Protein AF-0000000078949829 (afdb_homodimer)

Structure (mmCIF, N/CA/C/O backbone):
data_AF-0000000078949829-model_v1
#
loop_
_entity.id
_entity.type
_entity.pdbx_description
1 polymer 'Thymidylate kinase'
#
loop_
_atom_site.group_PDB
_atom_site.id
_atom_site.type_symbol
_atom_site.label_atom_id
_atom_site.label_alt_id
_atom_site.label_comp_id
_atom_site.label_asym_id
_atom_site.label_entity_id
_atom_site.label_seq_id
_atom_site.pdbx_PDB_ins_code
_atom_site.Cartn_x
_atom_site.Cartn_y
_atom_site.Cartn_z
_atom_site.occupancy
_atom_site.B_iso_or_equiv
_atom_site.auth_seq_id
_atom_site.auth_comp_id
_atom_site.auth_asym_id
_atom_site.auth_atom_id
_atom_site.pdbx_PDB_model_num
ATOM 1 N N . MET A 1 1 ? 10.078 3.564 20.375 1 60.09 1 MET A N 1
ATOM 2 C CA . MET A 1 1 ? 9.594 4.926 20.562 1 60.09 1 MET A CA 1
ATOM 3 C C . MET A 1 1 ? 9.656 5.715 19.25 1 60.09 1 MET A C 1
ATOM 5 O O . MET A 1 1 ? 10.633 5.613 18.516 1 60.09 1 MET A O 1
ATOM 9 N N . ASN A 1 2 ? 8.523 6.262 18.781 1 76.12 2 ASN A N 1
ATOM 10 C CA . ASN A 1 2 ? 8.508 6.984 17.516 1 76.12 2 ASN A CA 1
ATOM 11 C C . ASN A 1 2 ? 9.469 8.172 17.547 1 76.12 2 ASN A C 1
ATOM 13 O O . ASN A 1 2 ? 9.57 8.875 18.547 1 76.12 2 ASN A O 1
ATOM 17 N N . LYS A 1 3 ? 10.352 8.25 16.641 1 90 3 LYS A N 1
ATOM 18 C CA . LYS A 1 3 ? 11.25 9.391 16.469 1 90 3 LYS A CA 1
ATOM 19 C C . LYS A 1 3 ? 10.469 10.664 16.156 1 90 3 LYS A C 1
ATOM 21 O O . LYS A 1 3 ? 9.531 10.641 15.352 1 90 3 LYS A O 1
ATOM 26 N N . ILE A 1 4 ? 10.812 11.75 16.891 1 97.06 4 ILE A N 1
ATOM 27 C CA . ILE A 1 4 ? 10.234 13.055 16.594 1 97.06 4 ILE A CA 1
ATOM 28 C C . ILE A 1 4 ? 11.102 13.789 15.57 1 97.06 4 ILE A C 1
ATOM 30 O O . ILE A 1 4 ? 12.32 13.898 15.75 1 97.06 4 ILE A O 1
ATOM 34 N N . LEU A 1 5 ? 10.516 14.219 14.484 1 97.62 5 LEU A N 1
ATOM 35 C CA . LEU A 1 5 ? 11.234 15 13.492 1 97.62 5 LEU A CA 1
ATOM 36 C C . LEU A 1 5 ? 11.18 16.484 13.82 1 97.62 5 LEU A C 1
ATOM 38 O O . LEU A 1 5 ? 10.125 17.109 13.727 1 97.62 5 LEU A O 1
ATOM 42 N N . LYS A 1 6 ? 12.336 16.984 14.195 1 96.5 6 LYS A N 1
ATOM 43 C CA . LYS A 1 6 ? 12.43 18.406 14.5 1 96.5 6 LYS A CA 1
ATOM 44 C C . LYS A 1 6 ? 12.133 19.25 13.266 1 96.5 6 LYS A C 1
ATOM 46 O O . LYS A 1 6 ? 12.539 18.906 12.156 1 96.5 6 LYS A O 1
ATOM 51 N N . ASN A 1 7 ? 11.398 20.359 13.422 1 97.25 7 ASN A N 1
ATOM 52 C CA . ASN A 1 7 ? 11.055 21.328 12.383 1 97.25 7 ASN A CA 1
ATOM 53 C C . ASN A 1 7 ? 10.023 20.75 11.406 1 97.25 7 ASN A C 1
ATOM 55 O O . ASN A 1 7 ? 9.836 21.297 10.32 1 97.25 7 ASN A O 1
ATOM 59 N N . PHE A 1 8 ? 9.398 19.672 11.742 1 98.31 8 PHE A N 1
ATOM 60 C CA . PHE A 1 8 ? 8.289 19.094 11 1 98.31 8 PHE A CA 1
ATOM 61 C C . PHE A 1 8 ? 6.969 19.328 11.727 1 98.31 8 PHE A C 1
ATOM 63 O O . PHE A 1 8 ? 6.809 18.922 12.883 1 98.31 8 PHE A O 1
ATOM 70 N N . TYR A 1 9 ? 6.039 19.969 11.047 1 98.44 9 TYR A N 1
ATOM 71 C CA . TYR A 1 9 ? 4.758 20.344 11.641 1 98.44 9 TYR A CA 1
ATOM 72 C C . TYR A 1 9 ? 3.596 19.797 10.812 1 98.44 9 TYR A C 1
ATOM 74 O O . TYR A 1 9 ? 3.668 19.766 9.586 1 98.44 9 TYR A O 1
ATOM 82 N N . CYS A 1 10 ? 2.564 19.422 11.484 1 98.38 10 CYS A N 1
ATOM 83 C CA . CYS A 1 10 ? 1.396 18.844 10.828 1 98.38 10 CYS A CA 1
ATOM 84 C C . CYS A 1 10 ? 0.132 19.609 11.188 1 98.38 10 CYS A C 1
ATOM 86 O O . CYS A 1 10 ? -0.061 19.984 12.344 1 98.38 10 CYS A O 1
ATOM 88 N N . ILE A 1 11 ? -0.686 19.859 10.18 1 97.88 11 ILE A N 1
ATOM 89 C CA . ILE A 1 11 ? -1.998 20.453 10.398 1 97.88 11 ILE A CA 1
ATOM 90 C C . ILE A 1 11 ? -3.09 19.438 10.102 1 97.88 11 ILE A C 1
ATOM 92 O O . ILE A 1 11 ? -3.117 18.844 9.016 1 97.88 11 ILE A O 1
ATOM 96 N N . GLU A 1 12 ? -3.971 19.203 11.094 1 97.38 12 GLU A N 1
ATOM 97 C CA . GLU A 1 12 ? -5.059 18.234 11 1 97.38 12 GLU A CA 1
ATOM 98 C C . GLU A 1 12 ? -6.402 18.891 11.32 1 97.38 12 GLU A C 1
ATOM 100 O O . GLU A 1 12 ? -6.457 19.922 11.984 1 97.38 12 GLU A O 1
ATOM 105 N N . GLY A 1 13 ? -7.422 18.234 10.914 1 93.69 13 GLY A N 1
ATOM 106 C CA . GLY A 1 13 ? -8.797 18.672 11.117 1 93.69 13 GLY A CA 1
ATOM 107 C C . GLY A 1 13 ? -9.773 17.984 10.172 1 93.69 13 GLY A C 1
ATOM 108 O O . GLY A 1 13 ? -9.391 17.531 9.094 1 93.69 13 GLY A O 1
ATOM 109 N N . ILE A 1 14 ? -11.023 17.969 10.578 1 89.88 14 ILE A N 1
ATOM 110 C CA . ILE A 1 14 ? -12.031 17.328 9.742 1 89.88 14 ILE A CA 1
ATOM 111 C C . ILE A 1 14 ? -12.289 18.188 8.508 1 89.88 14 ILE A C 1
ATOM 113 O O . ILE A 1 14 ? -11.922 19.375 8.469 1 89.88 14 ILE A O 1
ATOM 117 N N . ASP A 1 15 ? -12.828 17.609 7.477 1 87.88 15 ASP A N 1
ATOM 118 C CA . ASP A 1 15 ? -13.219 18.391 6.309 1 87.88 15 ASP A CA 1
ATOM 119 C C . ASP A 1 15 ? -14.188 19.516 6.691 1 87.88 15 ASP A C 1
ATOM 121 O O . ASP A 1 15 ? -15.094 19.312 7.496 1 87.88 15 ASP A O 1
ATOM 125 N N . GLY A 1 16 ? -13.938 20.656 6.164 1 87.75 16 GLY A N 1
ATOM 126 C CA . GLY A 1 16 ? -14.766 21.812 6.5 1 87.75 16 GLY A CA 1
ATOM 127 C C . GLY A 1 16 ? -14.289 22.547 7.73 1 87.75 16 GLY A C 1
ATOM 128 O O . GLY A 1 16 ? -14.906 23.531 8.156 1 87.75 16 GLY A O 1
ATOM 129 N N . SER A 1 17 ? -13.195 22.094 8.289 1 90.44 17 SER A N 1
ATOM 130 C CA . SER A 1 17 ? -12.68 22.719 9.508 1 90.44 17 SER A CA 1
ATOM 131 C C . SER A 1 17 ? -11.992 24.047 9.203 1 90.44 17 SER A C 1
ATOM 133 O O . SER A 1 17 ? -11.734 24.828 10.109 1 90.44 17 SER A O 1
ATOM 135 N N . GLY A 1 18 ? -11.648 24.281 7.957 1 89.31 18 GLY A N 1
ATOM 136 C CA . GLY A 1 18 ? -10.961 25.5 7.566 1 89.31 18 GLY A CA 1
ATOM 137 C C . GLY A 1 18 ? -9.469 25.312 7.359 1 89.31 18 GLY A C 1
ATOM 138 O O . GLY A 1 18 ? -8.719 26.281 7.266 1 89.31 18 GLY A O 1
ATOM 139 N N . LYS A 1 19 ? -9.008 24.094 7.297 1 91.5 19 LYS A N 1
ATOM 140 C CA . LYS A 1 19 ? -7.602 23.75 7.117 1 91.5 19 LYS A CA 1
ATOM 141 C C . LYS A 1 19 ? -7.031 24.422 5.871 1 91.5 19 LYS A C 1
ATOM 143 O O . LYS A 1 19 ? -5.961 25.031 5.922 1 91.5 19 LYS A O 1
ATOM 148 N N . THR A 1 20 ? -7.82 24.328 4.848 1 90.69 20 THR A N 1
ATOM 149 C CA . THR A 1 20 ? -7.371 24.891 3.572 1 90.69 20 THR A CA 1
ATOM 150 C C . THR A 1 20 ? -7.152 26.391 3.68 1 90.69 20 THR A C 1
ATOM 152 O O . THR A 1 20 ? -6.117 26.906 3.252 1 90.69 20 THR A O 1
ATOM 155 N N . SER A 1 21 ? -8.086 27.016 4.258 1 92.19 21 SER A N 1
ATOM 156 C CA . SER A 1 21 ? -7.996 28.469 4.43 1 92.19 21 SER A CA 1
ATOM 157 C C . SER A 1 21 ? -6.816 28.844 5.316 1 92.19 21 SER A C 1
ATOM 159 O O . SER A 1 21 ? -6.062 29.766 5 1 92.19 21 SER A O 1
ATOM 161 N N . ILE A 1 22 ? -6.641 28.188 6.348 1 94.56 22 ILE A N 1
ATOM 162 C CA . ILE A 1 22 ? -5.555 28.453 7.281 1 94.56 22 ILE A CA 1
ATOM 163 C C . ILE A 1 22 ? -4.211 28.219 6.594 1 94.56 22 ILE A C 1
ATOM 165 O O . ILE A 1 22 ? -3.303 29.047 6.703 1 94.56 22 ILE A O 1
ATOM 169 N N . ILE A 1 23 ? -4.082 27.172 5.871 1 95.5 23 ILE A N 1
ATOM 170 C CA . ILE A 1 23 ? -2.832 26.828 5.211 1 95.5 23 ILE A CA 1
ATOM 171 C C . ILE A 1 23 ? -2.492 27.875 4.148 1 95.5 23 ILE A C 1
ATOM 173 O O . ILE A 1 23 ? -1.338 28.281 4.023 1 95.5 23 ILE A O 1
ATOM 177 N N . GLN A 1 24 ? -3.5 28.281 3.422 1 94.75 24 GLN A N 1
ATOM 178 C CA . GLN A 1 24 ? -3.283 29.297 2.4 1 94.75 24 GLN A CA 1
ATOM 179 C C . GLN A 1 24 ? -2.768 30.594 3.018 1 94.75 24 GLN A C 1
ATOM 181 O O . GLN A 1 24 ? -1.818 31.188 2.51 1 94.75 24 GLN A O 1
ATOM 186 N N . LYS A 1 25 ? -3.375 31.031 4.062 1 94.5 25 LYS A N 1
ATOM 187 C CA . LYS A 1 25 ? -2.943 32.25 4.758 1 94.5 25 LYS A CA 1
ATOM 188 C C . LYS A 1 25 ? -1.553 32.062 5.359 1 94.5 25 LYS A C 1
ATOM 190 O O . LYS A 1 25 ? -0.736 33 5.328 1 94.5 25 LYS A O 1
ATOM 195 N N . LEU A 1 26 ? -1.306 30.891 5.914 1 96.06 26 LEU A N 1
ATOM 196 C CA . LEU A 1 26 ? -0.006 30.594 6.504 1 96.06 26 LEU A CA 1
ATOM 197 C C . LEU A 1 26 ? 1.095 30.641 5.449 1 96.06 26 LEU A C 1
ATOM 199 O O . LEU A 1 26 ? 2.193 31.141 5.715 1 96.06 26 LEU A O 1
ATOM 203 N N . GLN A 1 27 ? 0.781 30.109 4.285 1 96.31 27 GLN A N 1
ATOM 204 C CA . GLN A 1 27 ? 1.735 30.141 3.182 1 96.31 27 GLN A CA 1
ATOM 205 C C . GLN A 1 27 ? 2.1 31.578 2.811 1 96.31 27 GLN A C 1
ATOM 207 O O . GLN A 1 27 ? 3.244 31.859 2.453 1 96.31 27 GLN A O 1
ATOM 212 N N . LYS A 1 28 ? 1.121 32.469 2.9 1 94.88 28 LYS A N 1
ATOM 213 C CA . LYS A 1 28 ? 1.364 33.875 2.607 1 94.88 28 LYS A CA 1
ATOM 214 C C . LYS A 1 28 ? 2.268 34.5 3.662 1 94.88 28 LYS A C 1
ATOM 216 O O . LYS A 1 28 ? 3.146 35.312 3.336 1 94.88 28 LYS A O 1
ATOM 221 N N . LEU A 1 29 ? 2.029 34.156 4.879 1 94.25 29 LEU A N 1
ATOM 222 C CA . LEU A 1 29 ? 2.846 34.656 5.973 1 94.25 29 LEU A CA 1
ATOM 223 C C . LEU A 1 29 ? 4.27 34.125 5.891 1 94.25 29 LEU A C 1
ATOM 225 O O . LEU A 1 29 ? 5.23 34.844 6.191 1 94.25 29 LEU A O 1
ATOM 229 N N . CYS A 1 30 ? 4.367 32.812 5.492 1 94.25 30 CYS A N 1
ATOM 230 C CA . CYS A 1 30 ? 5.648 32.156 5.336 1 94.25 30 CYS A CA 1
ATOM 231 C C . CYS A 1 30 ? 6.211 32.344 3.934 1 94.25 30 CYS A C 1
ATOM 233 O O . CYS A 1 30 ? 6.508 31.375 3.234 1 94.25 30 CYS A O 1
ATOM 235 N N . ASN A 1 31 ? 6.406 33.5 3.498 1 87.06 31 ASN A N 1
ATOM 236 C CA . ASN A 1 31 ? 6.676 33.875 2.113 1 87.06 31 ASN A CA 1
ATOM 237 C C . ASN A 1 31 ? 8.109 33.531 1.713 1 87.06 31 ASN A C 1
ATOM 239 O O . ASN A 1 31 ? 8.492 33.719 0.554 1 87.06 31 ASN A O 1
ATOM 243 N N . ASN A 1 32 ? 8.906 32.969 2.518 1 87.44 32 ASN A N 1
ATOM 244 C CA . ASN A 1 32 ? 10.266 32.5 2.195 1 87.44 32 ASN A CA 1
ATOM 245 C C . ASN A 1 32 ? 10.312 31.016 1.928 1 87.44 32 ASN A C 1
ATOM 247 O O . ASN A 1 32 ? 10.391 30.219 2.861 1 87.44 32 ASN A O 1
ATOM 251 N N . LYS A 1 33 ? 10.445 30.688 0.706 1 85.19 33 LYS A N 1
ATOM 252 C CA . LYS A 1 33 ? 10.367 29.281 0.281 1 85.19 33 LYS A CA 1
ATOM 253 C C . LYS A 1 33 ? 11.625 28.516 0.676 1 85.19 33 LYS A C 1
ATOM 255 O O . LYS A 1 33 ? 11.625 27.281 0.673 1 85.19 33 LYS A O 1
ATOM 260 N N . LEU A 1 34 ? 12.57 29.188 0.997 1 85.62 34 LEU A N 1
ATOM 261 C CA . LEU A 1 34 ? 13.797 28.547 1.445 1 85.62 34 LEU A CA 1
ATOM 262 C C . LEU A 1 34 ? 13.688 28.141 2.912 1 85.62 34 LEU A C 1
ATOM 264 O O . LEU A 1 34 ? 14.406 27.25 3.365 1 85.62 34 LEU A O 1
ATOM 268 N N . LYS A 1 35 ? 12.742 28.797 3.555 1 94.62 35 LYS A N 1
ATOM 269 C CA . LYS A 1 35 ? 12.648 28.578 4.996 1 94.62 35 LYS A CA 1
ATOM 270 C C . LYS A 1 35 ? 11.445 27.703 5.344 1 94.62 35 LYS A C 1
ATOM 272 O O . LYS A 1 35 ? 11.398 27.109 6.418 1 94.62 35 LYS A O 1
ATOM 277 N N . TYR A 1 36 ? 10.5 27.734 4.457 1 97.12 36 TYR A N 1
ATOM 278 C CA . TYR A 1 36 ? 9.273 26.984 4.723 1 97.12 36 TYR A CA 1
ATOM 279 C C . TYR A 1 36 ? 8.891 26.125 3.529 1 97.12 36 TYR A C 1
ATOM 281 O O . TYR A 1 36 ? 8.875 26.594 2.391 1 97.12 36 TYR A O 1
ATOM 289 N N . TYR A 1 37 ? 8.672 24.859 3.768 1 96.69 37 TYR A N 1
ATOM 290 C CA . TYR A 1 37 ? 8.211 23.922 2.748 1 96.69 37 TYR A CA 1
ATOM 291 C C . TYR A 1 37 ? 6.844 23.359 3.102 1 96.69 37 TYR A C 1
ATOM 293 O O . TYR A 1 37 ? 6.695 22.672 4.113 1 96.69 37 TYR A O 1
ATOM 301 N N . PHE A 1 38 ? 5.871 23.688 2.283 1 97.56 38 PHE A N 1
ATOM 302 C CA . PHE A 1 38 ? 4.516 23.188 2.494 1 97.56 38 PHE A CA 1
ATOM 303 C C . PHE A 1 38 ? 4.25 21.953 1.647 1 97.56 38 PHE A C 1
ATOM 305 O O . PHE A 1 38 ? 4.621 21.906 0.472 1 97.56 38 PHE A O 1
ATOM 312 N N . THR A 1 39 ? 3.621 20.953 2.234 1 97.69 39 THR A N 1
ATOM 313 C CA . THR A 1 39 ? 3.273 19.703 1.554 1 97.69 39 THR A CA 1
ATOM 314 C C . THR A 1 39 ? 1.959 19.141 2.09 1 97.69 39 THR A C 1
ATOM 316 O O . THR A 1 39 ? 1.213 19.844 2.777 1 97.69 39 THR A O 1
ATOM 319 N N . LYS A 1 40 ? 1.594 17.906 1.629 1 98.12 40 LYS A N 1
ATOM 320 C CA . LYS A 1 40 ? 0.309 17.344 2.033 1 98.12 40 LYS A CA 1
ATOM 321 C C . LYS A 1 40 ? 0.281 15.828 1.822 1 98.12 40 LYS A C 1
ATOM 323 O O . LYS A 1 40 ? 1.136 15.281 1.125 1 98.12 40 LYS A O 1
ATOM 328 N N . GLU A 1 41 ? -0.658 15.234 2.5 1 98.19 41 GLU A N 1
ATOM 329 C CA . GLU A 1 41 ? -1.002 13.844 2.193 1 98.19 41 GLU A CA 1
ATOM 330 C C . GLU A 1 41 ? -2.465 13.719 1.778 1 98.19 41 GLU A C 1
ATOM 332 O O . GLU A 1 41 ? -3.342 14.336 2.383 1 98.19 41 GLU A O 1
ATOM 337 N N . PRO A 1 42 ? -2.752 12.82 0.87 1 97.88 42 PRO A N 1
ATOM 338 C CA . PRO A 1 42 ? -1.794 12.125 0.009 1 97.88 42 PRO A CA 1
ATOM 339 C C . PRO A 1 42 ? -0.812 13.07 -0.672 1 97.88 42 PRO A C 1
ATOM 341 O O . PRO A 1 42 ? -1.186 14.188 -1.051 1 97.88 42 PRO A O 1
ATOM 344 N N . SER A 1 43 ? 0.39 12.609 -0.827 1 98.31 43 SER A N 1
ATOM 345 C CA . SER A 1 43 ? 1.474 13.484 -1.265 1 98.31 43 SER A CA 1
ATOM 346 C C . SER A 1 43 ? 1.309 13.883 -2.729 1 98.31 43 SER A C 1
ATOM 348 O O . SER A 1 43 ? 0.341 13.484 -3.379 1 98.31 43 SER A O 1
ATOM 350 N N . GLN A 1 44 ? 2.203 14.719 -3.221 1 96.06 44 GLN A N 1
ATOM 351 C CA . GLN A 1 44 ? 2.176 15.148 -4.613 1 96.06 44 GLN A CA 1
ATOM 352 C C . GLN A 1 44 ? 2.949 14.18 -5.504 1 96.06 44 GLN A C 1
ATOM 354 O O . GLN A 1 44 ? 3.076 14.398 -6.711 1 96.06 44 GLN A O 1
ATOM 359 N N . GLY A 1 45 ? 3.482 13.133 -4.934 1 96.44 45 GLY A N 1
ATOM 360 C CA . GLY A 1 45 ? 4.156 12.102 -5.699 1 96.44 45 GLY A CA 1
ATOM 361 C C . GLY A 1 45 ? 3.203 11.227 -6.488 1 96.44 45 GLY A C 1
ATOM 362 O O . GLY A 1 45 ? 1.983 11.383 -6.398 1 96.44 45 GLY A O 1
ATOM 363 N N . VAL A 1 46 ? 3.752 10.289 -7.211 1 97.12 46 VAL A N 1
ATOM 364 C CA . VAL A 1 46 ? 2.99 9.484 -8.156 1 97.12 46 VAL A CA 1
ATOM 365 C C . VAL A 1 46 ? 1.967 8.633 -7.406 1 97.12 46 VAL A C 1
ATOM 367 O O . VAL A 1 46 ? 0.852 8.422 -7.891 1 97.12 46 VAL A O 1
ATOM 370 N N . ILE A 1 47 ? 2.332 8.109 -6.23 1 98.44 47 ILE A N 1
ATOM 371 C CA . ILE A 1 47 ? 1.395 7.297 -5.465 1 98.44 47 ILE A CA 1
ATOM 372 C C . ILE A 1 47 ? 0.26 8.172 -4.938 1 98.44 47 ILE A C 1
ATOM 374 O O . ILE A 1 47 ? -0.908 7.781 -4.988 1 98.44 47 ILE A O 1
ATOM 378 N N . GLY A 1 48 ? 0.627 9.344 -4.387 1 98.44 48 GLY A N 1
ATOM 379 C CA . GLY A 1 48 ? -0.393 10.266 -3.924 1 98.44 48 GLY A CA 1
ATOM 380 C C . GLY A 1 48 ? -1.373 10.672 -5.008 1 98.44 48 GLY A C 1
ATOM 381 O O . GLY A 1 48 ? -2.58 10.734 -4.77 1 98.44 48 GLY A O 1
ATOM 382 N N . GLU A 1 49 ? -0.856 10.953 -6.164 1 97.69 49 GLU A N 1
ATOM 383 C CA . GLU A 1 49 ? -1.707 11.273 -7.309 1 97.69 49 GLU A CA 1
ATOM 384 C C . GLU A 1 49 ? -2.65 10.117 -7.629 1 97.69 49 GLU A C 1
ATOM 386 O O . GLU A 1 49 ? -3.832 10.336 -7.906 1 97.69 49 GLU A O 1
ATOM 391 N N . PHE A 1 50 ? -2.146 8.969 -7.629 1 98.06 50 PHE A N 1
ATOM 392 C CA . PHE A 1 50 ? -2.949 7.777 -7.875 1 98.06 50 PHE A CA 1
ATOM 393 C C . PHE A 1 50 ? -4.074 7.664 -6.852 1 98.06 50 PHE A C 1
ATOM 395 O O . PHE A 1 50 ? -5.223 7.398 -7.211 1 98.06 50 PHE A O 1
ATOM 402 N N . ILE A 1 51 ? -3.746 7.82 -5.566 1 97.94 51 ILE A N 1
ATOM 403 C CA . ILE A 1 51 ? -4.738 7.746 -4.5 1 97.94 51 ILE A CA 1
ATOM 404 C C . ILE A 1 51 ? -5.855 8.75 -4.762 1 97.94 51 ILE A C 1
ATOM 406 O O . ILE A 1 51 ? -7.039 8.406 -4.688 1 97.94 51 ILE A O 1
ATOM 410 N N . ARG A 1 52 ? -5.492 9.984 -5.109 1 96.19 52 ARG A N 1
ATOM 411 C CA . ARG A 1 52 ? -6.492 11.023 -5.348 1 96.19 52 ARG A CA 1
ATOM 412 C C . ARG A 1 52 ? -7.402 10.648 -6.508 1 96.19 52 ARG A C 1
ATOM 414 O O . ARG A 1 52 ? -8.617 10.875 -6.453 1 96.19 52 ARG A O 1
ATOM 421 N N . GLN A 1 53 ? -6.828 10.055 -7.5 1 95.75 53 GLN A N 1
ATOM 422 C CA . GLN A 1 53 ? -7.613 9.586 -8.633 1 95.75 53 GLN A CA 1
ATOM 423 C C . GLN A 1 53 ? -8.617 8.516 -8.211 1 95.75 53 GLN A C 1
ATOM 425 O O . GLN A 1 53 ? -9.773 8.539 -8.633 1 95.75 53 GLN A O 1
ATOM 430 N N . GLN A 1 54 ? -8.203 7.641 -7.383 1 94.69 54 GLN A N 1
ATOM 431 C CA . GLN A 1 54 ? -9.047 6.523 -6.977 1 94.69 54 GLN A CA 1
ATOM 432 C C . GLN A 1 54 ? -10.133 6.977 -6 1 94.69 54 GLN A C 1
ATOM 434 O O . GLN A 1 54 ? -11.203 6.371 -5.934 1 94.69 54 GLN A O 1
ATOM 439 N N . LEU A 1 55 ? -9.836 8.016 -5.266 1 92.25 55 LEU A N 1
ATOM 440 C CA . LEU A 1 55 ? -10.82 8.539 -4.32 1 92.25 55 LEU A CA 1
ATOM 441 C C . LEU A 1 55 ? -12.023 9.117 -5.055 1 92.25 55 LEU A C 1
ATOM 443 O O . LEU A 1 55 ? -13.109 9.211 -4.48 1 92.25 55 LEU A O 1
ATOM 447 N N . THR A 1 56 ? -11.859 9.484 -6.293 1 89.25 56 THR A N 1
ATOM 448 C CA . THR A 1 56 ? -12.945 10.094 -7.059 1 89.25 56 THR A CA 1
ATOM 449 C C . THR A 1 56 ? -13.57 9.07 -8.016 1 89.25 56 THR A C 1
ATOM 451 O O . THR A 1 56 ? -14.461 9.414 -8.797 1 89.25 56 THR A O 1
ATOM 454 N N . ASN A 1 57 ? -13.023 7.84 -7.973 1 87.88 57 ASN A N 1
ATOM 455 C CA . ASN A 1 57 ? -13.578 6.773 -8.805 1 87.88 57 ASN A CA 1
ATOM 456 C C . ASN A 1 57 ? -14.766 6.098 -8.125 1 87.88 57 ASN A C 1
ATOM 458 O O . ASN A 1 57 ? -14.625 5.012 -7.555 1 87.88 57 ASN A O 1
ATOM 462 N N . PHE A 1 58 ? -15.914 6.582 -8.344 1 83.31 58 PHE A N 1
ATOM 463 C CA . PHE A 1 58 ? -17.109 6.125 -7.648 1 83.31 58 PHE A CA 1
ATOM 464 C C . PHE A 1 58 ? -17.688 4.891 -8.328 1 83.31 58 PHE A C 1
ATOM 466 O O . PHE A 1 58 ? -18.484 4.16 -7.727 1 83.31 58 PHE A O 1
ATOM 473 N N . LYS A 1 59 ? -17.344 4.66 -9.547 1 86.56 59 LYS A N 1
ATOM 474 C CA . LYS A 1 59 ? -17.859 3.52 -10.297 1 86.56 59 LYS A CA 1
ATOM 475 C C . LYS A 1 59 ? -17.266 2.211 -9.781 1 86.56 59 LYS A C 1
ATOM 477 O O . LYS A 1 59 ? -17.984 1.212 -9.641 1 86.56 59 LYS A O 1
ATOM 482 N N . ASN A 1 60 ? -15.992 2.199 -9.477 1 89.5 60 ASN A N 1
ATOM 483 C CA . ASN A 1 60 ? -15.273 1.038 -8.961 1 89.5 60 ASN A CA 1
ATOM 484 C C . ASN A 1 60 ? -14.367 1.415 -7.793 1 89.5 60 ASN A C 1
ATOM 486 O O . ASN A 1 60 ? -13.141 1.383 -7.922 1 89.5 60 ASN A O 1
ATOM 490 N N . PRO A 1 61 ? -14.992 1.646 -6.648 1 90.88 61 PRO A N 1
ATOM 491 C CA . PRO A 1 61 ? -14.188 2.107 -5.512 1 90.88 61 PRO A CA 1
ATOM 492 C C . PRO A 1 61 ? -13.281 1.016 -4.949 1 90.88 61 PRO A C 1
ATOM 494 O O . PRO A 1 61 ? -13.672 -0.155 -4.906 1 90.88 61 PRO A O 1
ATOM 497 N N . LEU A 1 62 ? -12.117 1.412 -4.559 1 94.75 62 LEU A N 1
ATOM 498 C CA . LEU A 1 62 ? -11.211 0.503 -3.859 1 94.75 62 LEU A CA 1
ATOM 499 C C . LEU A 1 62 ? -11.742 0.176 -2.467 1 94.75 62 LEU A C 1
ATOM 501 O O . LEU A 1 62 ? -12.453 0.982 -1.863 1 94.75 62 LEU A O 1
ATOM 505 N N . ARG A 1 63 ? -11.328 -0.984 -2.035 1 94.44 63 ARG A N 1
ATOM 506 C CA . ARG A 1 63 ? -11.633 -1.347 -0.655 1 94.44 63 ARG A CA 1
ATOM 507 C C . ARG A 1 63 ? -10.883 -0.454 0.328 1 94.44 63 ARG A C 1
ATOM 509 O O . ARG A 1 63 ? -9.773 -0.009 0.045 1 94.44 63 ARG A O 1
ATOM 516 N N . LYS A 1 64 ? -11.5 -0.234 1.517 1 94.38 64 LYS A N 1
ATOM 517 C CA . LYS A 1 64 ? -10.906 0.616 2.543 1 94.38 64 LYS A CA 1
ATOM 518 C C . LYS A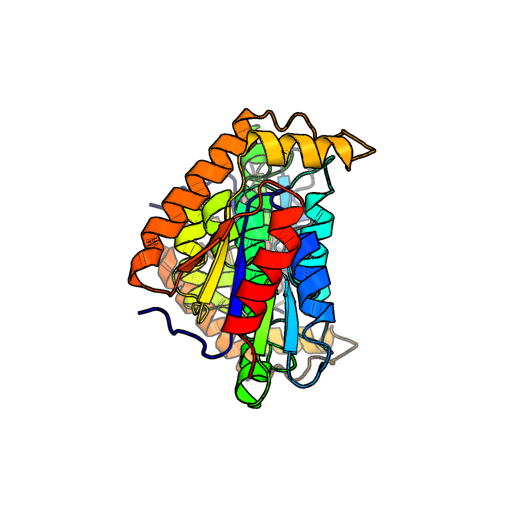 1 64 ? -9.531 0.102 2.951 1 94.38 64 LYS A C 1
ATOM 520 O O . LYS A 1 64 ? -8.602 0.89 3.166 1 94.38 64 LYS A O 1
ATOM 525 N N . VAL A 1 65 ? -9.383 -1.209 3.002 1 97.19 65 VAL A N 1
ATOM 526 C CA . VAL A 1 65 ? -8.125 -1.819 3.416 1 97.19 65 VAL A CA 1
ATOM 527 C C . VAL A 1 65 ? -7.047 -1.535 2.375 1 97.19 65 VAL A C 1
ATOM 529 O O . VAL A 1 65 ? -5.914 -1.202 2.725 1 97.19 65 VAL A O 1
ATOM 532 N N . SER A 1 66 ? -7.402 -1.649 1.102 1 97.56 66 SER A N 1
ATOM 533 C CA . SER A 1 66 ? -6.461 -1.348 0.031 1 97.56 66 SER A CA 1
ATOM 534 C C . SER A 1 66 ? -5.98 0.098 0.107 1 97.56 66 SER A C 1
ATOM 536 O O . SER A 1 66 ? -4.789 0.371 -0.041 1 97.56 66 SER A O 1
ATOM 538 N N . LEU A 1 67 ? -6.898 0.97 0.367 1 97.31 67 LEU A N 1
ATOM 539 C CA . LEU A 1 67 ? -6.566 2.385 0.483 1 97.31 67 LEU A CA 1
ATOM 540 C C . LEU A 1 67 ? -5.598 2.623 1.639 1 97.31 67 LEU A C 1
ATOM 542 O O . LEU A 1 67 ? -4.668 3.424 1.521 1 97.31 67 LEU A O 1
ATOM 546 N N . ALA A 1 68 ? -5.844 1.943 2.74 1 98.25 68 ALA A N 1
ATOM 547 C CA . ALA A 1 68 ? -4.961 2.09 3.895 1 98.25 68 ALA A CA 1
ATOM 548 C C . ALA A 1 68 ? -3.518 1.759 3.525 1 98.25 68 ALA A C 1
ATOM 550 O O . ALA A 1 68 ? -2.594 2.486 3.893 1 98.25 68 ALA A O 1
ATOM 551 N N . TYR A 1 69 ? -3.316 0.703 2.805 1 98.69 69 TYR A N 1
ATOM 552 C CA . TYR A 1 69 ? -1.974 0.295 2.406 1 98.69 69 TYR A CA 1
ATOM 553 C C . TYR A 1 69 ? -1.388 1.267 1.389 1 98.69 69 TYR A C 1
ATOM 555 O O . TYR A 1 69 ? -0.183 1.528 1.394 1 98.69 69 TYR A O 1
ATOM 563 N N . LEU A 1 70 ? -2.199 1.793 0.51 1 98.69 70 LEU A N 1
ATOM 564 C CA . LEU A 1 70 ? -1.744 2.795 -0.448 1 98.69 70 LEU A CA 1
ATOM 565 C C . LEU A 1 70 ? -1.253 4.047 0.269 1 98.69 70 LEU A C 1
ATOM 567 O O . LEU A 1 70 ? -0.227 4.621 -0.106 1 98.69 70 LEU A O 1
ATOM 571 N N . TYR A 1 71 ? -1.974 4.473 1.318 1 98.62 71 TYR A N 1
ATOM 572 C CA . TYR A 1 71 ? -1.581 5.652 2.084 1 98.62 71 TYR A CA 1
ATOM 573 C C . TYR A 1 71 ? -0.227 5.441 2.752 1 98.62 71 TYR A C 1
ATOM 575 O O . TYR A 1 71 ? 0.583 6.367 2.83 1 98.62 71 TYR A O 1
ATOM 583 N N . VAL A 1 72 ? 0.004 4.242 3.217 1 98.75 72 VAL A N 1
ATOM 584 C CA . VAL A 1 72 ? 1.279 3.938 3.857 1 98.75 72 VAL A CA 1
ATOM 585 C C . VAL A 1 72 ? 2.404 4.008 2.828 1 98.75 72 VAL A C 1
ATOM 587 O O . VAL A 1 72 ? 3.465 4.582 3.096 1 98.75 72 VAL A O 1
ATOM 590 N N . ALA A 1 73 ? 2.146 3.391 1.658 1 98.69 73 ALA A N 1
ATOM 591 C CA . ALA A 1 73 ? 3.143 3.447 0.591 1 98.69 73 ALA A CA 1
ATOM 592 C C . ALA A 1 73 ? 3.471 4.891 0.224 1 98.69 73 ALA A C 1
ATOM 594 O O . ALA A 1 73 ? 4.641 5.246 0.063 1 98.69 73 ALA A O 1
ATOM 595 N N . ASP A 1 74 ? 2.477 5.727 0.094 1 98.75 74 ASP A N 1
ATOM 596 C CA . ASP A 1 74 ? 2.646 7.137 -0.243 1 98.75 74 ASP A CA 1
ATOM 597 C C . ASP A 1 74 ? 3.443 7.867 0.836 1 98.75 74 ASP A C 1
ATOM 599 O O . ASP A 1 74 ? 4.359 8.633 0.528 1 98.75 74 ASP A O 1
ATOM 603 N N . ARG A 1 75 ? 3.064 7.648 2.066 1 98.75 75 ARG A N 1
ATOM 604 C CA . ARG A 1 75 ? 3.719 8.305 3.191 1 98.75 75 ARG A CA 1
ATOM 605 C C . ARG A 1 75 ? 5.191 7.922 3.271 1 98.75 75 ARG A C 1
ATOM 607 O O . ARG A 1 75 ? 6.039 8.758 3.598 1 98.75 75 ARG A O 1
ATOM 614 N N . TYR A 1 76 ? 5.453 6.637 2.988 1 98.5 76 TYR A N 1
ATOM 615 C CA . TYR A 1 76 ? 6.848 6.203 3.008 1 98.5 76 TYR A CA 1
ATOM 616 C C . TYR A 1 76 ? 7.676 6.98 1.993 1 98.5 76 TYR A C 1
ATOM 618 O O . TYR A 1 76 ? 8.766 7.461 2.311 1 98.5 76 TYR A O 1
ATOM 626 N N . GLU A 1 77 ? 7.121 7.07 0.808 1 98.06 77 GLU A N 1
ATOM 627 C CA . GLU A 1 77 ? 7.805 7.867 -0.207 1 98.06 77 GLU A CA 1
ATOM 628 C C . GLU A 1 77 ? 7.914 9.328 0.216 1 98.06 77 GLU A C 1
ATOM 630 O O . GLU A 1 77 ? 8.961 9.961 0.035 1 98.06 77 GLU A O 1
ATOM 635 N N . HIS A 1 78 ? 6.871 9.844 0.771 1 98.56 78 HIS A N 1
ATOM 636 C CA . HIS A 1 78 ? 6.797 11.242 1.198 1 98.56 78 HIS A CA 1
ATOM 637 C C . HIS A 1 78 ? 7.891 11.562 2.211 1 98.56 78 HIS A C 1
ATOM 639 O O . HIS A 1 78 ? 8.508 12.625 2.139 1 98.56 78 HIS A O 1
ATOM 645 N N . LEU A 1 79 ? 8.164 10.633 3.072 1 98.31 79 LEU A N 1
ATOM 646 C CA . LEU A 1 79 ? 9.117 10.828 4.16 1 98.31 79 LEU A CA 1
ATOM 647 C C . LEU A 1 79 ? 10.531 10.492 3.707 1 98.31 79 LEU A C 1
ATOM 649 O O . LEU A 1 79 ? 11.469 11.25 3.975 1 98.31 79 LEU A O 1
ATOM 653 N N . TYR A 1 80 ? 10.68 9.344 2.932 1 97.44 80 TYR A N 1
ATOM 654 C CA . TYR A 1 80 ? 12 8.727 2.877 1 97.44 80 TYR A CA 1
ATOM 655 C C . TYR A 1 80 ? 12.578 8.789 1.467 1 97.44 80 TYR A C 1
ATOM 657 O O . TYR A 1 80 ? 13.664 8.273 1.209 1 97.44 80 TYR A O 1
ATOM 665 N N . ASN A 1 81 ? 11.781 9.344 0.539 1 94.75 81 ASN A N 1
ATOM 666 C CA . ASN A 1 81 ? 12.391 9.531 -0.773 1 94.75 81 ASN A CA 1
ATOM 667 C C . ASN A 1 81 ? 13.758 10.211 -0.666 1 94.75 81 ASN A C 1
ATOM 669 O O . ASN A 1 81 ? 13.898 11.211 0.046 1 94.75 81 ASN A O 1
ATOM 673 N N . THR A 1 82 ? 14.734 9.711 -1.359 1 90.56 82 THR A N 1
ATOM 674 C CA . THR A 1 82 ? 16.125 10.141 -1.171 1 90.56 82 THR A CA 1
ATOM 675 C C . THR A 1 82 ? 16.359 11.484 -1.86 1 90.56 82 THR A C 1
ATOM 677 O O . THR A 1 82 ? 17.359 12.156 -1.578 1 90.56 82 THR A O 1
ATOM 680 N N . LYS A 1 83 ? 15.508 11.852 -2.746 1 89.56 83 LYS A N 1
ATOM 681 C CA . LYS A 1 83 ? 15.719 13.07 -3.518 1 89.56 83 LYS A CA 1
ATOM 682 C C . LYS A 1 83 ? 14.93 14.234 -2.936 1 89.56 83 LYS A C 1
ATOM 684 O O . LYS A 1 83 ? 15.438 15.352 -2.832 1 89.56 83 LYS A O 1
ATOM 689 N N . ASN A 1 84 ? 13.719 13.945 -2.523 1 91.12 84 ASN A N 1
ATOM 690 C CA . ASN A 1 84 ? 12.859 15.055 -2.129 1 91.12 84 ASN A CA 1
ATOM 691 C C . ASN A 1 84 ? 11.945 14.664 -0.971 1 91.12 84 ASN A C 1
ATOM 693 O O . ASN A 1 84 ? 10.875 15.258 -0.792 1 91.12 84 ASN A O 1
ATOM 697 N N . GLY A 1 85 ? 12.305 13.695 -0.215 1 96.06 85 GLY A N 1
ATOM 698 C CA . GLY A 1 85 ? 11.531 13.336 0.96 1 96.06 85 GLY A CA 1
ATOM 699 C C . GLY A 1 85 ? 11.609 14.367 2.07 1 96.06 85 GLY A C 1
ATOM 700 O O . GLY A 1 85 ? 12.555 15.156 2.125 1 96.06 85 GLY A O 1
ATOM 701 N N . ILE A 1 86 ? 10.688 14.344 2.938 1 98 86 ILE A N 1
ATOM 702 C CA . ILE A 1 86 ? 10.609 15.281 4.055 1 98 86 ILE A CA 1
ATOM 703 C C . ILE A 1 86 ? 11.883 15.195 4.887 1 98 86 ILE A C 1
ATOM 705 O O . ILE A 1 86 ? 12.438 16.219 5.285 1 98 86 ILE A O 1
ATOM 709 N N . ILE A 1 87 ? 12.398 14.016 5.133 1 97.25 87 ILE A N 1
ATOM 710 C CA . ILE A 1 87 ? 13.57 13.828 5.977 1 97.25 87 ILE A CA 1
ATOM 711 C C . ILE A 1 87 ? 14.797 14.438 5.301 1 97.25 87 ILE A C 1
ATOM 713 O O . ILE A 1 87 ? 15.625 15.07 5.961 1 97.25 87 ILE A O 1
ATOM 717 N N . GLU A 1 88 ? 14.922 14.211 3.996 1 95.75 88 GLU A N 1
ATOM 718 C CA . GLU A 1 88 ? 16.016 14.82 3.252 1 95.75 88 GLU A CA 1
ATOM 719 C C . GLU A 1 88 ? 15.969 16.344 3.35 1 95.75 88 GLU A C 1
ATOM 721 O O . GLU A 1 88 ? 17 17 3.535 1 95.75 88 GLU A O 1
ATOM 726 N N . ILE A 1 89 ? 14.805 16.922 3.244 1 95.81 89 ILE A N 1
ATOM 727 C CA . ILE A 1 89 ? 14.609 18.359 3.311 1 95.81 89 ILE A CA 1
ATOM 728 C C . ILE A 1 89 ? 15 18.875 4.695 1 95.81 89 ILE A C 1
ATOM 730 O O . ILE A 1 89 ? 15.711 19.875 4.816 1 95.81 89 ILE A O 1
ATOM 734 N N . LEU A 1 90 ? 14.617 18.156 5.699 1 96.5 90 LEU A N 1
ATOM 735 C CA . LEU A 1 90 ? 14.883 18.562 7.078 1 96.5 90 LEU A CA 1
ATOM 736 C C . LEU A 1 90 ? 16.375 18.469 7.387 1 96.5 90 LEU A C 1
ATOM 738 O O . LEU A 1 90 ? 16.906 19.281 8.133 1 96.5 90 LEU A O 1
ATOM 742 N N . ASN A 1 91 ? 16.984 17.484 6.793 1 94.06 91 ASN A N 1
ATOM 743 C CA . ASN A 1 91 ? 18.406 17.25 7.055 1 94.06 91 ASN A CA 1
ATOM 744 C C . ASN A 1 91 ? 19.281 18.359 6.465 1 94.06 91 ASN A C 1
ATOM 746 O O . ASN A 1 91 ? 20.422 18.531 6.887 1 94.06 91 ASN A O 1
ATOM 750 N N . LYS A 1 92 ? 18.797 18.938 5.418 1 89.44 92 LYS A N 1
ATOM 751 C CA . LYS A 1 92 ? 19.547 20.031 4.824 1 89.44 92 LYS A CA 1
ATOM 752 C C . LYS A 1 92 ? 19.641 21.219 5.781 1 89.44 92 LYS A C 1
ATOM 754 O O . LYS A 1 92 ? 20.484 22.094 5.613 1 89.44 92 LYS A O 1
ATOM 759 N N . GLY A 1 93 ? 18.984 21.188 6.727 1 82 93 GLY A N 1
ATOM 760 C CA . GLY A 1 93 ? 19.094 22.219 7.738 1 82 93 GLY A CA 1
ATOM 761 C C . GLY A 1 93 ? 18.609 23.578 7.273 1 82 93 GLY A C 1
ATOM 762 O O . GLY A 1 93 ? 18.375 23.781 6.078 1 82 93 GLY A O 1
ATOM 763 N N . LYS A 1 94 ? 17.391 24.203 7.742 1 86.12 94 LYS A N 1
ATOM 764 C CA . LYS A 1 94 ? 17 25.578 7.461 1 86.12 94 LYS A CA 1
ATOM 765 C C . LYS A 1 94 ? 15.555 25.672 6.988 1 86.12 94 LYS A C 1
ATOM 767 O O . LYS A 1 94 ? 15.078 26.75 6.637 1 86.12 94 LYS A O 1
ATOM 772 N N . THR A 1 95 ? 15.109 24.531 6.852 1 95.31 95 THR A N 1
ATOM 773 C CA . THR A 1 95 ? 13.75 24.547 6.32 1 95.31 95 THR A CA 1
ATOM 774 C C . THR A 1 95 ? 12.781 23.906 7.305 1 95.31 95 THR A C 1
ATOM 776 O O . THR A 1 95 ? 13.086 22.875 7.902 1 95.31 95 THR A O 1
ATOM 779 N N . LYS A 1 96 ? 11.75 24.531 7.625 1 97.5 96 LYS A N 1
ATOM 780 C CA . LYS A 1 96 ? 10.625 23.953 8.359 1 97.5 96 LYS A CA 1
ATOM 781 C C . LYS A 1 96 ? 9.586 23.375 7.398 1 97.5 96 LYS A C 1
ATOM 783 O O . LYS A 1 96 ? 9.242 24 6.395 1 97.5 96 LYS A O 1
ATOM 788 N N . VAL A 1 97 ? 9.211 22.172 7.668 1 98 97 VAL A N 1
ATOM 789 C CA . VAL A 1 97 ? 8.25 21.484 6.801 1 98 97 VAL A CA 1
ATOM 790 C C . VAL A 1 97 ? 6.875 21.469 7.465 1 98 97 VAL A C 1
ATOM 792 O O . VAL A 1 97 ? 6.746 21.094 8.633 1 98 97 VAL A O 1
ATOM 795 N N . ILE A 1 98 ? 5.844 21.938 6.758 1 98.25 98 ILE A N 1
ATOM 796 C CA . ILE A 1 98 ? 4.457 21.922 7.215 1 98.25 98 ILE A CA 1
ATOM 797 C C . ILE A 1 98 ? 3.619 21.047 6.293 1 98.25 98 ILE A C 1
ATOM 799 O O . ILE A 1 98 ? 3.58 21.266 5.078 1 98.25 98 ILE A O 1
ATOM 803 N N . THR A 1 99 ? 3.004 20.078 6.824 1 98.44 99 THR A N 1
ATOM 804 C CA . THR A 1 99 ? 2.223 19.188 5.984 1 98.44 99 THR A CA 1
ATOM 805 C C . THR A 1 99 ? 0.74 19.266 6.336 1 98.44 99 THR A C 1
ATOM 807 O O . THR A 1 99 ? 0.375 19.281 7.516 1 98.44 99 THR A O 1
ATOM 810 N N . ASP A 1 100 ? -0.076 19.344 5.273 1 98 100 ASP A N 1
ATOM 811 C CA . ASP A 1 100 ? -1.517 19.156 5.402 1 98 100 ASP A CA 1
ATOM 812 C C . ASP A 1 100 ? -1.865 17.672 5.512 1 98 100 ASP A C 1
ATOM 814 O O .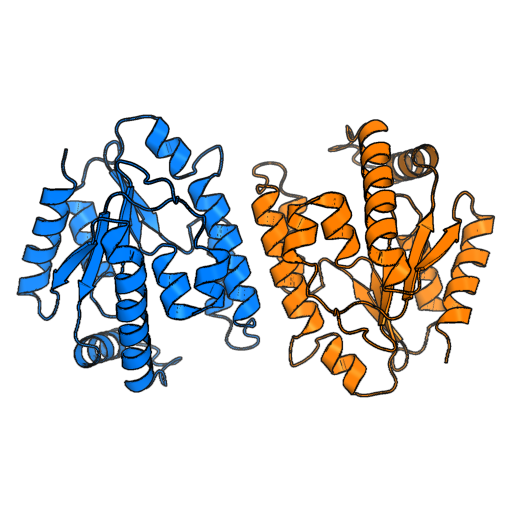 ASP A 1 100 ? -1.779 16.938 4.531 1 98 100 ASP A O 1
ATOM 818 N N . ARG A 1 101 ? -2.271 17.25 6.68 1 97.81 101 ARG A N 1
ATOM 819 C CA . ARG A 1 101 ? -2.59 15.875 7.008 1 97.81 101 ARG A CA 1
ATOM 820 C C . ARG A 1 101 ? -1.326 15.016 7.066 1 97.81 101 ARG A C 1
ATOM 822 O O . ARG A 1 101 ? -0.303 15.375 6.477 1 97.81 101 ARG A O 1
ATOM 829 N N . TYR A 1 102 ? -1.376 14.008 7.844 1 98.12 102 TYR A N 1
ATOM 830 C CA . TYR A 1 102 ? -0.324 13.023 8.062 1 98.12 102 TYR A CA 1
ATOM 831 C C . TYR A 1 102 ? -0.905 11.719 8.594 1 98.12 102 TYR A C 1
ATOM 833 O O . TYR A 1 102 ? -2.039 11.359 8.266 1 98.12 102 TYR A O 1
ATOM 841 N N . LEU A 1 103 ? -0.164 10.953 9.312 1 98.12 103 LEU A N 1
ATOM 842 C CA . LEU A 1 103 ? -0.589 9.625 9.75 1 98.12 103 LEU A CA 1
ATOM 843 C C . LEU A 1 103 ? -1.814 9.719 10.648 1 98.12 103 LEU A C 1
ATOM 845 O O . LEU A 1 103 ? -2.592 8.766 10.742 1 98.12 103 LEU A O 1
ATOM 849 N N . PHE A 1 104 ? -2.113 10.875 11.234 1 97.62 104 PHE A N 1
ATOM 850 C CA . PHE A 1 104 ? -3.23 11.055 12.156 1 97.62 104 PHE A CA 1
ATOM 851 C C . PHE A 1 104 ? -4.562 10.914 11.422 1 97.62 104 PHE A C 1
ATOM 853 O O . PHE A 1 104 ? -5.492 10.281 11.93 1 97.62 104 PHE A O 1
ATOM 860 N N . SER A 1 105 ? -4.578 11.484 10.227 1 96.5 105 SER A N 1
ATOM 861 C CA . SER A 1 105 ? -5.766 11.32 9.391 1 96.5 105 SER A CA 1
ATOM 862 C C . SER A 1 105 ? -6.016 9.852 9.078 1 96.5 105 SER A C 1
ATOM 864 O O . SER A 1 105 ? -7.16 9.391 9.109 1 96.5 105 SER A O 1
ATOM 866 N N . SER A 1 106 ? -4.949 9.117 8.758 1 96.69 106 SER A N 1
ATOM 867 C CA . SER A 1 106 ? -5.094 7.695 8.469 1 96.69 106 SER A CA 1
ATOM 868 C C . SER A 1 106 ? -5.688 6.949 9.664 1 96.69 106 SER A C 1
ATOM 870 O O . SER A 1 106 ? -6.578 6.113 9.5 1 96.69 106 SER A O 1
ATOM 872 N N . ILE A 1 107 ? -5.234 7.273 10.836 1 96.44 107 ILE A N 1
ATOM 873 C CA . ILE A 1 107 ? -5.707 6.605 12.039 1 96.44 107 ILE A CA 1
ATOM 874 C C . ILE A 1 107 ? -7.172 6.965 12.289 1 96.44 107 ILE A C 1
ATOM 876 O O . ILE A 1 107 ? -7.988 6.09 12.594 1 96.44 107 ILE A O 1
ATOM 880 N N . ALA A 1 108 ? -7.516 8.227 12.109 1 94.06 108 ALA A N 1
ATOM 881 C CA . ALA A 1 108 ? -8.891 8.672 12.32 1 94.06 108 ALA A CA 1
ATOM 882 C C . ALA A 1 108 ? -9.844 8.008 11.328 1 94.06 108 ALA A C 1
ATOM 884 O O . ALA A 1 108 ? -10.945 7.598 11.695 1 94.06 108 ALA A O 1
ATOM 885 N N . TYR A 1 109 ? -9.383 7.82 10.102 1 92.06 109 TYR A N 1
ATOM 886 C CA . TYR A 1 109 ? -10.273 7.363 9.039 1 92.06 109 TYR A CA 1
ATOM 887 C C . TYR A 1 109 ? -10.258 5.84 8.93 1 92.06 109 TYR A C 1
ATOM 889 O O . TYR A 1 109 ? -11.25 5.23 8.523 1 92.06 109 TYR A O 1
ATOM 897 N N . GLN A 1 110 ? -9.133 5.266 9.312 1 93.25 110 GLN A N 1
ATOM 898 C CA . GLN A 1 110 ? -8.984 3.842 9.039 1 93.25 110 GLN A CA 1
ATOM 899 C C . GLN A 1 110 ? -9.016 3.025 10.32 1 93.25 110 GLN A C 1
ATOM 901 O O . GLN A 1 110 ? -8.938 1.795 10.289 1 93.25 110 GLN A O 1
ATOM 906 N N . GLY A 1 111 ? -9.078 3.664 11.461 1 92.75 111 GLY A N 1
ATOM 907 C CA . GLY A 1 111 ? -9.266 2.992 12.734 1 92.75 111 GLY A CA 1
ATOM 908 C C . GLY A 1 111 ? -8.078 2.152 13.148 1 92.75 111 GLY A C 1
ATOM 909 O O . GLY A 1 111 ? -6.934 2.617 13.102 1 92.75 111 GLY A O 1
ATOM 910 N N . GLU A 1 112 ? -8.336 0.977 13.609 1 94.38 112 GLU A N 1
ATOM 911 C CA . GLU A 1 112 ? -7.305 0.097 14.156 1 94.38 112 GLU A CA 1
ATOM 912 C C . GLU A 1 112 ? -6.254 -0.237 13.094 1 94.38 112 GLU A C 1
ATOM 914 O O . GLU A 1 112 ? -5.059 -0.266 13.391 1 94.38 112 GLU A O 1
ATOM 919 N N . LEU A 1 113 ? -6.68 -0.496 11.922 1 95.69 113 LEU A N 1
ATOM 920 C CA . LEU A 1 113 ? -5.734 -0.782 10.844 1 95.69 113 LEU A CA 1
ATOM 921 C C . LEU A 1 113 ? -4.828 0.415 10.586 1 95.69 113 LEU A C 1
ATOM 923 O O . LEU A 1 113 ? -3.617 0.256 10.414 1 95.69 113 LEU A O 1
ATOM 927 N N . GLY A 1 114 ? -5.457 1.572 10.562 1 96.5 114 GLY A N 1
ATOM 928 C CA . GLY A 1 114 ? -4.676 2.789 10.414 1 96.5 114 GLY A CA 1
ATOM 929 C C . GLY A 1 114 ? -3.6 2.939 11.477 1 96.5 114 GLY A C 1
ATOM 930 O O . GLY A 1 114 ? -2.461 3.293 11.164 1 96.5 114 GLY A O 1
ATOM 931 N N . TYR A 1 115 ? -3.996 2.643 12.656 1 96.25 115 TYR A N 1
ATOM 932 C CA . TYR A 1 115 ? -3.035 2.752 13.742 1 96.25 115 TYR A CA 1
ATOM 933 C C . TYR A 1 115 ? -1.91 1.737 13.586 1 96.25 115 TYR A C 1
ATOM 935 O O . TYR A 1 115 ? -0.731 2.092 13.656 1 96.25 115 TYR A O 1
ATOM 943 N N . LYS A 1 116 ? -2.246 0.496 13.328 1 96.38 116 LYS A N 1
ATOM 944 C CA . LYS A 1 116 ? -1.272 -0.585 13.211 1 96.38 116 LYS A CA 1
ATOM 945 C C . LYS A 1 116 ? -0.262 -0.295 12.102 1 96.38 116 LYS A C 1
ATOM 947 O O . LYS A 1 116 ? 0.935 -0.539 12.273 1 96.38 116 LYS A O 1
ATOM 952 N N . LEU A 1 117 ? -0.679 0.268 11.055 1 97.5 117 LEU A N 1
ATOM 953 C CA . LEU A 1 117 ? 0.159 0.475 9.875 1 97.5 117 LEU A CA 1
ATOM 954 C C . LEU A 1 117 ? 1.029 1.716 10.039 1 97.5 117 LEU A C 1
ATOM 956 O O . LEU A 1 117 ? 2.051 1.858 9.359 1 97.5 117 LEU A O 1
ATOM 960 N N . ASN A 1 118 ? 0.622 2.646 10.953 1 97.38 118 ASN A N 1
ATOM 961 C CA . ASN A 1 118 ? 1.264 3.957 10.914 1 97.38 118 ASN A CA 1
ATOM 962 C C . ASN A 1 118 ? 2.002 4.254 12.219 1 97.38 118 ASN A C 1
ATOM 964 O O . ASN A 1 118 ? 2.773 5.211 12.297 1 97.38 118 ASN A O 1
ATOM 968 N N . LYS A 1 119 ? 1.846 3.463 13.211 1 94.25 119 LYS A N 1
ATOM 969 C CA . LYS A 1 119 ? 2.307 3.754 14.57 1 94.25 119 LYS A CA 1
ATOM 970 C C . LYS A 1 119 ? 3.826 3.879 14.617 1 94.25 119 LYS A C 1
ATOM 972 O O . LYS A 1 119 ? 4.375 4.508 15.523 1 94.25 119 LYS A O 1
ATOM 977 N N . ASP A 1 120 ? 4.551 3.289 13.641 1 95.12 120 ASP A N 1
ATOM 978 C CA . ASP A 1 120 ? 6.008 3.266 13.711 1 95.12 120 ASP A CA 1
ATOM 979 C C . ASP A 1 120 ? 6.617 4.41 12.898 1 95.12 120 ASP A C 1
ATOM 981 O O . ASP A 1 120 ? 7.836 4.578 12.875 1 95.12 120 ASP A O 1
ATOM 985 N N . PHE A 1 121 ? 5.836 5.215 12.234 1 97.69 121 PHE A N 1
ATOM 986 C CA . PHE A 1 121 ? 6.355 6.359 11.492 1 97.69 121 PHE A CA 1
ATOM 987 C C . PHE A 1 121 ? 6.82 7.453 12.445 1 97.69 121 PHE A C 1
ATOM 989 O O . PHE A 1 121 ? 6.305 7.578 13.555 1 97.69 121 PHE A O 1
ATOM 996 N N . PRO A 1 122 ? 7.801 8.242 12.008 1 98 122 PRO A N 1
ATOM 997 C CA . PRO A 1 122 ? 8.195 9.375 12.859 1 98 122 PRO A CA 1
ATOM 998 C C . PRO A 1 122 ? 7.062 10.375 13.062 1 98 122 PRO A C 1
ATOM 1000 O O . PRO A 1 122 ? 6.133 10.438 12.25 1 98 122 PRO A O 1
ATOM 1003 N N . LEU A 1 123 ? 7.137 11.062 14.172 1 98.12 123 LEU A N 1
ATOM 1004 C CA . LEU A 1 123 ? 6.09 12.008 14.539 1 98.12 123 LEU A CA 1
ATOM 1005 C C . LEU A 1 123 ? 6.562 13.445 14.32 1 98.12 123 LEU A C 1
ATOM 1007 O O . LEU A 1 123 ? 7.762 13.727 14.383 1 98.12 123 LEU A O 1
ATOM 1011 N N . PRO A 1 124 ? 5.629 14.359 13.984 1 98.12 124 PRO A N 1
ATOM 1012 C CA . PRO A 1 124 ? 6.008 15.766 13.859 1 98.12 124 PRO A CA 1
ATOM 1013 C C . PRO A 1 124 ? 6.344 16.422 15.203 1 98.12 124 PRO A C 1
ATOM 1015 O O . PRO A 1 124 ? 5.902 15.938 16.25 1 98.12 124 PRO A O 1
ATOM 1018 N N . GLU A 1 125 ? 7.082 17.469 15.117 1 97.5 125 GLU A N 1
ATOM 1019 C CA . GLU A 1 125 ? 7.422 18.234 16.312 1 97.5 125 GLU A CA 1
ATOM 1020 C C . GLU A 1 125 ? 6.172 18.797 16.984 1 97.5 125 GLU A C 1
ATOM 1022 O O . GLU A 1 125 ? 6.07 18.812 18.203 1 97.5 125 GLU A O 1
ATOM 1027 N N . LYS A 1 126 ? 5.254 19.266 16.188 1 97.88 126 LYS A N 1
ATOM 1028 C CA . LYS A 1 126 ? 3.963 19.75 16.656 1 97.88 126 LYS A CA 1
ATOM 1029 C C . LYS A 1 126 ? 2.832 19.312 15.734 1 97.88 126 LYS A C 1
ATOM 1031 O O . LYS A 1 126 ? 3.006 19.281 14.516 1 97.88 126 LYS A O 1
ATOM 1036 N N . LEU A 1 127 ? 1.758 19.031 16.312 1 98.19 127 LEU A N 1
ATOM 1037 C CA . LEU A 1 127 ? 0.505 18.812 15.602 1 98.19 127 LEU A CA 1
ATOM 1038 C C . LEU A 1 127 ? -0.492 19.938 15.898 1 98.19 127 LEU A C 1
ATOM 1040 O O . LEU A 1 127 ? -0.865 20.141 17.062 1 98.19 127 LEU A O 1
ATOM 1044 N N . PHE A 1 128 ? -0.833 20.672 14.906 1 97.94 128 PHE A N 1
ATOM 1045 C CA . PHE A 1 128 ? -1.89 21.672 15.031 1 97.94 128 PHE A CA 1
ATOM 1046 C C . PHE A 1 128 ? -3.238 21.078 14.633 1 97.94 128 PHE A C 1
ATOM 1048 O O . PHE A 1 128 ? -3.465 20.781 13.453 1 97.94 128 PHE A O 1
ATOM 1055 N N . PHE A 1 129 ? -4.145 20.953 15.586 1 96.88 129 PHE A N 1
ATOM 1056 C CA . PHE A 1 129 ? -5.461 20.406 15.312 1 96.88 129 PHE A CA 1
ATOM 1057 C C . PHE A 1 129 ? -6.516 21.5 15.258 1 96.88 129 PHE A C 1
ATOM 1059 O O . PHE A 1 129 ? -6.781 22.156 16.266 1 96.88 129 PHE A O 1
ATOM 1066 N N . ILE A 1 130 ? -7.105 21.609 14.094 1 95 130 ILE A N 1
ATOM 1067 C CA . ILE A 1 130 ? -8.156 22.609 13.922 1 95 130 ILE A CA 1
ATOM 1068 C C . ILE A 1 130 ? -9.484 22.047 14.422 1 95 130 ILE A C 1
ATOM 1070 O O . ILE A 1 130 ? -10.094 21.203 13.766 1 95 130 ILE A O 1
ATOM 1074 N N . LYS A 1 131 ? -9.93 22.578 15.516 1 90.81 131 LYS A N 1
ATOM 1075 C CA . LYS A 1 131 ? -11.195 22.188 16.109 1 90.81 131 LYS A CA 1
ATOM 1076 C C . LYS A 1 131 ? -12.359 22.984 15.523 1 90.81 131 LYS A C 1
ATOM 1078 O O . LYS A 1 131 ? -12.32 24.219 15.516 1 90.81 131 LYS A O 1
ATOM 1083 N N . THR A 1 132 ? -13.312 22.25 15.008 1 86.5 132 THR A N 1
ATOM 1084 C CA . THR A 1 132 ? -14.516 22.891 14.477 1 86.5 132 THR A CA 1
ATOM 1085 C C . THR A 1 132 ? -15.75 22.047 14.789 1 86.5 132 THR A C 1
ATOM 1087 O O . THR A 1 132 ? -15.695 20.812 14.75 1 86.5 132 THR A O 1
ATOM 1090 N N . ASP A 1 133 ? -16.812 22.781 15.125 1 85.31 133 ASP A N 1
ATOM 1091 C CA . ASP A 1 133 ? -18.078 22.062 15.312 1 85.31 133 ASP A CA 1
ATOM 1092 C C . ASP A 1 133 ? -18.469 21.297 14.055 1 85.31 133 ASP A C 1
ATOM 1094 O O . ASP A 1 133 ? -18.484 21.859 12.961 1 85.31 133 ASP A O 1
ATOM 1098 N N . PRO A 1 134 ? -18.766 20.031 14.258 1 86.12 134 PRO A N 1
ATOM 1099 C CA . PRO A 1 134 ? -19.109 19.219 13.094 1 86.12 134 PRO A CA 1
ATOM 1100 C C . PRO A 1 134 ? -20.266 19.781 12.289 1 86.12 134 PRO A C 1
ATOM 1102 O O . PRO A 1 134 ? -20.312 19.656 11.062 1 86.12 134 PRO A O 1
ATOM 1105 N N . GLY A 1 135 ? -21.219 20.344 13.039 1 83.69 135 GLY A N 1
ATOM 1106 C CA . GLY A 1 135 ? -22.328 20.984 12.352 1 83.69 135 GLY A CA 1
ATOM 1107 C C . GLY A 1 135 ? -21.891 22.156 11.477 1 83.69 135 GLY A C 1
ATOM 1108 O O . GLY A 1 135 ? -22.391 22.297 10.359 1 83.69 135 GLY A O 1
ATOM 1109 N N . ILE A 1 136 ? -21 22.969 11.938 1 83.75 136 ILE A N 1
ATOM 1110 C CA . ILE A 1 136 ? -20.469 24.094 11.188 1 83.75 136 ILE A CA 1
ATOM 1111 C C . ILE A 1 136 ? -19.672 23.594 9.984 1 83.75 136 ILE A C 1
ATOM 1113 O O . ILE A 1 136 ? -19.828 24.094 8.875 1 83.75 136 ILE A O 1
ATOM 1117 N N . ALA A 1 137 ? -18.828 22.609 10.156 1 85.75 137 ALA A N 1
ATOM 1118 C CA . ALA A 1 137 ? -18.016 22.016 9.094 1 85.75 137 ALA A CA 1
ATOM 1119 C C . ALA A 1 137 ? -18.891 21.484 7.961 1 85.75 137 ALA A C 1
ATOM 1121 O O . ALA A 1 137 ? -18.594 21.703 6.785 1 85.75 137 ALA A O 1
ATOM 1122 N N . TYR A 1 138 ? -19.875 20.812 8.391 1 83.81 138 TYR A N 1
ATOM 1123 C CA . TYR A 1 138 ? -20.812 20.25 7.422 1 83.81 138 TYR A CA 1
ATOM 1124 C C . TYR A 1 138 ? -21.438 21.344 6.566 1 83.81 138 TYR A C 1
ATOM 1126 O O . TYR A 1 138 ? -21.531 21.203 5.344 1 83.81 138 TYR A O 1
ATOM 1134 N N . LYS A 1 139 ? -21.859 22.391 7.172 1 83.5 139 LYS A N 1
ATOM 1135 C CA . LYS A 1 139 ? -22.469 23.516 6.469 1 83.5 139 LYS A CA 1
ATOM 1136 C C . LYS A 1 139 ? -21.5 24.141 5.469 1 83.5 139 LYS A C 1
ATOM 1138 O O . LYS A 1 139 ? -21.891 24.5 4.359 1 83.5 139 LYS A O 1
ATOM 1143 N N . ARG A 1 140 ? -20.328 24.266 5.816 1 82.81 140 ARG A N 1
ATOM 1144 C CA . ARG A 1 140 ? -19.297 24.844 4.965 1 82.81 140 ARG A CA 1
ATOM 1145 C C . ARG A 1 140 ? -19.094 24.016 3.707 1 82.81 140 ARG A C 1
ATOM 1147 O O . ARG A 1 140 ? -18.875 24.562 2.621 1 82.81 140 ARG A O 1
ATOM 1154 N N . ILE A 1 141 ? -19.078 22.734 3.883 1 80.88 141 ILE A N 1
ATOM 1155 C CA . ILE A 1 141 ? -18.859 21.828 2.756 1 80.88 141 ILE A CA 1
ATOM 1156 C C . ILE A 1 141 ? -20.062 21.891 1.812 1 80.88 141 ILE A C 1
ATOM 1158 O O . ILE A 1 141 ? -19.906 21.859 0.59 1 80.88 141 ILE A O 1
ATOM 1162 N N . GLN A 1 142 ? -21.203 21.969 2.396 1 76.94 142 GLN A N 1
ATOM 1163 C CA . GLN A 1 142 ? -22.406 22.047 1.596 1 76.94 142 GLN A CA 1
ATOM 1164 C C . GLN A 1 142 ? -22.453 23.328 0.777 1 76.94 142 GLN A C 1
ATOM 1166 O O . GLN A 1 142 ? -22.922 23.328 -0.361 1 76.94 142 GLN A O 1
ATOM 1171 N N . GLU A 1 143 ? -22 24.328 1.357 1 72.25 143 GLU A N 1
ATOM 1172 C CA . GLU A 1 143 ? -22.031 25.625 0.69 1 72.25 143 GLU A CA 1
ATOM 1173 C C . GLU A 1 143 ? -21.016 25.688 -0.444 1 72.25 143 GLU A C 1
ATOM 1175 O O . GLU A 1 143 ? -21.234 26.375 -1.442 1 72.25 143 GLU A O 1
ATOM 1180 N N . ASN A 1 144 ? -19.875 25.188 -0.257 1 61.06 144 ASN A N 1
ATOM 1181 C CA . ASN A 1 144 ? -18.812 25.25 -1.267 1 61.06 144 ASN A CA 1
ATOM 1182 C C . ASN A 1 144 ? -19.016 24.203 -2.346 1 61.06 144 ASN A C 1
ATOM 1184 O O . ASN A 1 144 ? -18.328 24.219 -3.369 1 61.06 144 ASN A O 1
ATOM 1188 N N . ARG A 1 145 ? -19.422 23.109 -2.027 1 54.97 145 ARG A N 1
ATOM 1189 C CA . ARG A 1 145 ? -19.531 22.016 -2.988 1 54.97 145 ARG A CA 1
ATOM 1190 C C . ARG A 1 145 ? -20.672 22.266 -3.971 1 54.97 145 ARG A C 1
ATOM 1192 O O . ARG A 1 145 ? -21.828 22.422 -3.562 1 54.97 145 ARG A O 1
ATOM 1199 N N . ILE A 1 146 ? -20.422 22.969 -5 1 45.09 146 ILE A N 1
ATOM 1200 C CA . ILE A 1 146 ? -21.359 22.906 -6.113 1 45.09 146 ILE A CA 1
ATOM 1201 C C . ILE A 1 146 ? -21.953 21.5 -6.199 1 45.09 146 ILE A C 1
ATOM 1203 O O . ILE A 1 146 ? -23.156 21.344 -6.406 1 45.09 146 ILE A O 1
ATOM 1207 N N . GLN A 1 147 ? -21.125 20.484 -6.805 1 37.25 147 GLN A N 1
ATOM 1208 C CA . GLN A 1 147 ? -21.578 19.125 -7.117 1 37.25 147 GLN A CA 1
ATOM 1209 C C . GLN A 1 147 ? -21.672 18.281 -5.855 1 37.25 147 GLN A C 1
ATOM 1211 O O . GLN A 1 147 ? -20.656 17.812 -5.332 1 37.25 147 GLN A O 1
ATOM 1216 N N . ALA A 1 148 ? -22.641 18.5 -4.98 1 39.06 148 ALA A N 1
ATOM 1217 C CA . ALA A 1 148 ? -23.172 17.797 -3.812 1 39.06 148 ALA A CA 1
ATOM 1218 C C . ALA A 1 148 ? -23.062 16.281 -3.992 1 39.06 148 ALA A C 1
ATOM 1220 O O . ALA A 1 148 ? -24.047 15.562 -3.805 1 39.06 148 ALA A O 1
ATOM 1221 N N . ASP A 1 149 ? -22.438 15.844 -5.004 1 38.12 149 ASP A N 1
ATOM 1222 C CA . ASP A 1 149 ? -22.641 14.43 -5.289 1 38.12 149 ASP A CA 1
ATOM 1223 C C . ASP A 1 149 ? -22.438 13.586 -4.035 1 38.12 149 ASP A C 1
ATOM 1225 O O . ASP A 1 149 ? -22.922 12.453 -3.961 1 38.12 149 ASP A O 1
ATOM 1229 N N . LEU A 1 150 ? -21.125 13.523 -3.578 1 41.25 150 LEU A N 1
ATOM 1230 C CA . LEU A 1 150 ? -20.984 12.492 -2.551 1 41.25 150 LEU A CA 1
ATOM 1231 C C . LEU A 1 150 ? -21.688 12.914 -1.268 1 41.25 150 LEU A C 1
ATOM 1233 O O . LEU A 1 150 ? -21.062 13.43 -0.346 1 41.25 150 LEU A O 1
ATOM 1237 N N . PHE A 1 151 ? -22.703 13.586 -1.341 1 39.59 151 PHE A N 1
ATOM 1238 C CA . PHE A 1 151 ? -23.625 14.273 -0.439 1 39.59 151 PHE A CA 1
ATOM 1239 C C . PHE A 1 151 ? -23.812 13.484 0.853 1 39.59 151 PHE A C 1
ATOM 1241 O O . PHE A 1 151 ? -24.188 14.047 1.881 1 39.59 151 PHE A O 1
ATOM 1248 N N . GLU A 1 152 ? -24.156 12.242 0.616 1 42.91 152 GLU A N 1
ATOM 1249 C CA . GLU A 1 152 ? -24.859 11.719 1.778 1 42.91 152 GLU A CA 1
ATOM 1250 C C . GLU A 1 152 ? -23.969 11.68 3.008 1 42.91 152 GLU A C 1
ATOM 1252 O O . GLU A 1 152 ? -24.141 10.844 3.893 1 42.91 152 GLU A O 1
ATOM 1257 N N . PHE A 1 153 ? -22.75 12.211 2.811 1 51.22 153 PHE A N 1
ATOM 1258 C CA . PHE A 1 153 ? -22.141 12.117 4.133 1 51.22 153 PHE A CA 1
ATOM 1259 C C . PHE A 1 153 ? -22.953 12.914 5.152 1 51.22 153 PHE A C 1
ATOM 1261 O O . PHE A 1 153 ? -23.031 14.141 5.066 1 51.22 153 PHE A O 1
ATOM 1268 N N . GLU A 1 154 ? -23.875 12.219 5.637 1 60.5 154 GLU A N 1
ATOM 1269 C CA . GLU A 1 154 ? -24.766 12.617 6.723 1 60.5 154 GLU A CA 1
ATOM 1270 C C . GLU A 1 154 ? -23.984 13.219 7.883 1 60.5 154 GLU A C 1
ATOM 1272 O O . GLU A 1 154 ? -22.797 12.906 8.07 1 60.5 154 GLU A O 1
ATOM 1277 N N . ALA A 1 155 ? -24.438 14.344 8.398 1 67.81 155 ALA A N 1
ATOM 1278 C CA . ALA A 1 155 ? -23.984 14.961 9.641 1 67.81 155 ALA A CA 1
ATOM 1279 C C . ALA A 1 155 ? -23.438 13.906 10.602 1 67.81 155 ALA A C 1
ATOM 1281 O O . ALA A 1 155 ? -22.453 14.148 11.305 1 67.81 155 ALA A O 1
ATOM 1282 N N . ALA A 1 156 ? -23.953 12.812 10.422 1 76.56 156 ALA A N 1
ATOM 1283 C CA . ALA A 1 156 ? -23.562 11.719 11.312 1 76.56 156 ALA A CA 1
ATOM 1284 C C . ALA A 1 156 ? -22.141 11.242 11.008 1 76.56 156 ALA A C 1
ATOM 1286 O O . ALA A 1 156 ? -21.375 10.938 11.93 1 76.56 156 ALA A O 1
ATOM 1287 N N . LYS A 1 157 ? -21.734 11.258 9.805 1 80 157 LYS A N 1
ATOM 1288 C CA . LYS A 1 157 ? -20.391 10.844 9.414 1 80 157 LYS A CA 1
ATOM 1289 C C . LYS A 1 157 ? -19.344 11.836 9.906 1 80 157 LYS A C 1
ATOM 1291 O O . LYS A 1 157 ? -18.266 11.438 10.328 1 80 157 LYS A O 1
ATOM 1296 N N . PHE A 1 158 ? -19.75 13.008 9.93 1 82.19 158 PHE A N 1
ATOM 1297 C CA . PHE A 1 158 ? -18.859 14.047 10.414 1 82.19 158 PHE A CA 1
ATOM 1298 C C . PHE A 1 158 ? -18.641 13.922 11.914 1 82.19 158 PHE A C 1
ATOM 1300 O O . PHE A 1 158 ? -17.516 14.07 12.398 1 82.19 158 PHE A O 1
ATOM 1307 N N . LYS A 1 159 ? -19.672 13.672 12.547 1 85.81 159 LYS A N 1
ATOM 1308 C CA . LYS A 1 159 ? -19.562 13.492 13.992 1 85.81 159 LYS A CA 1
ATOM 1309 C C . LYS A 1 159 ? -18.719 12.273 14.328 1 85.81 159 LYS A C 1
ATOM 1311 O O . LYS A 1 159 ? -17.906 12.32 15.266 1 85.81 159 LYS A O 1
ATOM 1316 N N . GLU A 1 160 ? -18.906 11.289 13.625 1 88.12 160 GLU A N 1
ATOM 1317 C CA . GLU A 1 160 ? -18.125 10.07 13.828 1 88.12 160 GLU A CA 1
ATOM 1318 C C . GLU A 1 160 ? -16.625 10.32 13.586 1 88.12 160 GLU A C 1
ATOM 1320 O O . GLU A 1 160 ? -15.789 9.898 14.383 1 88.12 160 GLU A O 1
ATOM 1325 N N . ILE A 1 161 ? -16.344 11.031 12.555 1 87.81 161 ILE A N 1
ATOM 1326 C CA . ILE A 1 161 ? -14.961 11.32 12.211 1 87.81 161 ILE A CA 1
ATOM 1327 C C . ILE A 1 161 ? -14.336 12.211 13.281 1 87.81 161 ILE A C 1
ATOM 1329 O O . ILE A 1 161 ? -13.195 12 13.688 1 87.81 161 ILE A O 1
ATOM 1333 N N . ASN A 1 162 ? -15.117 13.164 13.695 1 88.5 162 ASN A N 1
ATOM 1334 C CA . ASN A 1 162 ? -14.641 14.039 14.758 1 88.5 162 ASN A CA 1
ATOM 1335 C C . ASN A 1 162 ? -14.32 13.25 16.031 1 88.5 162 ASN A C 1
ATOM 1337 O O . ASN A 1 162 ? -13.312 13.5 16.688 1 88.5 162 ASN A O 1
ATOM 1341 N N . SER A 1 163 ? -15.18 12.359 16.344 1 92 163 SER A N 1
ATOM 1342 C CA . SER A 1 163 ? -14.953 11.508 17.516 1 92 163 SER A CA 1
ATOM 1343 C C . SER A 1 163 ? -13.695 10.672 17.359 1 92 163 SER A C 1
ATOM 1345 O O . SER A 1 163 ? -12.922 10.516 18.297 1 92 163 SER A O 1
ATOM 1347 N N . ARG A 1 164 ? -13.445 10.195 16.234 1 93.06 164 ARG A N 1
ATOM 1348 C CA . ARG A 1 164 ? -12.266 9.391 15.945 1 93.06 164 ARG A CA 1
ATOM 1349 C C . ARG A 1 164 ? -10.992 10.227 16.078 1 93.06 164 ARG A C 1
ATOM 1351 O O . ARG A 1 164 ? -9.977 9.742 16.578 1 93.06 164 ARG A O 1
ATOM 1358 N N . TYR A 1 165 ? -11.102 11.422 15.594 1 93.56 165 TYR A N 1
ATOM 1359 C CA . TYR A 1 165 ? -9.961 12.32 15.766 1 93.56 165 TYR A CA 1
ATOM 1360 C C . TYR A 1 165 ? -9.664 12.547 17.25 1 93.56 165 TYR A C 1
ATOM 1362 O O . TYR A 1 165 ? -8.508 12.547 17.656 1 93.56 165 TYR A O 1
ATOM 1370 N N . THR A 1 166 ? -10.672 12.758 17.953 1 92.06 166 THR A N 1
ATOM 1371 C CA . THR A 1 166 ? -10.5 12.992 19.375 1 92.06 166 THR A CA 1
ATOM 1372 C C . THR A 1 166 ? -9.828 11.797 20.047 1 92.06 166 THR A C 1
ATOM 1374 O O . THR A 1 166 ? -8.922 11.969 20.875 1 92.06 166 THR A O 1
ATOM 1377 N N . GLU A 1 167 ? -10.266 10.633 19.688 1 93.44 167 GLU A N 1
ATOM 1378 C CA . GLU A 1 167 ? -9.664 9.414 20.219 1 93.44 167 GLU A CA 1
ATOM 1379 C C . GLU A 1 167 ? -8.211 9.281 19.797 1 93.44 167 GLU A C 1
ATOM 1381 O O . GLU A 1 167 ? -7.348 8.914 20.594 1 93.44 167 GLU A O 1
ATOM 1386 N N . MET A 1 168 ? -7.988 9.57 18.578 1 93.31 168 MET A N 1
ATOM 1387 C CA . MET A 1 168 ? -6.637 9.531 18.031 1 93.31 168 MET A CA 1
ATOM 1388 C C . MET A 1 168 ? -5.719 10.492 18.781 1 93.31 168 MET A C 1
ATOM 1390 O O . MET A 1 168 ? -4.598 10.125 19.141 1 93.31 168 MET A O 1
ATOM 1394 N N . LEU A 1 169 ? -6.191 11.703 19.062 1 93.81 169 LEU A N 1
ATOM 1395 C CA . LEU A 1 169 ? -5.398 12.719 19.734 1 93.81 169 LEU A CA 1
ATOM 1396 C C . LEU A 1 169 ? -5.02 12.266 21.141 1 93.81 169 LEU A C 1
ATOM 1398 O O . LEU A 1 169 ? -3.91 12.539 21.609 1 93.81 169 LEU A O 1
ATOM 1402 N N . LYS A 1 170 ? -5.871 11.516 21.766 1 93.31 170 LYS A N 1
ATOM 1403 C CA . LYS A 1 170 ? -5.605 11.008 23.109 1 93.31 170 LYS A CA 1
ATOM 1404 C C . LYS A 1 170 ? -4.441 10.023 23.109 1 93.31 170 LYS A C 1
ATOM 1406 O O . LYS A 1 170 ? -3.646 9.984 24.047 1 93.31 170 LYS A O 1
ATOM 1411 N N . ILE A 1 171 ? -4.332 9.281 22.062 1 91.56 171 ILE A N 1
ATOM 1412 C CA . ILE A 1 171 ? -3.279 8.281 21.922 1 91.56 171 ILE A CA 1
ATOM 1413 C C . ILE A 1 171 ? -1.919 8.969 21.859 1 91.56 171 ILE A C 1
ATOM 1415 O O . ILE A 1 171 ? -0.928 8.453 22.375 1 91.56 171 ILE A O 1
ATOM 1419 N N . PHE A 1 172 ? -1.915 10.164 21.312 1 93.81 172 PHE A N 1
ATOM 1420 C CA . PHE A 1 172 ? -0.632 10.789 21.016 1 93.81 172 PHE A CA 1
ATOM 1421 C C . PHE A 1 172 ? -0.361 11.945 21.953 1 93.81 172 PHE A C 1
ATOM 1423 O O . PHE A 1 172 ? 0.705 12.562 21.906 1 93.81 172 PHE A O 1
ATOM 1430 N N . ASP A 1 173 ? -1.235 12.273 22.828 1 91.94 173 ASP A N 1
ATOM 1431 C CA . ASP A 1 173 ? -1.187 13.453 23.688 1 91.94 173 ASP A CA 1
ATOM 1432 C C . ASP A 1 173 ? 0.095 13.477 24.516 1 91.94 173 ASP A C 1
ATOM 1434 O O . ASP A 1 173 ? 0.679 14.539 24.75 1 91.94 173 ASP A O 1
ATOM 1438 N N . ASP A 1 174 ? 0.619 12.328 24.875 1 91.81 174 ASP A N 1
ATOM 1439 C CA . ASP A 1 174 ? 1.82 12.266 25.703 1 91.81 174 ASP A CA 1
ATOM 1440 C C . ASP A 1 174 ? 3.068 12.078 24.844 1 91.81 174 ASP A C 1
ATOM 1442 O O . ASP A 1 174 ? 4.191 12.117 25.359 1 91.81 174 ASP A O 1
ATOM 1446 N N . LEU A 1 175 ? 2.842 11.969 23.562 1 91.94 175 LEU A N 1
ATOM 1447 C CA . LEU A 1 175 ? 3.959 11.625 22.688 1 91.94 175 LEU A CA 1
ATOM 1448 C C . LEU A 1 175 ? 4.414 12.844 21.891 1 91.94 175 LEU A C 1
ATOM 1450 O O . LEU A 1 175 ? 5.578 12.93 21.5 1 91.94 175 LEU A O 1
ATOM 1454 N N . ILE A 1 176 ? 3.463 13.727 21.594 1 94.19 176 ILE A N 1
ATOM 1455 C CA . ILE A 1 176 ? 3.807 14.875 20.766 1 94.19 176 ILE A CA 1
ATOM 1456 C C . ILE A 1 176 ? 3.139 16.141 21.312 1 94.19 176 ILE A C 1
ATOM 1458 O O . ILE A 1 176 ? 2.203 16.047 22.109 1 94.19 176 ILE A O 1
ATOM 1462 N N . ASP A 1 177 ? 3.625 17.312 20.922 1 96.25 177 ASP A N 1
ATOM 1463 C CA . ASP A 1 177 ? 3.018 18.578 21.281 1 96.25 177 ASP A CA 1
ATOM 1464 C C . ASP A 1 177 ? 1.809 18.875 20.391 1 96.25 177 ASP A C 1
ATOM 1466 O O . ASP A 1 177 ? 1.961 19.188 19.203 1 96.25 177 ASP A O 1
ATOM 1470 N N . ILE A 1 178 ? 0.651 18.75 21 1 97.12 178 ILE A N 1
ATOM 1471 C CA . ILE A 1 178 ? -0.586 19 20.281 1 97.12 178 ILE A CA 1
ATOM 1472 C C . ILE A 1 178 ? -1.113 20.391 20.609 1 97.12 178 ILE A C 1
ATOM 1474 O O . ILE A 1 178 ? -1.331 20.719 21.781 1 97.12 178 ILE A O 1
ATOM 1478 N N . VAL A 1 179 ? -1.308 21.219 19.625 1 96.94 179 VAL A N 1
ATOM 1479 C CA . VAL A 1 179 ? -1.848 22.578 19.781 1 96.94 179 VAL A CA 1
ATOM 1480 C C . VAL A 1 179 ? -3.248 22.641 19.172 1 96.94 179 VAL A C 1
ATOM 1482 O O . VAL A 1 179 ? -3.424 22.438 17.969 1 96.94 179 VAL A O 1
ATOM 1485 N N . TYR A 1 180 ? -4.18 22.938 19.984 1 94.69 180 TYR A N 1
ATOM 1486 C CA . TYR A 1 180 ? -5.559 23.047 19.531 1 94.69 180 TYR A CA 1
ATOM 1487 C C . TYR A 1 180 ? -5.848 24.438 19 1 94.69 180 TYR A C 1
ATOM 1489 O O . TYR A 1 180 ? -5.555 25.438 19.656 1 94.69 180 TYR A O 1
ATOM 1497 N N . ILE A 1 181 ? -6.434 24.469 17.766 1 93.94 181 ILE A N 1
ATOM 1498 C CA . ILE A 1 181 ? -6.754 25.719 17.078 1 93.94 181 ILE A CA 1
ATOM 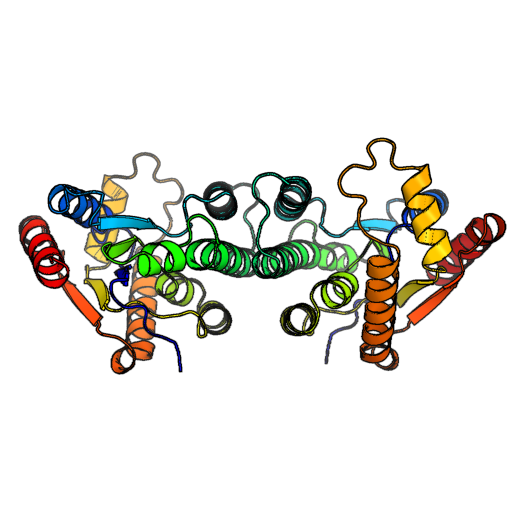1499 C C . ILE A 1 181 ? -8.266 25.828 16.875 1 93.94 181 ILE A C 1
ATOM 1501 O O . ILE A 1 181 ? -8.883 24.938 16.281 1 93.94 181 ILE A O 1
ATOM 1505 N N . GLU A 1 182 ? -8.805 26.844 17.359 1 88.56 182 GLU A N 1
ATOM 1506 C CA . GLU A 1 182 ? -10.234 27.078 17.188 1 88.56 182 GLU A CA 1
ATOM 1507 C C . GLU A 1 182 ? -10.523 27.766 15.859 1 88.56 182 GLU A C 1
ATOM 1509 O O . GLU A 1 182 ? -9.781 28.672 15.453 1 88.56 182 GLU A O 1
ATOM 1514 N N . ASN A 1 183 ? -11.508 27.297 15.148 1 84.69 183 ASN A N 1
ATOM 1515 C CA . ASN A 1 183 ? -11.906 27.938 13.906 1 84.69 183 ASN A CA 1
ATOM 1516 C C . ASN A 1 183 ? -13.414 27.828 13.672 1 84.69 183 ASN A C 1
ATOM 1518 O O . ASN A 1 183 ? -13.859 27.141 12.758 1 84.69 183 ASN A O 1
ATOM 1522 N N . SER A 1 184 ? -14.141 28.562 14.375 1 78.81 184 SER A N 1
ATOM 1523 C CA . SER A 1 184 ? -15.594 28.516 14.281 1 78.81 184 SER A CA 1
ATOM 1524 C C . SER A 1 184 ? -16.141 29.688 13.484 1 78.81 184 SER A C 1
ATOM 1526 O O . SER A 1 184 ? -17.266 29.656 13 1 78.81 184 SER A O 1
ATOM 1528 N N . ASN A 1 185 ? -15.414 30.781 13.398 1 77.56 185 ASN A N 1
ATOM 1529 C CA . ASN A 1 185 ? -15.852 31.953 12.672 1 77.56 185 ASN A CA 1
ATOM 1530 C C . ASN A 1 185 ? -14.688 32.656 11.969 1 77.56 185 ASN A C 1
ATOM 1532 O O . ASN A 1 185 ? -13.531 32.25 12.117 1 77.56 185 ASN A O 1
ATOM 1536 N N . GLU A 1 186 ? -14.961 33.594 11.109 1 75.81 186 GLU A N 1
ATOM 1537 C CA . GLU A 1 186 ? -13.961 34.281 10.312 1 75.81 186 GLU A CA 1
ATOM 1538 C C . GLU A 1 186 ? -12.906 34.938 11.195 1 75.81 186 GLU A C 1
ATOM 1540 O O . GLU A 1 186 ? -11.719 34.938 10.852 1 75.81 186 GLU A O 1
ATOM 1545 N N . GLU A 1 187 ? -13.305 35.531 12.227 1 78.25 187 GLU A N 1
ATOM 1546 C CA . GLU A 1 187 ? -12.367 36.188 13.156 1 78.25 187 GLU A CA 1
ATOM 1547 C C . GLU A 1 187 ? -11.367 35.156 13.711 1 78.25 187 GLU A C 1
ATOM 1549 O O . GLU A 1 187 ? -10.195 35.5 13.906 1 78.25 187 GLU A O 1
ATOM 1554 N N . ASP A 1 188 ? -11.758 34.031 13.734 1 84.62 188 ASP A N 1
ATOM 1555 C CA . ASP A 1 188 ? -10.914 32.969 14.242 1 84.62 188 ASP A CA 1
ATOM 1556 C C . ASP A 1 188 ? -9.82 32.594 13.234 1 84.62 188 ASP A C 1
ATOM 1558 O O . ASP A 1 188 ? -8.695 32.281 13.617 1 84.62 188 ASP A O 1
ATOM 1562 N N . LEU A 1 189 ? -10.117 32.812 11.992 1 87.62 189 LEU A N 1
ATOM 1563 C CA . LEU A 1 189 ? -9.203 32.375 10.938 1 87.62 189 LEU A CA 1
ATOM 1564 C C . LEU A 1 189 ? -7.883 33.156 11.023 1 87.62 189 LEU A C 1
ATOM 1566 O O . LEU A 1 189 ? -6.809 32.531 10.992 1 87.62 189 LEU A O 1
ATOM 1570 N N . GLU A 1 190 ? -7.957 34.438 11.195 1 89.31 190 GLU A N 1
ATOM 1571 C CA . GLU A 1 190 ? -6.758 35.25 11.258 1 89.31 190 GLU A CA 1
ATOM 1572 C C . GLU A 1 190 ? -5.969 35 12.539 1 89.31 190 GLU A C 1
ATOM 1574 O O . GLU A 1 190 ? -4.746 34.812 12.492 1 89.31 190 GLU A O 1
ATOM 1579 N N . THR A 1 191 ? -6.688 34.969 13.586 1 92.19 191 THR A N 1
ATOM 1580 C CA . THR A 1 191 ? -6.055 34.75 14.875 1 92.19 191 THR A CA 1
ATOM 1581 C C . THR A 1 191 ? -5.406 33.344 14.922 1 92.19 191 THR A C 1
ATOM 1583 O O . THR A 1 191 ? -4.285 33.219 15.406 1 92.19 191 THR A O 1
ATOM 1586 N N . SER A 1 192 ? -6.113 32.375 14.422 1 93.12 192 SER A N 1
ATOM 1587 C CA . SER A 1 192 ? -5.629 31.016 14.406 1 93.12 192 SER A CA 1
ATOM 1588 C C . SER A 1 192 ? -4.383 30.875 13.531 1 93.12 192 SER A C 1
ATOM 1590 O O . SER A 1 192 ? -3.416 30.219 13.922 1 93.12 192 SER A O 1
ATOM 1592 N N . THR A 1 193 ? -4.391 31.5 12.391 1 94.88 193 THR A N 1
ATOM 1593 C CA . THR A 1 193 ? -3.254 31.469 11.477 1 94.88 193 THR A CA 1
ATOM 1594 C C . THR A 1 193 ? -2.021 32.094 12.117 1 94.88 193 THR A C 1
ATOM 1596 O O . THR A 1 193 ? -0.92 31.547 12.031 1 94.88 193 THR A O 1
ATOM 1599 N N . ARG A 1 194 ? -2.246 33.219 12.766 1 94.5 194 ARG A N 1
ATOM 1600 C CA . ARG A 1 194 ? -1.146 33.938 13.422 1 94.5 194 ARG A CA 1
ATOM 1601 C C . ARG A 1 194 ? -0.57 33.094 14.562 1 94.5 194 ARG A C 1
ATOM 1603 O O . ARG A 1 194 ? 0.642 33.094 14.789 1 94.5 194 ARG A O 1
ATOM 1610 N N . LYS A 1 195 ? -1.454 32.5 15.258 1 95.5 195 LYS A N 1
ATOM 1611 C CA . LYS A 1 195 ? -1.011 31.641 16.359 1 95.5 195 LYS A CA 1
ATOM 1612 C C . LYS A 1 195 ? -0.074 30.531 15.852 1 95.5 195 LYS A C 1
ATOM 1614 O O . LYS A 1 195 ? 0.988 30.312 16.438 1 95.5 195 LYS A O 1
ATOM 1619 N N . ILE A 1 196 ? -0.408 29.844 14.797 1 97.12 196 ILE A N 1
ATOM 1620 C CA . ILE A 1 196 ? 0.425 28.797 14.211 1 97.12 196 ILE A CA 1
ATOM 1621 C C . ILE A 1 196 ? 1.743 29.406 13.727 1 97.12 196 ILE A C 1
ATOM 1623 O O . ILE A 1 196 ? 2.818 28.875 14.023 1 97.12 196 ILE A O 1
ATOM 1627 N N . PHE A 1 197 ? 1.634 30.516 13.039 1 97.06 197 PHE A N 1
ATOM 1628 C CA . PHE A 1 197 ? 2.814 31.172 12.492 1 97.06 197 PHE A CA 1
ATOM 1629 C C . PHE A 1 197 ? 3.814 31.484 13.602 1 97.06 197 PHE A C 1
ATOM 1631 O O . PHE A 1 197 ? 5.012 31.234 13.453 1 97.06 197 PHE A O 1
ATOM 1638 N N . ASP A 1 198 ? 3.322 32 14.695 1 96.94 198 ASP A N 1
ATOM 1639 C CA . ASP A 1 198 ? 4.176 32.438 15.812 1 96.94 198 ASP A CA 1
ATOM 1640 C C . ASP A 1 198 ? 4.891 31.219 16.422 1 96.94 198 ASP A C 1
ATOM 1642 O O . ASP A 1 198 ? 5.996 31.359 16.953 1 96.94 198 ASP A O 1
ATOM 1646 N N . LEU A 1 199 ? 4.285 30.078 16.344 1 96.5 199 LEU A N 1
ATOM 1647 C CA . LEU A 1 199 ? 4.848 28.891 16.953 1 96.5 199 LEU A CA 1
ATOM 1648 C C . LEU A 1 199 ? 5.859 28.219 16.031 1 96.5 199 LEU A C 1
ATOM 1650 O O . LEU A 1 199 ? 6.676 27.406 16.469 1 96.5 199 LEU A O 1
ATOM 1654 N N . ILE A 1 200 ? 5.852 28.594 14.703 1 96.06 200 ILE A N 1
ATOM 1655 C CA . ILE A 1 200 ? 6.742 27.875 13.797 1 96.06 200 ILE A CA 1
ATOM 1656 C C . ILE A 1 200 ? 7.777 28.844 13.219 1 96.06 200 ILE A C 1
ATOM 1658 O O . ILE A 1 200 ? 8.734 28.422 12.57 1 96.06 200 ILE A O 1
ATOM 1662 N N . LYS A 1 201 ? 7.555 30.109 13.453 1 92.44 201 LYS A N 1
ATOM 1663 C CA . LYS A 1 201 ? 8.453 31.094 12.867 1 92.44 201 LYS A CA 1
ATOM 1664 C C . LYS A 1 201 ? 9.867 30.953 13.422 1 92.44 201 LYS A C 1
ATOM 1666 O O . LYS A 1 201 ? 10.055 30.438 14.523 1 92.44 201 LYS A O 1
ATOM 1671 N N . PHE A 1 202 ? 10.852 31.25 12.555 1 87.69 202 PHE A N 1
ATOM 1672 C CA . PHE A 1 202 ? 12.258 31.219 12.953 1 87.69 202 PHE A CA 1
ATOM 1673 C C . PHE A 1 202 ? 12.555 32.312 13.961 1 87.69 202 PHE A C 1
ATOM 1675 O O . PHE A 1 202 ? 11.93 33.375 13.922 1 87.69 202 PHE A O 1
ATOM 1682 N N . MET B 1 1 ? -4.316 -19.203 12.078 1 60.5 1 MET B N 1
ATOM 1683 C CA . MET B 1 1 ? -3.957 -20.141 11.023 1 60.5 1 MET B CA 1
ATOM 1684 C C . MET B 1 1 ? -4.477 -19.672 9.672 1 60.5 1 MET B C 1
ATOM 1686 O O . MET B 1 1 ? -5.598 -19.172 9.57 1 60.5 1 MET B O 1
ATOM 1690 N N . ASN B 1 2 ? -3.578 -19.5 8.672 1 76.56 2 ASN B N 1
ATOM 1691 C CA . ASN B 1 2 ? -4.004 -19 7.371 1 76.56 2 ASN B CA 1
ATOM 1692 C C . ASN B 1 2 ? -5.059 -19.906 6.742 1 76.56 2 ASN B C 1
ATOM 1694 O O . ASN B 1 2 ? -4.973 -21.125 6.84 1 76.56 2 ASN B O 1
ATOM 1698 N N . LYS B 1 3 ? -6.176 -19.391 6.371 1 89.88 3 LYS B N 1
ATOM 1699 C CA . LYS B 1 3 ? -7.223 -20.109 5.645 1 89.88 3 LYS B CA 1
ATOM 1700 C C . LYS B 1 3 ? -6.715 -20.594 4.289 1 89.88 3 LYS B C 1
ATOM 1702 O O . LYS B 1 3 ? -6.027 -19.859 3.576 1 89.88 3 LYS B O 1
ATOM 1707 N N . ILE B 1 4 ? -6.965 -21.891 4.02 1 97.12 4 ILE B N 1
ATOM 1708 C CA . ILE B 1 4 ? -6.652 -22.438 2.703 1 97.12 4 ILE B CA 1
ATOM 1709 C C . ILE B 1 4 ? -7.848 -22.25 1.771 1 97.12 4 ILE B C 1
ATOM 1711 O O . ILE B 1 4 ? -8.977 -22.625 2.111 1 97.12 4 ILE B O 1
ATOM 1715 N N . LEU B 1 5 ? -7.629 -21.641 0.625 1 97.62 5 LEU B N 1
ATOM 1716 C CA . LEU B 1 5 ? -8.688 -21.469 -0.37 1 97.62 5 LEU B CA 1
ATOM 1717 C C . LEU B 1 5 ? -8.734 -22.672 -1.305 1 97.62 5 LEU B C 1
ATOM 1719 O O . LEU B 1 5 ? -7.832 -22.875 -2.123 1 97.62 5 LEU B O 1
ATOM 1723 N N . LYS B 1 6 ? -9.789 -23.422 -1.145 1 96.5 6 LYS B N 1
ATOM 1724 C CA . LYS B 1 6 ? -9.977 -24.594 -2.012 1 96.5 6 LYS B CA 1
ATOM 1725 C C . LYS B 1 6 ? -10.133 -24.172 -3.469 1 96.5 6 LYS B C 1
ATOM 1727 O O . LYS B 1 6 ? -10.773 -23.156 -3.764 1 96.5 6 LYS B O 1
ATOM 1732 N N . ASN B 1 7 ? -9.523 -24.891 -4.41 1 97.25 7 ASN B N 1
ATOM 1733 C CA . ASN B 1 7 ? -9.594 -24.672 -5.855 1 97.25 7 ASN B CA 1
ATOM 1734 C C . ASN B 1 7 ? -8.797 -23.453 -6.281 1 97.25 7 ASN B C 1
ATOM 1736 O O . ASN B 1 7 ? -8.984 -22.938 -7.391 1 97.25 7 ASN B O 1
ATOM 1740 N N . PHE B 1 8 ? -7.984 -22.938 -5.438 1 98.31 8 PHE B N 1
ATOM 1741 C CA . PHE B 1 8 ? -7.051 -21.859 -5.746 1 98.31 8 PHE B CA 1
ATOM 1742 C C . PHE B 1 8 ? -5.625 -22.391 -5.836 1 98.31 8 PHE B C 1
ATOM 1744 O O . PHE B 1 8 ? -5.113 -22.984 -4.883 1 98.31 8 PHE B O 1
ATOM 1751 N N . TYR B 1 9 ? -4.992 -22.172 -6.965 1 98.44 9 TYR B N 1
ATOM 1752 C CA . TYR B 1 9 ? -3.66 -22.703 -7.234 1 98.44 9 TYR B CA 1
ATOM 1753 C C . TYR B 1 9 ? -2.701 -21.578 -7.637 1 98.44 9 TYR B C 1
ATOM 1755 O O . TYR B 1 9 ? -3.094 -20.641 -8.328 1 98.44 9 TYR B O 1
ATOM 1763 N N . CYS B 1 10 ? -1.497 -21.703 -7.211 1 98.38 10 CYS B N 1
ATOM 1764 C CA . CYS B 1 10 ? -0.487 -20.688 -7.484 1 98.38 10 CYS B CA 1
ATOM 1765 C C . CYS B 1 10 ? 0.721 -21.297 -8.188 1 98.38 10 CYS B C 1
ATOM 1767 O O . CYS B 1 10 ? 1.171 -22.375 -7.828 1 98.38 10 CYS B O 1
ATOM 1769 N N . ILE B 1 11 ? 1.208 -20.594 -9.195 1 97.88 11 ILE B N 1
ATOM 1770 C CA . ILE B 1 11 ? 2.441 -20.969 -9.875 1 97.88 11 ILE B CA 1
ATOM 1771 C C . ILE B 1 11 ? 3.535 -19.953 -9.57 1 97.88 11 ILE B C 1
ATOM 1773 O O . ILE B 1 11 ? 3.348 -18.75 -9.773 1 97.88 11 ILE B O 1
ATOM 1777 N N . GLU B 1 12 ? 4.664 -20.438 -9.039 1 97.38 12 GLU B N 1
ATOM 1778 C CA . GLU B 1 12 ? 5.801 -19.609 -8.656 1 97.38 12 GLU B CA 1
ATOM 1779 C C . GLU B 1 12 ? 7.09 -20.094 -9.312 1 97.38 12 GLU B C 1
ATOM 1781 O O . GLU B 1 12 ? 7.188 -21.266 -9.703 1 97.38 12 GLU B O 1
ATOM 1786 N N . GLY B 1 13 ? 8.047 -19.25 -9.336 1 93.69 13 GLY B N 1
ATOM 1787 C CA . GLY B 1 13 ? 9.359 -19.5 -9.906 1 93.69 13 GLY B CA 1
ATOM 1788 C C . GLY B 1 13 ? 10.125 -18.234 -10.227 1 93.69 13 GLY B C 1
ATOM 1789 O O . GLY B 1 13 ? 9.531 -17.172 -10.422 1 93.69 13 GLY B O 1
ATOM 1790 N N . ILE B 1 14 ? 11.422 -18.375 -10.305 1 89.81 14 ILE B N 1
ATOM 1791 C CA . ILE B 1 14 ? 12.242 -17.203 -10.594 1 89.81 14 ILE B CA 1
ATOM 1792 C C . ILE B 1 14 ? 12.055 -16.797 -12.055 1 89.81 14 ILE B C 1
ATOM 1794 O O . ILE B 1 14 ? 11.547 -17.578 -12.867 1 89.81 14 ILE B O 1
ATOM 1798 N N . ASP B 1 15 ? 12.367 -15.578 -12.383 1 87.88 15 ASP B N 1
ATOM 1799 C CA . ASP B 1 15 ? 12.328 -15.148 -13.773 1 87.88 15 ASP B CA 1
ATOM 1800 C C . ASP B 1 15 ? 13.211 -16.031 -14.648 1 87.88 15 ASP B C 1
ATOM 1802 O O . ASP B 1 15 ? 14.32 -16.406 -14.25 1 87.88 15 ASP B O 1
ATOM 1806 N N . GLY B 1 16 ? 12.688 -16.406 -15.766 1 87.62 16 GLY B N 1
ATOM 1807 C CA . GLY B 1 16 ? 13.422 -17.297 -16.641 1 87.62 16 GLY B CA 1
ATOM 1808 C C . GLY B 1 16 ? 13.195 -18.766 -16.344 1 87.62 16 GLY B C 1
ATOM 1809 O O . GLY B 1 16 ? 13.773 -19.625 -17 1 87.62 16 GLY B O 1
ATOM 1810 N N . SER B 1 17 ? 12.359 -19.031 -15.375 1 90.44 17 SER B N 1
ATOM 1811 C CA . SER B 1 17 ? 12.117 -20.422 -14.977 1 90.44 17 SER B CA 1
ATOM 1812 C C . SER B 1 17 ? 11.211 -21.125 -15.977 1 90.44 17 SER B C 1
ATOM 1814 O O . SER B 1 17 ? 11.102 -22.359 -15.961 1 90.44 17 SER B O 1
ATOM 1816 N N . GLY B 1 18 ? 10.523 -20.375 -16.812 1 89.31 18 GLY B N 1
ATOM 1817 C CA . GLY B 1 18 ? 9.609 -20.953 -17.797 1 89.31 18 GLY B CA 1
ATOM 1818 C C . GLY B 1 18 ? 8.156 -20.859 -17.375 1 89.31 18 GLY B C 1
ATOM 1819 O O . GLY B 1 18 ? 7.293 -21.5 -17.969 1 89.31 18 GLY B O 1
ATOM 1820 N N . LYS B 1 19 ? 7.859 -20.094 -16.359 1 91.5 19 LYS B N 1
ATOM 1821 C CA . LYS B 1 19 ? 6.508 -19.922 -15.836 1 91.5 19 LYS B CA 1
ATOM 1822 C C . LYS B 1 19 ? 5.543 -19.484 -16.922 1 91.5 19 LYS B C 1
ATOM 1824 O O . LYS B 1 19 ? 4.457 -20.047 -17.078 1 91.5 19 LYS B O 1
ATOM 1829 N N . THR B 1 20 ? 6.027 -18.547 -17.688 1 90.56 20 THR B N 1
ATOM 1830 C CA . THR B 1 20 ? 5.188 -17.984 -18.734 1 90.56 20 THR B CA 1
ATOM 1831 C C . THR B 1 20 ? 4.816 -19.062 -19.766 1 90.56 20 THR B C 1
ATOM 1833 O O . THR B 1 20 ? 3.648 -19.203 -20.125 1 90.56 20 THR B O 1
ATOM 1836 N N . SER B 1 21 ? 5.793 -19.781 -20.141 1 92.06 21 SER B N 1
ATOM 1837 C CA . SER B 1 21 ? 5.562 -20.844 -21.109 1 92.06 21 SER B CA 1
ATOM 1838 C C . SER B 1 21 ? 4.629 -21.906 -20.562 1 92.06 21 SER B C 1
ATOM 1840 O O . SER B 1 21 ? 3.705 -22.359 -21.234 1 92.06 21 SER B O 1
ATOM 1842 N N . ILE B 1 22 ? 4.828 -22.297 -19.391 1 94.44 22 ILE B N 1
ATOM 1843 C CA . ILE B 1 22 ? 4.004 -23.312 -18.75 1 94.44 22 ILE B CA 1
ATOM 1844 C C . ILE B 1 22 ? 2.566 -22.812 -18.625 1 94.44 22 ILE B C 1
ATOM 1846 O O . ILE B 1 22 ? 1.623 -23.547 -18.938 1 94.44 22 ILE B O 1
ATOM 1850 N N . ILE B 1 23 ? 2.373 -21.609 -18.219 1 95.44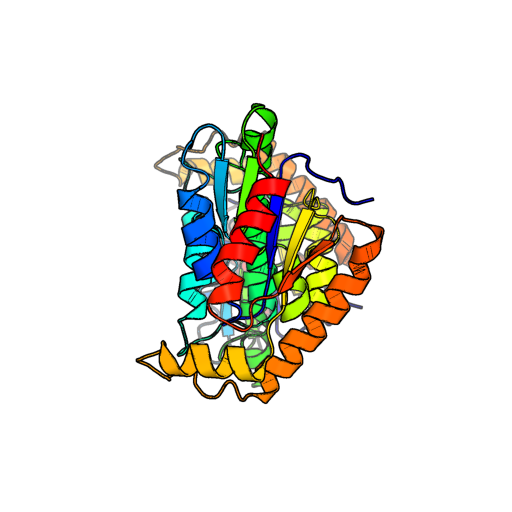 23 ILE B N 1
ATOM 1851 C CA . ILE B 1 23 ? 1.047 -21.047 -18.016 1 95.44 23 ILE B CA 1
ATOM 1852 C C . ILE B 1 23 ? 0.308 -20.953 -19.344 1 95.44 23 ILE B C 1
ATOM 1854 O O . ILE B 1 23 ? -0.882 -21.266 -19.422 1 95.44 23 ILE B O 1
ATOM 1858 N N . GLN B 1 24 ? 1.019 -20.547 -20.359 1 94.69 24 GLN B N 1
ATOM 1859 C CA . GLN B 1 24 ? 0.406 -20.453 -21.688 1 94.69 24 GLN B CA 1
ATOM 1860 C C . GLN B 1 24 ? -0.085 -21.812 -22.156 1 94.69 24 GLN B C 1
ATOM 1862 O O . GLN B 1 24 ? -1.204 -21.938 -22.656 1 94.69 24 GLN B O 1
ATOM 1867 N N . LYS B 1 25 ? 0.728 -22.812 -22.031 1 94.44 25 LYS B N 1
ATOM 1868 C CA . LYS B 1 25 ? 0.348 -24.172 -22.422 1 94.44 25 LYS B CA 1
ATOM 1869 C C . LYS B 1 25 ? -0.797 -24.688 -21.547 1 94.44 25 LYS B C 1
ATOM 1871 O O . LYS B 1 25 ? -1.702 -25.359 -22.047 1 94.44 25 LYS B O 1
ATOM 1876 N N . LEU B 1 26 ? -0.734 -24.391 -20.281 1 96 26 LEU B N 1
ATOM 1877 C CA . LEU B 1 26 ? -1.779 -24.797 -19.344 1 96 26 LEU B CA 1
ATOM 1878 C C . LEU B 1 26 ? -3.119 -24.172 -19.719 1 96 26 LEU B C 1
ATOM 1880 O O . LEU B 1 26 ? -4.16 -24.828 -19.641 1 96 26 LEU B O 1
ATOM 1884 N N . GLN B 1 27 ? -3.076 -22.906 -20.094 1 96.31 27 GLN B N 1
ATOM 1885 C CA . GLN B 1 27 ? -4.289 -22.219 -20.516 1 96.31 27 GLN B CA 1
ATOM 1886 C C . GLN B 1 27 ? -4.918 -22.906 -21.734 1 96.31 27 GLN B C 1
ATOM 1888 O O . GLN B 1 27 ? -6.145 -22.953 -21.844 1 96.31 27 GLN B O 1
ATOM 1893 N N . LYS B 1 28 ? -4.074 -23.422 -22.609 1 94.88 28 LYS B N 1
ATOM 1894 C CA . LYS B 1 28 ? -4.566 -24.141 -23.781 1 94.88 28 LYS B CA 1
ATOM 1895 C C . LYS B 1 28 ? -5.23 -25.453 -23.391 1 94.88 28 LYS B C 1
ATOM 1897 O O . LYS B 1 28 ? -6.262 -25.828 -23.953 1 94.88 28 LYS B O 1
ATOM 1902 N N . LEU B 1 29 ? -4.629 -26.109 -22.438 1 94.25 29 LEU B N 1
ATOM 1903 C CA . LEU B 1 29 ? -5.184 -27.359 -21.953 1 94.25 29 LEU B CA 1
ATOM 1904 C C . LEU B 1 29 ? -6.492 -27.125 -21.219 1 94.25 29 LEU B C 1
ATOM 1906 O O . LEU B 1 29 ? -7.426 -27.922 -21.312 1 94.25 29 LEU B O 1
ATOM 1910 N N . CYS B 1 30 ? -6.531 -26.016 -20.453 1 94.31 30 CYS B N 1
ATOM 1911 C CA . CYS B 1 30 ? -7.711 -25.625 -19.688 1 94.31 30 CYS B CA 1
ATOM 1912 C C . CYS B 1 30 ? -8.633 -24.75 -20.516 1 94.31 30 CYS B C 1
ATOM 1914 O O . CYS B 1 30 ? -8.969 -23.625 -20.109 1 94.31 30 CYS B O 1
ATOM 1916 N N . ASN B 1 31 ? -9.094 -25.172 -21.594 1 87.25 31 ASN B N 1
ATOM 1917 C CA . ASN B 1 31 ? -9.758 -24.375 -22.609 1 87.25 31 ASN B CA 1
ATOM 1918 C C . ASN B 1 31 ? -11.195 -24.047 -22.219 1 87.25 31 ASN B C 1
ATOM 1920 O O . ASN B 1 31 ? -11.867 -23.266 -22.906 1 87.25 31 ASN B O 1
ATOM 1924 N N . ASN B 1 32 ? -11.68 -24.438 -21.125 1 87.5 32 ASN B N 1
ATOM 1925 C CA . ASN B 1 32 ? -13 -24.078 -20.625 1 87.5 32 ASN B CA 1
ATOM 1926 C C . ASN B 1 32 ? -12.938 -22.922 -19.641 1 87.5 32 ASN B C 1
ATOM 1928 O O . ASN B 1 32 ? -12.641 -23.125 -18.453 1 87.5 32 ASN B O 1
ATOM 1932 N N . LYS B 1 33 ? -13.336 -21.797 -20.078 1 85.19 33 LYS B N 1
ATOM 1933 C CA . LYS B 1 33 ? -13.195 -20.578 -19.297 1 85.19 33 LYS B CA 1
ATOM 1934 C C . LYS B 1 33 ? -14.188 -20.547 -18.141 1 85.19 33 LYS B C 1
ATOM 1936 O O . LYS B 1 33 ? -14.039 -19.75 -17.203 1 85.19 33 LYS B O 1
ATOM 1941 N N . LEU B 1 34 ? -15.102 -21.359 -18.219 1 85.56 34 LEU B N 1
ATOM 1942 C CA . LEU B 1 34 ? -16.062 -21.438 -17.125 1 85.56 34 LEU B CA 1
ATOM 1943 C C . LEU B 1 34 ? -15.523 -22.266 -15.977 1 85.56 34 LEU B C 1
ATOM 1945 O O . LEU B 1 34 ? -15.977 -22.141 -14.836 1 85.56 34 LEU B O 1
ATOM 1949 N N . LYS B 1 35 ? -14.523 -23.062 -16.344 1 94.56 35 LYS B N 1
ATOM 1950 C CA . LYS B 1 35 ? -14.016 -24 -15.344 1 94.56 35 LYS B CA 1
ATOM 1951 C C . LYS B 1 35 ? -12.664 -23.531 -14.797 1 94.56 35 LYS B C 1
ATOM 1953 O O . LYS B 1 35 ? -12.258 -23.953 -13.711 1 94.56 35 LYS B O 1
ATOM 1958 N N . TYR B 1 36 ? -12.008 -22.766 -15.602 1 97.12 36 TYR B N 1
ATOM 1959 C CA . TYR B 1 36 ? -10.672 -22.328 -15.203 1 97.12 36 TYR B CA 1
ATOM 1960 C C . TYR B 1 36 ? -10.523 -20.812 -15.367 1 97.12 36 TYR B C 1
ATOM 1962 O O . TYR B 1 36 ? -10.867 -20.266 -16.406 1 97.12 36 TYR B O 1
ATOM 1970 N N . TYR B 1 37 ? -10.086 -20.156 -14.328 1 96.69 37 TYR B N 1
ATOM 1971 C CA . TYR B 1 37 ? -9.805 -18.734 -14.352 1 96.69 37 TYR B CA 1
ATOM 1972 C C . TYR B 1 37 ? -8.328 -18.469 -14.078 1 96.69 37 TYR B C 1
ATOM 1974 O O . TYR B 1 37 ? -7.832 -18.766 -12.992 1 96.69 37 TYR B O 1
ATOM 1982 N N . PHE B 1 38 ? -7.652 -17.922 -15.07 1 97.56 38 PHE B N 1
ATOM 1983 C CA . PHE B 1 38 ? -6.238 -17.594 -14.938 1 97.56 38 PHE B CA 1
ATOM 1984 C C . PHE B 1 38 ? -6.059 -16.125 -14.578 1 97.56 38 PHE B C 1
ATOM 1986 O O . PHE B 1 38 ? -6.719 -15.25 -15.148 1 97.56 38 PHE B O 1
ATOM 1993 N N . THR B 1 39 ? -5.176 -15.836 -13.641 1 97.69 39 THR B N 1
ATOM 1994 C CA . THR B 1 39 ? -4.867 -14.484 -13.203 1 97.69 39 THR B CA 1
ATOM 1995 C C . THR B 1 39 ? -3.4 -14.359 -12.805 1 97.69 39 THR B C 1
ATOM 1997 O O . THR B 1 39 ? -2.592 -15.234 -13.125 1 97.69 39 THR B O 1
ATOM 2000 N N . LYS B 1 40 ? -3.016 -13.164 -12.242 1 98.12 40 LYS B N 1
ATOM 2001 C CA . LYS B 1 40 ? -1.608 -12.945 -11.922 1 98.12 40 LYS B CA 1
ATOM 2002 C C . LYS B 1 40 ? -1.449 -11.812 -10.914 1 98.12 40 LYS B C 1
ATOM 2004 O O . LYS B 1 40 ? -2.385 -11.039 -10.68 1 98.12 40 LYS B O 1
ATOM 2009 N N . GLU B 1 41 ? -0.294 -11.82 -10.305 1 98.19 41 GLU B N 1
ATOM 2010 C CA . GLU B 1 41 ? 0.128 -10.648 -9.539 1 98.19 41 GLU B CA 1
ATOM 2011 C C . GLU B 1 41 ? 1.43 -10.07 -10.086 1 98.19 41 GLU B C 1
ATOM 2013 O O . GLU B 1 41 ? 2.35 -10.812 -10.43 1 98.19 41 GLU B O 1
ATOM 2018 N N . PRO B 1 42 ? 1.575 -8.773 -10.031 1 97.94 42 PRO B N 1
ATOM 2019 C CA . PRO B 1 42 ? 0.519 -7.797 -9.758 1 97.94 42 PRO B CA 1
ATOM 2020 C C . PRO B 1 42 ? -0.722 -8.016 -10.617 1 97.94 42 PRO B C 1
ATOM 2022 O O . PRO B 1 42 ? -0.607 -8.391 -11.789 1 97.94 42 PRO B O 1
ATOM 2025 N N . SER B 1 43 ? -1.855 -7.742 -10.039 1 98.31 43 SER B N 1
ATOM 2026 C CA . SER B 1 43 ? -3.119 -8.109 -10.672 1 98.31 43 SER B CA 1
ATOM 2027 C C . SER B 1 43 ? -3.404 -7.242 -11.891 1 98.31 43 SER B C 1
ATOM 2029 O O . SER B 1 43 ? -2.607 -6.367 -12.234 1 98.31 43 SER B O 1
ATOM 2031 N N . GLN B 1 44 ? -4.496 -7.523 -12.578 1 96.06 44 GLN B N 1
ATOM 2032 C CA . GLN B 1 44 ? -4.895 -6.742 -13.742 1 96.06 44 GLN B CA 1
ATOM 2033 C C . GLN B 1 44 ? -5.754 -5.547 -13.344 1 96.06 44 GLN B C 1
ATOM 2035 O O . GLN B 1 44 ? -6.234 -4.805 -14.195 1 96.06 44 GLN B O 1
ATOM 2040 N N . GLY B 1 45 ? -5.973 -5.375 -12.07 1 96.38 45 GLY B N 1
ATOM 2041 C CA . GLY B 1 45 ? -6.691 -4.215 -11.57 1 96.38 45 GLY B CA 1
ATOM 2042 C C . GLY B 1 45 ? -5.883 -2.934 -11.641 1 96.38 45 GLY B C 1
ATOM 2043 O O . GLY B 1 45 ? -4.719 -2.951 -12.039 1 96.38 45 GLY B O 1
ATOM 2044 N N . VAL B 1 46 ? -6.48 -1.859 -11.211 1 97.12 46 VAL B N 1
ATOM 2045 C CA . VAL B 1 46 ? -5.906 -0.528 -11.367 1 97.12 46 VAL B CA 1
ATOM 2046 C C . VAL B 1 46 ? -4.621 -0.419 -10.555 1 97.12 46 VAL B C 1
ATOM 2048 O O . VAL B 1 46 ? -3.656 0.221 -10.984 1 97.12 46 VAL B O 1
ATOM 2051 N N . ILE B 1 47 ? -4.59 -1.018 -9.367 1 98.44 47 ILE B N 1
ATOM 2052 C CA . ILE B 1 47 ? -3.387 -0.95 -8.547 1 98.44 47 ILE B CA 1
ATOM 2053 C C . ILE B 1 47 ? -2.273 -1.769 -9.195 1 98.44 47 ILE B C 1
ATOM 2055 O O . ILE B 1 47 ? -1.121 -1.332 -9.25 1 98.44 47 ILE B O 1
ATOM 2059 N N . GLY B 1 48 ? -2.621 -2.979 -9.648 1 98.44 48 GLY B N 1
ATOM 2060 C CA . GLY B 1 48 ? -1.641 -3.797 -10.344 1 98.44 48 GLY B CA 1
ATOM 2061 C C . GLY B 1 48 ? -1.048 -3.111 -11.555 1 98.44 48 GLY B C 1
ATOM 2062 O O . GLY B 1 48 ? 0.16 -3.188 -11.789 1 98.44 48 GLY B O 1
ATOM 2063 N N . GLU B 1 49 ? -1.886 -2.496 -12.328 1 97.75 49 GLU B N 1
ATOM 2064 C CA . GLU B 1 49 ? -1.423 -1.728 -13.477 1 97.75 49 GLU B CA 1
ATOM 2065 C C . GLU B 1 49 ? -0.46 -0.623 -13.055 1 97.75 49 GLU B C 1
ATOM 2067 O O . GLU B 1 49 ? 0.569 -0.407 -13.695 1 97.75 49 GLU B O 1
ATOM 2072 N N . PHE B 1 50 ? -0.793 0.057 -12.047 1 98.06 50 PHE B N 1
ATOM 2073 C CA . PHE B 1 50 ? 0.06 1.111 -11.516 1 98.06 50 PHE B CA 1
ATOM 2074 C C . PHE B 1 50 ? 1.421 0.554 -11.117 1 98.06 50 PHE B C 1
ATOM 2076 O O . PHE B 1 50 ? 2.457 1.142 -11.438 1 98.06 50 PHE B O 1
ATOM 2083 N N . ILE B 1 51 ? 1.434 -0.565 -10.383 1 97.94 51 ILE B N 1
ATOM 2084 C CA . ILE B 1 51 ? 2.672 -1.202 -9.953 1 97.94 51 ILE B CA 1
ATOM 2085 C C . ILE B 1 51 ? 3.545 -1.51 -11.172 1 97.94 51 ILE B C 1
ATOM 2087 O O . ILE B 1 51 ? 4.738 -1.194 -11.18 1 97.94 51 ILE B O 1
ATOM 2091 N N . ARG B 1 52 ? 2.955 -2.084 -12.203 1 96.19 52 ARG B N 1
ATOM 2092 C CA . ARG B 1 52 ? 3.713 -2.447 -13.398 1 96.19 52 ARG B CA 1
ATOM 2093 C C . ARG B 1 52 ? 4.32 -1.214 -14.055 1 96.19 52 ARG B C 1
ATOM 2095 O O . ARG B 1 52 ? 5.461 -1.251 -14.523 1 96.19 52 ARG B O 1
ATOM 2102 N N . GLN B 1 53 ? 3.58 -0.159 -14.055 1 95.88 53 GLN B N 1
ATOM 2103 C CA . GLN B 1 53 ? 4.086 1.101 -14.586 1 95.88 53 GLN B CA 1
ATOM 2104 C C . GLN B 1 53 ? 5.289 1.596 -13.797 1 95.88 53 GLN B C 1
ATOM 2106 O O . GLN B 1 53 ? 6.277 2.053 -14.375 1 95.88 53 GLN B O 1
ATOM 2111 N N . GLN B 1 54 ? 5.219 1.489 -12.523 1 94.81 54 GLN B N 1
ATOM 2112 C CA . GLN B 1 54 ? 6.277 2.01 -11.664 1 94.81 54 GLN B CA 1
ATOM 2113 C C . GLN B 1 54 ? 7.516 1.122 -11.719 1 94.81 54 GLN B C 1
ATOM 2115 O O . GLN B 1 54 ? 8.633 1.598 -11.516 1 94.81 54 GLN B O 1
ATOM 2120 N N . LEU B 1 55 ? 7.305 -0.142 -11.977 1 92.31 55 LEU B N 1
ATOM 2121 C CA . LEU B 1 55 ? 8.43 -1.068 -12.078 1 92.31 55 LEU B CA 1
ATOM 2122 C C . LEU B 1 55 ? 9.305 -0.733 -13.273 1 92.31 55 LEU B C 1
ATOM 2124 O O . LEU B 1 55 ? 10.492 -1.082 -13.305 1 92.31 55 LEU B O 1
ATOM 2128 N N . THR B 1 56 ? 8.773 -0.073 -14.25 1 89.44 56 THR B N 1
ATOM 2129 C CA . THR B 1 56 ? 9.523 0.252 -15.453 1 89.44 56 THR B CA 1
ATOM 2130 C C . THR B 1 56 ? 9.984 1.707 -15.43 1 89.44 56 THR B C 1
ATOM 2132 O O . THR B 1 56 ? 10.57 2.193 -16.406 1 89.44 56 THR B O 1
ATOM 2135 N N . ASN B 1 57 ? 9.625 2.412 -14.328 1 87.94 57 ASN B N 1
ATOM 2136 C CA . ASN B 1 57 ? 10.07 3.793 -14.164 1 87.94 57 ASN B CA 1
ATOM 2137 C C . ASN B 1 57 ? 11.469 3.869 -13.57 1 87.94 57 ASN B C 1
ATOM 2139 O O . ASN B 1 57 ? 11.633 4.129 -12.375 1 87.94 57 ASN B O 1
ATOM 2143 N N . PHE B 1 58 ? 12.445 3.867 -14.383 1 83.31 58 PHE B N 1
ATOM 2144 C CA . PHE B 1 58 ? 13.836 3.787 -13.945 1 83.31 58 PHE B CA 1
ATOM 2145 C C . PHE B 1 58 ? 14.367 5.168 -13.578 1 83.31 58 PHE B C 1
ATOM 2147 O O . PHE B 1 58 ? 15.375 5.285 -12.883 1 83.31 58 PHE B O 1
ATOM 2154 N N . LYS B 1 59 ? 13.75 6.191 -14.047 1 86.62 59 LYS B N 1
ATOM 2155 C CA . LYS B 1 59 ? 14.188 7.559 -13.781 1 86.62 59 LYS B CA 1
ATOM 2156 C C . LYS B 1 59 ? 13.922 7.945 -12.328 1 86.62 59 LYS B C 1
ATOM 2158 O O . LYS B 1 59 ? 14.766 8.578 -11.68 1 86.62 59 LYS B O 1
ATOM 2163 N N . ASN B 1 60 ? 12.781 7.566 -11.797 1 89.56 60 ASN B N 1
ATOM 2164 C CA . ASN B 1 60 ? 12.383 7.836 -10.422 1 89.56 60 ASN B CA 1
ATOM 2165 C C . ASN B 1 60 ? 11.781 6.598 -9.758 1 89.56 60 ASN B C 1
ATOM 2167 O O . ASN B 1 60 ? 10.578 6.562 -9.477 1 89.56 60 ASN B O 1
ATOM 2171 N N . PRO B 1 61 ? 12.656 5.672 -9.406 1 90.94 61 PRO B N 1
ATOM 2172 C CA . PRO B 1 61 ? 12.148 4.414 -8.859 1 90.94 61 PRO B CA 1
ATOM 217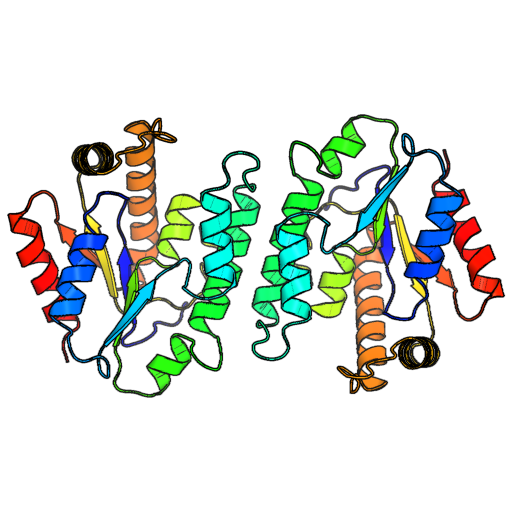3 C C . PRO B 1 61 ? 11.57 4.578 -7.453 1 90.94 61 PRO B C 1
ATOM 2175 O O . PRO B 1 61 ? 12.094 5.355 -6.652 1 90.94 61 PRO B O 1
ATOM 2178 N N . LEU B 1 62 ? 10.5 3.877 -7.211 1 94.88 62 LEU B N 1
ATOM 2179 C CA . LEU B 1 62 ? 9.945 3.822 -5.863 1 94.88 62 LEU B CA 1
ATOM 2180 C C . LEU B 1 62 ? 10.867 3.047 -4.926 1 94.88 62 LEU B C 1
ATOM 2182 O O . LEU B 1 62 ? 11.602 2.164 -5.363 1 94.88 62 LEU B O 1
ATOM 2186 N N . ARG B 1 63 ? 10.734 3.41 -3.672 1 94.62 63 ARG B N 1
ATOM 2187 C CA . ARG B 1 63 ? 11.445 2.643 -2.656 1 94.62 63 ARG B CA 1
ATOM 2188 C C . ARG B 1 63 ? 10.883 1.232 -2.535 1 94.62 63 ARG B C 1
ATOM 2190 O O . ARG B 1 63 ? 9.68 1.022 -2.734 1 94.62 63 ARG B O 1
ATOM 2197 N N . LYS B 1 64 ? 11.758 0.264 -2.158 1 94.44 64 LYS B N 1
ATOM 2198 C CA . LYS B 1 64 ? 11.359 -1.133 -2.021 1 94.44 64 LYS B CA 1
ATOM 2199 C C . LYS B 1 64 ? 10.219 -1.281 -1.021 1 94.44 64 LYS B C 1
ATOM 2201 O O . LYS B 1 64 ? 9.289 -2.066 -1.237 1 94.44 64 LYS B O 1
ATOM 2206 N N . VAL B 1 65 ? 10.266 -0.496 0.04 1 97.25 65 VAL B N 1
ATOM 2207 C CA . VAL B 1 65 ? 9.25 -0.575 1.087 1 97.25 65 VAL B CA 1
ATOM 2208 C C . VAL B 1 65 ? 7.902 -0.109 0.538 1 97.25 65 VAL B C 1
ATOM 2210 O O . VAL B 1 65 ? 6.871 -0.731 0.799 1 97.25 65 VAL B O 1
ATOM 2213 N N . SER B 1 66 ? 7.914 0.972 -0.233 1 97.56 66 SER B N 1
ATOM 2214 C CA . SER B 1 66 ? 6.688 1.467 -0.847 1 97.56 66 SER B CA 1
ATOM 2215 C C . SER B 1 66 ? 6.062 0.417 -1.762 1 97.56 66 SER B C 1
ATOM 2217 O O . SER B 1 66 ? 4.848 0.203 -1.732 1 97.56 66 SER B O 1
ATOM 2219 N N . LEU B 1 67 ? 6.898 -0.226 -2.514 1 97.38 67 LEU B N 1
ATOM 2220 C CA . LEU B 1 67 ? 6.426 -1.267 -3.42 1 97.38 67 LEU B CA 1
ATOM 2221 C C . LEU B 1 67 ? 5.785 -2.414 -2.646 1 97.38 67 LEU B C 1
ATOM 2223 O O . LEU B 1 67 ? 4.762 -2.959 -3.068 1 97.38 67 LEU B O 1
ATOM 2227 N N . ALA B 1 68 ? 6.398 -2.775 -1.542 1 98.25 68 ALA B N 1
ATOM 2228 C CA . ALA B 1 68 ? 5.848 -3.852 -0.723 1 98.25 68 ALA B CA 1
ATOM 2229 C C . ALA B 1 68 ? 4.41 -3.543 -0.308 1 98.25 68 ALA B C 1
ATOM 2231 O O . ALA B 1 68 ? 3.535 -4.406 -0.387 1 98.25 68 ALA B O 1
ATOM 2232 N N . TYR B 1 69 ? 4.16 -2.344 0.114 1 98.69 69 TYR B N 1
ATOM 2233 C CA . TYR B 1 69 ? 2.822 -1.951 0.542 1 98.69 69 TYR B CA 1
ATOM 2234 C C . TYR B 1 69 ? 1.866 -1.885 -0.644 1 98.69 69 TYR B C 1
ATOM 2236 O O . TYR B 1 69 ? 0.685 -2.215 -0.516 1 98.69 69 TYR B O 1
ATOM 2244 N N . LEU B 1 70 ? 2.336 -1.451 -1.789 1 98.69 70 LEU B N 1
ATOM 2245 C CA . LEU B 1 70 ? 1.517 -1.434 -2.996 1 98.69 70 LEU B CA 1
ATOM 2246 C C . LEU B 1 70 ? 1.081 -2.844 -3.377 1 98.69 70 LEU B C 1
ATOM 2248 O O . LEU B 1 70 ? -0.072 -3.061 -3.758 1 98.69 70 LEU B O 1
ATOM 2252 N N . TYR B 1 71 ? 2.002 -3.822 -3.258 1 98.62 71 TYR B N 1
ATOM 2253 C CA . TYR B 1 71 ? 1.684 -5.207 -3.582 1 98.62 71 TYR B CA 1
ATOM 2254 C C . TYR B 1 71 ? 0.597 -5.75 -2.66 1 98.62 71 TYR B C 1
ATOM 2256 O O . TYR B 1 71 ? -0.276 -6.504 -3.094 1 98.62 71 TYR B O 1
ATOM 2264 N N . VAL B 1 72 ? 0.652 -5.367 -1.413 1 98.75 72 VAL B N 1
ATOM 2265 C CA . VAL B 1 72 ? -0.355 -5.816 -0.457 1 98.75 72 VAL B CA 1
ATOM 2266 C C . VAL B 1 72 ? -1.716 -5.227 -0.825 1 98.75 72 VAL B C 1
ATOM 2268 O O . VAL B 1 72 ? -2.727 -5.934 -0.81 1 98.75 72 VAL B O 1
ATOM 2271 N N . ALA B 1 73 ? -1.704 -3.908 -1.122 1 98.69 73 ALA B N 1
ATOM 2272 C CA . ALA B 1 73 ? -2.949 -3.264 -1.534 1 98.69 73 ALA B CA 1
ATOM 2273 C C . ALA B 1 73 ? -3.547 -3.957 -2.756 1 98.69 73 ALA B C 1
ATOM 2275 O O . ALA B 1 73 ? -4.75 -4.215 -2.803 1 98.69 73 ALA B O 1
ATOM 2276 N N . ASP B 1 74 ? -2.734 -4.266 -3.738 1 98.75 74 ASP B N 1
ATOM 2277 C CA . ASP B 1 74 ? -3.172 -4.938 -4.957 1 98.75 74 ASP B CA 1
ATOM 2278 C C . ASP B 1 74 ? -3.732 -6.324 -4.652 1 98.75 74 ASP B C 1
ATOM 2280 O O . ASP B 1 74 ? -4.789 -6.699 -5.168 1 98.75 74 ASP B O 1
ATOM 2284 N N . ARG B 1 75 ? -3.012 -7.07 -3.85 1 98.75 75 ARG B N 1
ATOM 2285 C CA . ARG B 1 75 ? -3.418 -8.43 -3.502 1 98.75 75 ARG B CA 1
ATOM 2286 C C . ARG B 1 75 ? -4.754 -8.43 -2.766 1 98.75 75 ARG B C 1
ATOM 2288 O O . ARG B 1 75 ? -5.582 -9.32 -2.971 1 98.75 75 ARG B O 1
ATOM 2295 N N . TYR B 1 76 ? -4.918 -7.422 -1.89 1 98.5 76 TYR B N 1
ATOM 2296 C CA . TYR B 1 76 ? -6.188 -7.336 -1.176 1 98.5 76 TYR B CA 1
ATOM 2297 C C . TYR B 1 76 ? -7.352 -7.176 -2.148 1 98.5 76 TYR B C 1
ATOM 2299 O O . TYR B 1 76 ? -8.367 -7.863 -2.027 1 98.5 76 TYR B O 1
ATOM 2307 N N . GLU B 1 77 ? -7.156 -6.266 -3.078 1 98 77 GLU B N 1
ATOM 2308 C CA . GLU B 1 77 ? -8.188 -6.102 -4.102 1 98 77 GLU B CA 1
ATOM 2309 C C . GLU B 1 77 ? -8.359 -7.375 -4.918 1 98 77 GLU B C 1
ATOM 2311 O O . GLU B 1 77 ? -9.484 -7.777 -5.219 1 98 77 GLU B O 1
ATOM 2316 N N . HIS B 1 78 ? -7.273 -7.988 -5.258 1 98.56 78 HIS B N 1
ATOM 2317 C CA . HIS B 1 78 ? -7.266 -9.195 -6.074 1 98.56 78 HIS B CA 1
ATOM 2318 C C . HIS B 1 78 ? -8.078 -10.312 -5.422 1 98.56 78 HIS B C 1
ATOM 2320 O O . HIS B 1 78 ? -8.828 -11.016 -6.098 1 98.56 78 HIS B O 1
ATOM 2326 N N . LEU B 1 79 ? -7.992 -10.398 -4.125 1 98.31 79 LEU B N 1
ATOM 2327 C CA . LEU B 1 79 ? -8.633 -11.469 -3.363 1 98.31 79 LEU B CA 1
ATOM 2328 C C . LEU B 1 79 ? -10.062 -11.094 -3.002 1 98.31 79 LEU B C 1
ATOM 2330 O O . LEU B 1 79 ? -10.984 -11.898 -3.164 1 98.31 79 LEU B O 1
ATOM 2334 N N . TYR B 1 80 ? -10.266 -9.781 -2.557 1 97.38 80 TYR B N 1
ATOM 2335 C CA . TYR B 1 80 ? -11.461 -9.508 -1.771 1 97.38 80 TYR B CA 1
ATOM 2336 C C . TYR B 1 80 ? -12.398 -8.562 -2.51 1 97.38 80 TYR B C 1
ATOM 2338 O O . TYR B 1 80 ? -13.445 -8.172 -1.983 1 97.38 80 TYR B O 1
ATOM 2346 N N . ASN B 1 81 ? -11.961 -8.125 -3.693 1 94.75 81 ASN B N 1
ATOM 2347 C CA . ASN B 1 81 ? -12.922 -7.336 -4.461 1 94.75 81 ASN B CA 1
ATOM 2348 C C . ASN B 1 81 ? -14.273 -8.031 -4.547 1 94.75 81 ASN B C 1
ATOM 2350 O O . ASN B 1 81 ? -14.352 -9.227 -4.836 1 94.75 81 ASN B O 1
ATOM 2354 N N . THR B 1 82 ? -15.336 -7.297 -4.312 1 90.44 82 THR B N 1
ATOM 2355 C CA . THR B 1 82 ? -16.656 -7.891 -4.16 1 90.44 82 THR B CA 1
ATOM 2356 C C . THR B 1 82 ? -17.25 -8.258 -5.52 1 90.44 82 THR B C 1
ATOM 2358 O O . THR B 1 82 ? -18.219 -9.016 -5.598 1 90.44 82 THR B O 1
ATOM 2361 N N . LYS B 1 83 ? -16.719 -7.719 -6.562 1 89.5 83 LYS B N 1
ATOM 2362 C CA . LYS B 1 83 ? -17.281 -7.945 -7.887 1 89.5 83 LYS B CA 1
ATOM 2363 C C . LYS B 1 83 ? -16.516 -9.031 -8.633 1 89.5 83 LYS B C 1
ATOM 2365 O O . LYS B 1 83 ? -17.125 -9.891 -9.281 1 89.5 83 LYS B O 1
ATOM 2370 N N . ASN B 1 84 ? -15.211 -9.008 -8.5 1 91.06 84 ASN B N 1
ATOM 2371 C CA . ASN B 1 84 ? -14.422 -9.906 -9.328 1 91.06 84 ASN B CA 1
ATOM 2372 C C . ASN B 1 84 ? -13.188 -10.422 -8.586 1 91.06 84 ASN B C 1
ATOM 2374 O O . ASN B 1 84 ? -12.195 -10.805 -9.211 1 91.06 84 ASN B O 1
ATOM 2378 N N . GLY B 1 85 ? -13.211 -10.414 -7.305 1 96.06 85 GLY B N 1
ATOM 2379 C CA . GLY B 1 85 ? -12.109 -10.969 -6.531 1 96.06 85 GLY B CA 1
ATOM 2380 C C . GLY B 1 85 ? -12.023 -12.477 -6.617 1 96.06 85 GLY B C 1
ATOM 2381 O O . GLY B 1 85 ? -13.008 -13.148 -6.922 1 96.06 85 GLY B O 1
ATOM 2382 N N . ILE B 1 86 ? -10.906 -13.008 -6.34 1 98 86 ILE B N 1
ATOM 2383 C CA . ILE B 1 86 ? -10.641 -14.445 -6.398 1 98 86 ILE B CA 1
ATOM 2384 C C . ILE B 1 86 ? -11.625 -15.188 -5.492 1 98 86 ILE B C 1
ATOM 2386 O O . ILE B 1 86 ? -12.18 -16.219 -5.883 1 98 86 ILE B O 1
ATOM 2390 N N . ILE B 1 87 ? -11.906 -14.672 -4.312 1 97.25 87 ILE B N 1
ATOM 2391 C CA . ILE B 1 87 ? -12.781 -15.336 -3.35 1 97.25 87 ILE B CA 1
ATOM 2392 C C . ILE B 1 87 ? -14.211 -15.375 -3.893 1 97.25 87 ILE B C 1
ATOM 2394 O O . ILE B 1 87 ? -14.898 -16.391 -3.76 1 97.25 87 ILE B O 1
ATOM 2398 N N . GLU B 1 88 ? -14.656 -14.25 -4.465 1 95.75 88 GLU B N 1
ATOM 2399 C CA . GLU B 1 88 ? -15.977 -14.227 -5.086 1 95.75 88 GLU B CA 1
ATOM 2400 C C . GLU B 1 88 ? -16.094 -15.273 -6.188 1 95.75 88 GLU B C 1
ATOM 2402 O O . GLU B 1 88 ? -17.109 -15.969 -6.293 1 95.75 88 GLU B O 1
ATOM 2407 N N . ILE B 1 89 ? -15.086 -15.422 -7.004 1 95.81 89 ILE B N 1
ATOM 2408 C CA . ILE B 1 89 ? -15.062 -16.375 -8.102 1 95.81 89 ILE B CA 1
ATOM 2409 C C . ILE B 1 89 ? -15.125 -17.797 -7.555 1 95.81 89 ILE B C 1
ATOM 2411 O O . ILE B 1 89 ? -15.898 -18.625 -8.047 1 95.81 89 ILE B O 1
ATOM 2415 N N . LEU B 1 90 ? -14.383 -18.047 -6.527 1 96.5 90 LEU B N 1
ATOM 2416 C CA . LEU B 1 90 ? -14.328 -19.375 -5.922 1 96.5 90 LEU B CA 1
ATOM 2417 C C . LEU B 1 90 ? -15.656 -19.734 -5.273 1 96.5 90 LEU B C 1
ATOM 2419 O O . LEU B 1 90 ? -16.062 -20.906 -5.305 1 96.5 90 LEU B O 1
ATOM 2423 N N . ASN B 1 91 ? -16.297 -18.734 -4.727 1 94 91 ASN B N 1
ATOM 2424 C CA . ASN B 1 91 ? -17.547 -18.953 -4.012 1 94 91 ASN B CA 1
ATOM 2425 C C . ASN B 1 91 ? -18.672 -19.328 -4.969 1 94 91 ASN B C 1
ATOM 2427 O O . ASN B 1 91 ? -19.672 -19.922 -4.551 1 94 91 ASN B O 1
ATOM 2431 N N . LYS B 1 92 ? -18.547 -18.828 -6.164 1 89.25 92 LYS B N 1
ATOM 2432 C CA . LYS B 1 92 ? -19.578 -19.188 -7.148 1 89.25 92 LYS B CA 1
ATOM 2433 C C . LYS B 1 92 ? -19.547 -20.688 -7.449 1 89.25 92 LYS B C 1
ATOM 2435 O O . LYS B 1 92 ? -20.516 -21.219 -7.992 1 89.25 92 LYS B O 1
ATOM 2440 N N . GLY B 1 93 ? -18.656 -21.297 -7.066 1 82.25 93 GLY B N 1
ATOM 2441 C CA . GLY B 1 93 ? -18.625 -22.734 -7.227 1 82.25 93 GLY B CA 1
ATOM 2442 C C . GLY B 1 93 ? -18.406 -23.172 -8.664 1 82.25 93 GLY B C 1
ATOM 2443 O O . GLY B 1 93 ? -18.516 -22.359 -9.586 1 82.25 93 GLY B O 1
ATOM 2444 N N . LYS B 1 94 ? -17.25 -23.906 -9.117 1 86.12 94 LYS B N 1
ATOM 2445 C CA . LYS B 1 94 ? -17.125 -24.531 -10.43 1 86.12 94 LYS B CA 1
ATOM 2446 C C . LYS B 1 94 ? -15.875 -24.031 -11.164 1 86.12 94 LYS B C 1
ATOM 2448 O O . LYS B 1 94 ? -15.648 -24.391 -12.32 1 86.12 94 LYS B O 1
ATOM 2453 N N . THR B 1 95 ? -15.359 -23.109 -10.516 1 95.25 95 THR B N 1
ATOM 2454 C CA . THR B 1 95 ? -14.203 -22.547 -11.203 1 95.25 95 THR B CA 1
ATOM 2455 C C . THR B 1 95 ? -12.93 -22.75 -10.383 1 95.25 95 THR B C 1
ATOM 2457 O O . THR B 1 95 ? -12.938 -22.562 -9.164 1 95.25 95 THR B O 1
ATOM 2460 N N . LYS B 1 96 ? -11.938 -23.266 -10.945 1 97.5 96 LYS B N 1
ATOM 2461 C CA . LYS B 1 96 ? -10.594 -23.297 -10.367 1 97.5 96 LYS B CA 1
ATOM 2462 C C . LYS B 1 96 ? -9.789 -22.062 -10.781 1 97.5 96 LYS B C 1
ATOM 2464 O O . LYS B 1 96 ? -9.812 -21.656 -11.945 1 97.5 96 LYS B O 1
ATOM 2469 N N . VAL B 1 97 ? -9.211 -21.438 -9.812 1 98 97 VAL B N 1
ATOM 2470 C CA . VAL B 1 97 ? -8.445 -20.219 -10.07 1 98 97 VAL B CA 1
ATOM 2471 C C . VAL B 1 97 ? -6.953 -20.531 -10.031 1 98 97 VAL B C 1
ATOM 2473 O O . VAL B 1 97 ? -6.469 -21.156 -9.078 1 98 97 VAL B O 1
ATOM 2476 N N . ILE B 1 98 ? -6.211 -20.172 -11.078 1 98.25 98 ILE B N 1
ATOM 2477 C CA . ILE B 1 98 ? -4.766 -20.344 -11.164 1 98.25 98 ILE B CA 1
ATOM 2478 C C . ILE B 1 98 ? -4.102 -18.969 -11.281 1 98.25 98 ILE B C 1
ATOM 2480 O O . ILE B 1 98 ? -4.414 -18.188 -12.18 1 98.25 98 ILE B O 1
ATOM 2484 N N . THR B 1 99 ? -3.252 -18.672 -10.398 1 98.44 99 THR B N 1
ATOM 2485 C CA . THR B 1 99 ? -2.619 -17.359 -10.422 1 98.44 99 THR B CA 1
ATOM 2486 C C . THR B 1 99 ? -1.119 -17.484 -10.672 1 98.44 99 THR B C 1
ATOM 2488 O O . THR B 1 99 ? -0.455 -18.328 -10.07 1 98.44 99 THR B O 1
ATOM 2491 N N . ASP B 1 100 ? -0.627 -16.641 -11.594 1 98 100 ASP B N 1
ATOM 2492 C CA . ASP B 1 100 ? 0.808 -16.422 -11.758 1 98 100 ASP B CA 1
ATOM 2493 C C . ASP B 1 100 ? 1.357 -15.508 -10.664 1 98 100 ASP B C 1
ATOM 2495 O O . ASP B 1 100 ? 1.113 -14.297 -10.68 1 98 100 ASP B O 1
ATOM 2499 N N . ARG B 1 101 ? 2.107 -16.062 -9.758 1 97.81 101 ARG B N 1
ATOM 2500 C CA . ARG B 1 101 ? 2.672 -15.383 -8.594 1 97.81 101 ARG B CA 1
ATOM 2501 C C . ARG B 1 101 ? 1.586 -15.047 -7.582 1 97.81 101 ARG B C 1
ATOM 2503 O O . ARG B 1 101 ? 0.406 -14.961 -7.93 1 97.81 101 ARG B O 1
ATOM 2510 N N . TYR B 1 102 ? 1.976 -14.969 -6.367 1 98.12 102 TYR B N 1
ATOM 2511 C CA . TYR B 1 102 ? 1.156 -14.633 -5.207 1 98.12 102 TYR B CA 1
ATOM 2512 C C . TYR B 1 102 ? 2.016 -14.117 -4.059 1 98.12 102 TYR B C 1
ATOM 2514 O O . TYR B 1 102 ? 3.057 -13.492 -4.289 1 98.12 102 TYR B O 1
ATOM 2522 N N . LEU B 1 103 ? 1.596 -14.258 -2.854 1 98.19 103 LEU B N 1
ATOM 2523 C CA . LEU B 1 103 ? 2.287 -13.672 -1.708 1 98.19 103 LEU B CA 1
ATOM 2524 C C . LEU B 1 103 ? 3.689 -14.258 -1.566 1 98.19 103 LEU B C 1
ATOM 2526 O O . LEU B 1 103 ? 4.578 -13.617 -1.002 1 98.19 103 LEU B O 1
ATOM 2530 N N . PHE B 1 104 ? 3.984 -15.406 -2.178 1 97.69 104 PHE B N 1
ATOM 2531 C CA . PHE B 1 104 ? 5.273 -16.078 -2.064 1 97.69 104 PHE B CA 1
ATOM 2532 C C . PHE B 1 104 ? 6.367 -15.266 -2.752 1 97.69 104 PHE B C 1
ATOM 2534 O O . PHE B 1 104 ? 7.473 -15.125 -2.221 1 97.69 104 PHE B O 1
ATOM 2541 N N . SER B 1 105 ? 5.988 -14.734 -3.9 1 96.56 105 SER B N 1
ATOM 2542 C CA . SER B 1 105 ? 6.914 -13.844 -4.598 1 96.56 105 SER B CA 1
ATOM 2543 C C . SER B 1 105 ? 7.258 -12.625 -3.746 1 96.56 105 SER B C 1
ATOM 2545 O O . SER B 1 105 ? 8.414 -12.211 -3.684 1 96.56 105 SER B O 1
ATOM 2547 N N . SER B 1 106 ? 6.242 -12.055 -3.105 1 96.69 106 SER B N 1
ATOM 2548 C CA . SER B 1 106 ? 6.48 -10.906 -2.24 1 96.69 106 SER B CA 1
ATOM 2549 C C . SER B 1 106 ? 7.461 -11.25 -1.124 1 96.69 106 SER B C 1
ATOM 2551 O O . SER B 1 106 ? 8.375 -10.469 -0.833 1 96.69 106 SER B O 1
ATOM 2553 N N . ILE B 1 107 ? 7.312 -12.391 -0.546 1 96.44 107 ILE B N 1
ATOM 2554 C CA . ILE B 1 107 ? 8.172 -12.812 0.555 1 96.44 107 ILE B CA 1
ATOM 2555 C C . ILE B 1 107 ? 9.594 -13.047 0.041 1 96.44 107 ILE B C 1
ATOM 2557 O O . ILE B 1 107 ? 10.562 -12.617 0.666 1 96.44 107 ILE B O 1
ATOM 2561 N N . ALA B 1 108 ? 9.719 -13.672 -1.111 1 94 108 ALA B N 1
ATOM 2562 C CA . ALA B 1 108 ? 11.031 -13.945 -1.69 1 94 108 ALA B CA 1
ATOM 2563 C C . ALA B 1 108 ? 11.758 -12.648 -2.039 1 94 108 ALA B C 1
ATOM 2565 O O . ALA B 1 108 ? 12.961 -12.523 -1.812 1 94 108 ALA B O 1
ATOM 2566 N N . TYR B 1 109 ? 11.008 -11.664 -2.508 1 92 109 TYR B N 1
ATOM 2567 C CA . TYR B 1 109 ? 11.633 -10.453 -3.039 1 92 109 TYR B CA 1
ATOM 2568 C C . TYR B 1 109 ? 11.773 -9.391 -1.953 1 92 109 TYR B C 1
ATOM 2570 O O . TYR B 1 109 ? 12.688 -8.562 -2.004 1 92 109 TYR B O 1
ATOM 2578 N N . GLN B 1 110 ? 10.883 -9.445 -0.986 1 93.31 110 GLN B N 1
ATOM 2579 C CA . GLN B 1 110 ? 10.844 -8.336 -0.04 1 93.31 110 GLN B CA 1
ATOM 2580 C C . GLN B 1 110 ? 11.328 -8.773 1.341 1 93.31 110 GLN B C 1
ATOM 2582 O O . GLN B 1 110 ? 11.398 -7.965 2.266 1 93.31 110 GLN B O 1
ATOM 2587 N N . GLY B 1 111 ? 11.609 -10.047 1.53 1 92.75 111 GLY B N 1
ATOM 2588 C CA . GLY B 1 111 ? 12.219 -10.547 2.752 1 92.75 111 GLY B CA 1
ATOM 2589 C C . GLY B 1 111 ? 11.289 -10.469 3.953 1 92.75 111 GLY B C 1
ATOM 2590 O O . GLY B 1 111 ? 10.133 -10.883 3.881 1 92.75 111 GLY B O 1
ATOM 2591 N N . GLU B 1 112 ? 11.82 -10.031 5.043 1 94.44 112 GLU B N 1
ATOM 2592 C CA . GLU B 1 112 ? 11.086 -10.008 6.309 1 94.44 112 GLU B CA 1
ATOM 2593 C C . GLU B 1 112 ? 9.844 -9.125 6.207 1 94.44 112 GLU B C 1
ATOM 2595 O O . GLU B 1 112 ? 8.781 -9.477 6.73 1 94.44 112 GLU B O 1
ATOM 2600 N N . LEU B 1 113 ? 9.977 -8.016 5.578 1 95.75 113 LEU B N 1
ATOM 2601 C CA . LEU B 1 113 ? 8.82 -7.137 5.402 1 95.75 113 LEU B CA 1
ATOM 2602 C C . LEU B 1 113 ? 7.734 -7.824 4.586 1 95.75 113 LEU B C 1
ATOM 2604 O O . LEU B 1 113 ? 6.551 -7.75 4.93 1 95.75 113 LEU B O 1
ATOM 2608 N N . GLY B 1 114 ? 8.172 -8.484 3.531 1 96.5 114 GLY B N 1
ATOM 2609 C CA . GLY B 1 114 ? 7.23 -9.258 2.736 1 96.5 114 GLY B CA 1
ATOM 2610 C C . GLY B 1 114 ? 6.469 -10.289 3.549 1 96.5 114 GLY B C 1
ATOM 2611 O O . GLY B 1 114 ? 5.254 -10.43 3.404 1 9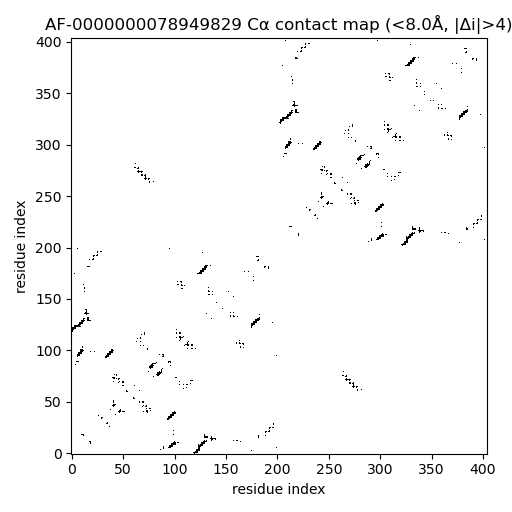6.5 114 GLY B O 1
ATOM 2612 N N . TYR B 1 115 ? 7.207 -10.938 4.371 1 96.19 115 TYR B N 1
ATOM 2613 C CA . TYR B 1 115 ? 6.574 -11.953 5.203 1 96.19 115 TYR B CA 1
ATOM 2614 C C . TYR B 1 115 ? 5.582 -11.32 6.176 1 96.19 115 TYR B C 1
ATOM 2616 O O . TYR B 1 115 ? 4.434 -11.758 6.266 1 96.19 115 TYR B O 1
ATOM 2624 N N . LYS B 1 116 ? 5.988 -10.281 6.871 1 96.38 116 LYS B N 1
ATOM 2625 C CA . LYS B 1 116 ? 5.16 -9.617 7.875 1 96.38 116 LYS B CA 1
ATOM 2626 C C . LYS B 1 116 ? 3.863 -9.102 7.266 1 96.38 116 LYS B C 1
ATOM 2628 O O . LYS B 1 116 ? 2.795 -9.219 7.867 1 96.38 116 LYS B O 1
ATOM 2633 N N . LEU B 1 117 ? 3.91 -8.617 6.102 1 97.56 117 LEU B N 1
ATOM 2634 C CA . LEU B 1 117 ? 2.768 -7.973 5.469 1 97.56 117 LEU B CA 1
ATOM 2635 C C . LEU B 1 117 ? 1.822 -9.008 4.863 1 97.56 117 LEU B C 1
ATOM 2637 O O . LEU B 1 117 ? 0.646 -8.719 4.633 1 97.56 117 LEU B O 1
ATOM 2641 N N . ASN B 1 118 ? 2.336 -10.234 4.59 1 97.44 118 ASN B N 1
ATOM 2642 C CA . ASN B 1 118 ? 1.548 -11.133 3.754 1 97.44 118 ASN B CA 1
ATOM 2643 C C . ASN B 1 118 ? 1.153 -12.398 4.508 1 97.44 118 ASN B C 1
ATOM 2645 O O . ASN B 1 118 ? 0.311 -13.172 4.043 1 97.44 118 ASN B O 1
ATOM 2649 N N . LYS B 1 119 ? 1.67 -12.625 5.656 1 94.38 119 LYS B N 1
ATOM 2650 C CA . LYS B 1 119 ? 1.557 -13.891 6.371 1 94.38 119 LYS B CA 1
ATOM 2651 C C . LYS B 1 119 ? 0.102 -14.195 6.715 1 94.38 119 LYS B C 1
ATOM 2653 O O . LYS B 1 119 ? -0.258 -15.359 6.93 1 94.38 119 LYS B O 1
ATOM 2658 N N . ASP B 1 120 ? -0.773 -13.172 6.773 1 95.25 120 ASP B N 1
ATOM 2659 C CA . ASP B 1 120 ? -2.143 -13.398 7.227 1 95.25 120 ASP B CA 1
ATOM 2660 C C . ASP B 1 120 ? -3.086 -13.602 6.043 1 95.25 120 ASP B C 1
ATOM 2662 O O . ASP B 1 120 ? -4.281 -13.844 6.227 1 95.25 120 ASP B O 1
ATOM 2666 N N . PHE B 1 121 ? -2.625 -13.523 4.82 1 97.69 121 PHE B N 1
ATOM 2667 C CA . PHE B 1 121 ? -3.465 -13.773 3.654 1 97.69 121 PHE B CA 1
ATOM 2668 C C . PHE B 1 121 ? -3.791 -15.258 3.525 1 97.69 121 PHE B C 1
ATOM 2670 O O . PHE B 1 121 ? -3.014 -16.109 3.959 1 97.69 121 PHE B O 1
ATOM 2677 N N . PRO B 1 122 ? -4.941 -15.555 2.934 1 98 122 PRO B N 1
ATOM 2678 C CA . PRO B 1 122 ? -5.234 -16.969 2.695 1 98 122 PRO B CA 1
ATOM 2679 C C . PRO B 1 122 ? -4.227 -17.625 1.754 1 98 122 PRO B C 1
ATOM 2681 O O . PRO B 1 122 ? -3.564 -16.938 0.972 1 98 122 PRO B O 1
ATOM 2684 N N . LEU B 1 123 ? -4.086 -18.922 1.915 1 98.12 123 LEU B N 1
ATOM 2685 C CA . LEU B 1 123 ? -3.111 -19.688 1.137 1 98.12 123 LEU B CA 1
ATOM 2686 C C . LEU B 1 123 ? -3.799 -20.5 0.052 1 98.12 123 LEU B C 1
ATOM 2688 O O . LEU B 1 123 ? -4.965 -20.875 0.199 1 98.12 123 LEU B O 1
ATOM 2692 N N . PRO B 1 124 ? -3.109 -20.719 -1.082 1 98.12 124 PRO B N 1
ATOM 2693 C CA . PRO B 1 124 ? -3.684 -21.578 -2.121 1 98.12 124 PRO B CA 1
ATOM 2694 C C . PRO B 1 124 ? -3.727 -23.047 -1.714 1 98.12 124 PRO B C 1
ATOM 2696 O O . PRO B 1 124 ? -2.965 -23.469 -0.843 1 98.12 124 PRO B O 1
ATOM 2699 N N . GLU B 1 125 ? -4.598 -23.766 -2.367 1 97.5 125 GLU B N 1
ATOM 2700 C CA . GLU B 1 125 ? -4.699 -25.203 -2.145 1 97.5 125 GLU B CA 1
ATOM 2701 C C . GLU B 1 125 ? -3.395 -25.906 -2.498 1 97.5 125 GLU B C 1
ATOM 2703 O O . GLU B 1 125 ? -2.971 -26.828 -1.798 1 97.5 125 GLU B O 1
ATOM 2708 N N . LYS B 1 126 ? -2.789 -25.484 -3.568 1 97.88 126 LYS B N 1
ATOM 2709 C CA . LYS B 1 126 ? -1.493 -26 -4.004 1 97.88 126 LYS B CA 1
ATOM 2710 C C . LYS B 1 126 ? -0.605 -24.875 -4.531 1 97.88 126 LYS B C 1
ATOM 2712 O O . LYS B 1 126 ? -1.091 -23.953 -5.18 1 97.88 126 LYS B O 1
ATOM 2717 N N . LEU B 1 127 ? 0.61 -24.984 -4.258 1 98.19 127 LEU B N 1
ATOM 2718 C CA . LEU B 1 127 ? 1.643 -24.156 -4.855 1 98.19 127 LEU B CA 1
ATOM 2719 C C . LEU B 1 127 ? 2.535 -24.969 -5.785 1 98.19 127 LEU B C 1
ATOM 2721 O O . LEU B 1 127 ? 3.174 -25.938 -5.352 1 98.19 127 LEU B O 1
ATOM 2725 N N . PHE B 1 128 ? 2.514 -24.656 -7.027 1 97.94 128 PHE B N 1
ATOM 2726 C CA . PHE B 1 128 ? 3.43 -25.266 -7.988 1 97.94 128 PHE B CA 1
ATOM 2727 C C . PHE B 1 128 ? 4.684 -24.406 -8.148 1 97.94 128 PHE B C 1
ATOM 2729 O O . PHE B 1 128 ? 4.625 -23.297 -8.688 1 97.94 128 PHE B O 1
ATOM 2736 N N . PHE B 1 129 ? 5.816 -24.938 -7.719 1 96.88 129 PHE B N 1
ATOM 2737 C CA . PHE B 1 129 ? 7.07 -24.203 -7.82 1 96.88 129 PHE B CA 1
ATOM 2738 C C . PHE B 1 129 ? 7.918 -24.75 -8.969 1 96.88 129 PHE B C 1
ATOM 2740 O O . PHE B 1 129 ? 8.359 -25.891 -8.938 1 96.88 129 PHE B O 1
ATOM 2747 N N . ILE B 1 130 ? 8.156 -23.859 -9.906 1 95 130 ILE B N 1
ATOM 2748 C CA . ILE B 1 130 ? 8.984 -24.234 -11.047 1 95 130 ILE B CA 1
ATOM 2749 C C . ILE B 1 130 ? 10.461 -24.094 -10.68 1 95 130 ILE B C 1
ATOM 2751 O O . ILE B 1 130 ? 10.977 -22.969 -10.594 1 95 130 ILE B O 1
ATOM 2755 N N . LYS B 1 131 ? 11.102 -25.203 -10.547 1 90.81 131 LYS B N 1
ATOM 2756 C CA . LYS B 1 131 ? 12.523 -25.234 -10.227 1 90.81 131 LYS B CA 1
ATOM 2757 C C . LYS B 1 131 ? 13.375 -25.172 -11.492 1 90.81 131 LYS B C 1
ATOM 2759 O O . LYS B 1 131 ? 13.18 -25.969 -12.414 1 90.81 131 LYS B O 1
ATOM 2764 N N . THR B 1 132 ? 14.234 -24.188 -11.508 1 86.88 132 THR B N 1
ATOM 2765 C CA . THR B 1 132 ? 15.164 -24.047 -12.617 1 86.88 132 THR B CA 1
ATOM 2766 C C . THR B 1 132 ? 16.531 -23.594 -12.133 1 86.88 132 THR B C 1
ATOM 2768 O O . THR B 1 132 ? 16.625 -22.781 -11.211 1 86.88 132 THR B O 1
ATOM 2771 N N . ASP B 1 133 ? 17.547 -24.188 -12.758 1 85.25 133 ASP B N 1
ATOM 2772 C CA . ASP B 1 133 ? 18.906 -23.719 -12.453 1 85.25 133 ASP B CA 1
ATOM 2773 C C . ASP B 1 133 ? 19.047 -22.219 -12.734 1 85.25 133 ASP B C 1
ATOM 2775 O O . ASP B 1 133 ? 18.688 -21.75 -13.812 1 85.25 133 ASP B O 1
ATOM 2779 N N . PRO B 1 134 ? 19.547 -21.531 -11.742 1 86.06 134 PRO B N 1
ATOM 2780 C CA . PRO B 1 134 ? 19.656 -20.078 -11.914 1 86.06 134 PRO B CA 1
ATOM 2781 C C . PRO B 1 134 ? 20.484 -19.703 -13.133 1 86.06 134 PRO B C 1
ATOM 2783 O O . PRO B 1 134 ? 20.203 -18.688 -13.781 1 86.06 134 PRO B O 1
ATOM 2786 N N . GLY B 1 135 ? 21.516 -20.516 -13.359 1 83.81 135 GLY B N 1
ATOM 2787 C CA . GLY B 1 135 ? 22.312 -20.266 -14.547 1 83.81 135 GLY B CA 1
ATOM 2788 C C . GLY B 1 135 ? 21.516 -20.406 -15.836 1 83.81 135 GLY B C 1
ATOM 2789 O O . GLY B 1 135 ? 21.672 -19.609 -16.766 1 83.81 135 GLY B O 1
ATOM 2790 N N . ILE B 1 136 ? 20.672 -21.391 -15.945 1 84 136 ILE B N 1
ATOM 2791 C CA . ILE B 1 136 ? 19.812 -21.609 -17.109 1 84 136 ILE B CA 1
ATOM 2792 C C . ILE B 1 136 ? 18.812 -20.469 -17.219 1 84 136 ILE B C 1
ATOM 2794 O O . ILE B 1 136 ? 18.594 -19.938 -18.312 1 84 136 ILE B O 1
ATOM 2798 N N . ALA B 1 137 ? 18.172 -20.078 -16.141 1 85.81 137 ALA B N 1
ATOM 2799 C CA . ALA B 1 137 ? 17.172 -19 -16.125 1 85.81 137 ALA B CA 1
ATOM 2800 C C . ALA B 1 137 ? 17.781 -17.688 -16.641 1 85.81 137 ALA B C 1
ATOM 2802 O O . ALA B 1 137 ? 17.156 -16.984 -17.422 1 85.81 137 ALA B O 1
ATOM 2803 N N . TYR B 1 138 ? 18.938 -17.453 -16.141 1 83.88 138 TYR B N 1
ATOM 2804 C CA . TYR B 1 138 ? 19.641 -16.25 -16.547 1 83.88 138 TYR B CA 1
ATOM 2805 C C . TYR B 1 138 ? 19.875 -16.219 -18.047 1 83.88 138 TYR B C 1
ATOM 2807 O O . TYR B 1 138 ? 19.656 -15.203 -18.703 1 83.88 138 TYR B O 1
ATOM 2815 N N . LYS B 1 139 ? 20.297 -17.312 -18.594 1 83.69 139 LYS B N 1
ATOM 2816 C CA . LYS B 1 139 ? 20.547 -17.438 -20.016 1 83.69 139 LYS B CA 1
ATOM 2817 C C . LYS B 1 139 ? 19.281 -17.203 -20.828 1 83.69 139 LYS B C 1
ATOM 2819 O O . LYS B 1 139 ? 19.312 -16.547 -21.875 1 83.69 139 LYS B O 1
ATOM 2824 N N . ARG B 1 140 ? 18.234 -17.688 -20.391 1 82.94 140 ARG B N 1
ATOM 2825 C CA . ARG B 1 140 ? 16.953 -17.547 -21.078 1 82.94 140 ARG B CA 1
ATOM 2826 C C . ARG B 1 140 ? 16.516 -16.094 -21.141 1 82.94 140 ARG B C 1
ATOM 2828 O O . ARG B 1 140 ? 15.961 -15.648 -22.141 1 82.94 140 ARG B O 1
ATOM 2835 N N . ILE B 1 141 ? 16.719 -15.398 -20.062 1 81.06 141 ILE B N 1
ATOM 2836 C CA . ILE B 1 141 ? 16.328 -13.992 -20 1 81.06 141 ILE B CA 1
ATOM 2837 C C . ILE B 1 141 ? 17.219 -13.172 -20.938 1 81.06 141 ILE B C 1
ATOM 2839 O O . ILE B 1 141 ? 16.734 -12.242 -21.594 1 81.06 141 ILE B O 1
ATOM 2843 N N . GLN B 1 142 ? 18.438 -13.5 -20.922 1 77.31 142 GLN B N 1
ATOM 2844 C CA . GLN B 1 142 ? 19.375 -12.789 -21.797 1 77.31 142 GLN B CA 1
ATOM 2845 C C . GLN B 1 142 ? 19.031 -13 -23.266 1 77.31 142 GLN B C 1
ATOM 2847 O O . GLN B 1 142 ? 19.172 -12.078 -24.078 1 77.31 142 GLN B O 1
ATOM 2852 N N . GLU B 1 143 ? 18.641 -14.125 -23.547 1 72.94 143 GLU B N 1
ATOM 2853 C CA . GLU B 1 143 ? 18.328 -14.453 -24.938 1 72.94 143 GLU B CA 1
ATOM 2854 C C . GLU B 1 143 ? 17.047 -13.758 -25.391 1 72.94 143 GLU B C 1
ATOM 2856 O O . GLU B 1 143 ? 16.906 -13.422 -26.562 1 72.94 143 GLU B O 1
ATOM 2861 N N . ASN B 1 144 ? 16.078 -13.711 -24.578 1 61.28 144 ASN B N 1
ATOM 2862 C CA . ASN B 1 144 ? 14.789 -13.117 -24.953 1 61.28 144 ASN B CA 1
ATOM 2863 C C . ASN B 1 144 ? 14.828 -11.594 -24.859 1 61.28 144 ASN B C 1
ATOM 2865 O O . ASN B 1 144 ? 13.898 -10.914 -25.297 1 61.28 144 ASN B O 1
ATOM 2869 N N . ARG B 1 145 ? 15.492 -11.07 -23.953 1 55.12 145 ARG B N 1
ATOM 2870 C CA . ARG B 1 145 ? 15.492 -9.625 -23.75 1 55.12 145 ARG B CA 1
ATOM 2871 C C . ARG B 1 145 ? 16.297 -8.914 -24.844 1 55.12 145 ARG B C 1
ATOM 2873 O O . ARG B 1 145 ? 17.469 -9.219 -25.047 1 55.12 145 ARG B O 1
ATOM 2880 N N . ILE B 1 146 ? 15.688 -8.594 -25.875 1 45.38 146 ILE B N 1
ATOM 2881 C CA . ILE B 1 146 ? 16.297 -7.625 -26.781 1 45.38 146 ILE B CA 1
ATOM 2882 C C . ILE B 1 146 ? 17.062 -6.582 -25.953 1 45.38 146 ILE B C 1
ATOM 2884 O O . ILE B 1 146 ? 18.172 -6.191 -26.328 1 45.38 146 ILE B O 1
ATOM 2888 N N . GLN B 1 147 ? 16.297 -5.527 -25.344 1 36.88 147 GLN B N 1
ATOM 2889 C CA . GLN B 1 147 ? 16.859 -4.375 -24.641 1 36.88 147 GLN B CA 1
ATOM 2890 C C . GLN B 1 147 ? 17.422 -4.77 -23.281 1 36.88 147 GLN B C 1
ATOM 2892 O O . GLN B 1 147 ? 16.672 -4.969 -22.328 1 36.88 147 GLN B O 1
ATOM 2897 N N . ALA B 1 148 ? 18.562 -5.441 -23.234 1 39.38 148 ALA B N 1
ATOM 2898 C CA . ALA B 1 148 ? 19.469 -5.809 -22.156 1 39.38 148 ALA B CA 1
ATOM 2899 C C . ALA B 1 148 ? 19.547 -4.711 -21.094 1 39.38 148 ALA B C 1
ATOM 2901 O O . ALA B 1 148 ? 20.578 -4.051 -20.953 1 39.38 148 ALA B O 1
ATOM 2902 N N . ASP B 1 149 ? 18.734 -3.721 -21.156 1 38.22 149 ASP B N 1
ATOM 2903 C CA . ASP B 1 149 ? 19.047 -2.568 -20.328 1 38.22 149 ASP B CA 1
ATOM 2904 C C . ASP B 1 149 ? 19.375 -3 -18.891 1 38.22 149 ASP B C 1
ATOM 2906 O O . ASP B 1 149 ? 20.25 -2.412 -18.25 1 38.22 149 ASP B O 1
ATOM 2910 N N . LEU B 1 150 ? 18.266 -3.234 -18.047 1 41.16 150 LEU B N 1
ATOM 2911 C CA . LEU B 1 150 ? 18.547 -3.264 -16.625 1 41.16 150 LEU B CA 1
ATOM 2912 C C . LEU B 1 150 ? 19.312 -4.531 -16.25 1 41.16 150 LEU B C 1
ATOM 2914 O O . LEU B 1 150 ? 18.766 -5.418 -15.586 1 41.16 150 LEU B O 1
ATOM 2918 N N . PHE B 1 151 ? 19.953 -5.156 -17.094 1 40.97 151 PHE B N 1
ATOM 2919 C CA . PHE B 1 151 ? 20.625 -6.449 -17.156 1 40.97 151 PHE B CA 1
ATOM 2920 C C . PHE B 1 151 ? 21.531 -6.656 -15.953 1 40.97 151 PHE B C 1
ATOM 2922 O O . PHE B 1 151 ? 22.281 -7.641 -15.891 1 40.97 151 PHE B O 1
ATOM 2929 N N . GLU B 1 152 ? 22.062 -5.582 -15.578 1 42.94 152 GLU B N 1
ATOM 2930 C CA . GLU B 1 152 ? 23.156 -6.051 -14.734 1 42.94 152 GLU B CA 1
ATOM 2931 C C . GLU B 1 152 ? 22.656 -7.027 -13.672 1 42.94 152 GLU B C 1
ATOM 2933 O O . GLU B 1 152 ? 23.203 -7.086 -12.57 1 42.94 152 GLU B O 1
ATOM 2938 N N . PHE B 1 153 ? 21.359 -7.332 -13.789 1 51 153 PHE B N 1
ATOM 2939 C CA . PHE B 1 153 ? 21.125 -8.32 -12.75 1 51 153 PHE B CA 1
ATOM 2940 C C . PHE B 1 153 ? 22.031 -9.539 -12.945 1 51 153 PHE B C 1
ATOM 2942 O O . PHE B 1 153 ? 21.891 -10.266 -13.93 1 51 153 PHE B O 1
ATOM 2949 N N . GLU B 1 154 ? 23.172 -9.375 -12.422 1 59.81 154 GLU B N 1
ATOM 2950 C CA . GLU B 1 154 ? 24.25 -10.359 -12.312 1 59.81 154 GLU B CA 1
ATOM 2951 C C . GLU B 1 154 ? 23.703 -11.703 -11.844 1 59.81 154 GLU B C 1
ATOM 2953 O O . GLU B 1 154 ? 22.656 -11.766 -11.18 1 59.81 154 GLU B O 1
ATOM 2958 N N . ALA B 1 155 ? 24.141 -12.773 -12.484 1 66.94 155 ALA B N 1
ATOM 2959 C CA . ALA B 1 155 ? 23.953 -14.164 -12.07 1 66.94 155 ALA B CA 1
ATOM 2960 C C . ALA B 1 155 ? 23.828 -14.266 -10.555 1 66.94 155 ALA B C 1
ATOM 2962 O O . ALA B 1 155 ? 23.031 -15.07 -10.039 1 66.94 155 ALA B O 1
ATOM 2963 N N . ALA B 1 156 ? 24.406 -13.344 -9.969 1 76.19 156 ALA B N 1
ATOM 2964 C CA . ALA B 1 156 ? 24.406 -13.344 -8.508 1 76.19 156 ALA B CA 1
ATOM 2965 C C . ALA B 1 156 ? 23.031 -12.984 -7.957 1 76.19 156 ALA B C 1
ATOM 2967 O O . ALA B 1 156 ? 22.578 -13.57 -6.969 1 76.19 156 ALA B O 1
ATOM 2968 N N . LYS B 1 157 ? 22.312 -12.133 -8.602 1 79.5 157 LYS B N 1
ATOM 2969 C CA . LYS B 1 157 ? 20.984 -11.734 -8.164 1 79.5 157 LYS B CA 1
ATOM 2970 C C . LYS B 1 157 ? 19.984 -12.875 -8.328 1 79.5 157 LYS B C 1
ATOM 2972 O O . LYS B 1 157 ? 19.109 -13.07 -7.48 1 79.5 157 LYS B O 1
ATOM 2977 N N . PHE B 1 158 ? 20.234 -13.594 -9.297 1 81.75 158 PHE B N 1
ATOM 2978 C CA . PHE B 1 158 ? 19.375 -14.742 -9.547 1 81.75 158 PHE B CA 1
ATOM 2979 C C . PHE B 1 158 ? 19.578 -15.82 -8.492 1 81.75 158 PHE B C 1
ATOM 2981 O O . PHE B 1 158 ? 18.625 -16.422 -8.016 1 81.75 158 PHE B O 1
ATOM 2988 N N . LYS B 1 159 ? 20.766 -16.016 -8.203 1 85.56 159 LYS B N 1
ATOM 2989 C CA . LYS B 1 159 ? 21.078 -16.984 -7.168 1 85.56 159 LYS B CA 1
ATOM 2990 C C . LYS B 1 159 ? 20.516 -16.562 -5.82 1 85.56 159 LYS B C 1
ATOM 2992 O O . LYS B 1 159 ? 19.984 -17.391 -5.074 1 85.56 159 LYS B O 1
ATOM 2997 N N . GLU B 1 160 ? 20.625 -15.367 -5.551 1 87.88 160 GLU B N 1
ATOM 2998 C CA . GLU B 1 160 ? 20.094 -14.828 -4.309 1 87.88 160 GLU B CA 1
ATOM 2999 C C . GLU B 1 160 ? 18.578 -15 -4.246 1 87.88 160 GLU B C 1
ATOM 3001 O O . GLU B 1 160 ? 18.031 -15.422 -3.223 1 87.88 160 GLU B O 1
ATOM 3006 N N . ILE B 1 161 ? 17.938 -14.727 -5.332 1 87.75 161 ILE B N 1
ATOM 3007 C CA . ILE B 1 161 ? 16.484 -14.828 -5.391 1 87.75 161 ILE B CA 1
ATOM 3008 C C . ILE B 1 161 ? 16.062 -16.297 -5.246 1 87.75 161 ILE B C 1
ATOM 3010 O O . ILE B 1 161 ? 15.102 -16.609 -4.543 1 87.75 161 ILE B O 1
ATOM 3014 N N . ASN B 1 162 ? 16.797 -17.109 -5.918 1 88.38 162 ASN B N 1
ATOM 3015 C CA . ASN B 1 162 ? 16.516 -18.531 -5.805 1 88.38 162 ASN B CA 1
ATOM 3016 C C . ASN B 1 162 ? 16.641 -19.016 -4.363 1 88.38 162 ASN B C 1
ATOM 3018 O O . ASN B 1 162 ? 15.82 -19.797 -3.889 1 88.38 162 ASN B O 1
ATOM 3022 N N . SER B 1 163 ? 17.672 -18.578 -3.721 1 92 163 SER B N 1
ATOM 3023 C CA . SER B 1 163 ? 17.859 -18.938 -2.318 1 92 163 SER B CA 1
ATOM 3024 C C . SER B 1 163 ? 16.719 -18.422 -1.451 1 92 163 SER B C 1
ATOM 3026 O O . SER B 1 163 ? 16.25 -19.125 -0.556 1 92 163 SER B O 1
ATOM 3028 N N . ARG B 1 164 ? 16.234 -17.312 -1.715 1 93.06 164 ARG B N 1
ATOM 3029 C CA . ARG B 1 164 ? 15.125 -16.719 -0.97 1 93.06 164 ARG B CA 1
ATOM 3030 C C . ARG B 1 164 ? 13.844 -17.516 -1.185 1 93.06 164 ARG B C 1
ATOM 3032 O O . ARG B 1 164 ? 13.07 -17.719 -0.248 1 93.06 164 ARG B O 1
ATOM 3039 N N . TYR B 1 165 ? 13.672 -17.922 -2.393 1 93.62 165 TYR B N 1
ATOM 3040 C CA . TYR B 1 165 ? 12.516 -18.766 -2.664 1 93.62 165 TYR B CA 1
ATOM 3041 C C . TYR B 1 165 ? 12.602 -20.062 -1.866 1 93.62 165 TYR B C 1
ATOM 3043 O O . TYR B 1 165 ? 11.602 -20.531 -1.311 1 93.62 165 TYR B O 1
ATOM 3051 N N . THR B 1 166 ? 13.727 -20.609 -1.872 1 92 166 THR B N 1
ATOM 3052 C CA . THR B 1 166 ? 13.93 -21.859 -1.141 1 92 166 THR B CA 1
ATOM 3053 C C . THR B 1 166 ? 13.602 -21.672 0.339 1 92 166 THR B C 1
ATOM 3055 O O . THR B 1 166 ? 12.938 -22.516 0.944 1 92 166 THR B O 1
ATOM 3058 N N . GLU B 1 167 ? 14.078 -20.594 0.893 1 93.5 167 GLU B N 1
ATOM 3059 C CA . GLU B 1 167 ? 13.789 -20.281 2.289 1 93.5 167 GLU B CA 1
ATOM 3060 C C . GLU B 1 167 ? 12.297 -20.062 2.512 1 93.5 167 GLU B C 1
ATOM 3062 O O . GLU B 1 167 ? 11.734 -20.531 3.5 1 93.5 167 GLU B O 1
ATOM 3067 N N . MET B 1 168 ? 11.727 -19.359 1.622 1 93.38 168 MET B N 1
ATOM 3068 C CA . MET B 1 168 ? 10.289 -19.094 1.678 1 93.38 168 MET B CA 1
ATOM 3069 C C . MET B 1 168 ? 9.5 -20.406 1.646 1 93.38 168 MET B C 1
ATOM 3071 O O . MET B 1 168 ? 8.57 -20.578 2.438 1 93.38 168 MET B O 1
ATOM 3075 N N . LEU B 1 169 ? 9.883 -21.328 0.785 1 93.88 169 LEU B N 1
ATOM 3076 C CA . LEU B 1 169 ? 9.18 -22.609 0.638 1 93.88 169 LEU B CA 1
ATOM 3077 C C . LEU B 1 169 ? 9.258 -23.422 1.928 1 93.88 169 LEU B C 1
ATOM 3079 O O . LEU B 1 169 ? 8.289 -24.078 2.301 1 93.88 169 LEU B O 1
ATOM 3083 N N . LYS B 1 170 ? 10.336 -23.281 2.643 1 93.44 170 LYS B N 1
ATOM 3084 C CA . LYS B 1 170 ? 10.508 -24 3.906 1 93.44 170 LYS B CA 1
ATOM 3085 C C . LYS B 1 170 ? 9.516 -23.5 4.953 1 93.44 170 LYS B C 1
ATOM 3087 O O . LYS B 1 170 ? 9.008 -24.297 5.758 1 93.44 170 LYS B O 1
ATOM 3092 N N . ILE B 1 171 ? 9.219 -22.25 4.914 1 91.69 171 ILE B N 1
ATOM 3093 C CA . ILE B 1 171 ? 8.297 -21.641 5.859 1 91.69 171 ILE B CA 1
ATOM 3094 C C . ILE B 1 171 ? 6.898 -22.203 5.664 1 91.69 171 ILE B C 1
ATOM 3096 O O . ILE B 1 171 ? 6.156 -22.406 6.629 1 91.69 171 ILE B O 1
ATOM 3100 N N . PHE B 1 172 ? 6.598 -22.578 4.438 1 93.88 172 PHE B N 1
ATOM 3101 C CA . PHE B 1 172 ? 5.215 -22.922 4.129 1 93.88 172 PHE B CA 1
ATOM 3102 C C . PHE B 1 172 ? 5.066 -24.422 3.898 1 93.88 172 PHE B C 1
ATOM 3104 O O . PHE B 1 172 ? 3.961 -24.922 3.678 1 93.88 172 PHE B O 1
ATOM 3111 N N . ASP B 1 173 ? 6.098 -25.172 3.945 1 92 173 ASP B N 1
ATOM 3112 C CA . ASP B 1 173 ? 6.137 -26.578 3.592 1 92 173 ASP B CA 1
ATOM 3113 C C . ASP B 1 173 ? 5.133 -27.391 4.414 1 92 173 ASP B C 1
ATOM 3115 O O . ASP B 1 173 ? 4.5 -28.312 3.904 1 92 173 ASP B O 1
ATOM 3119 N N . ASP B 1 174 ? 4.867 -26.969 5.633 1 91.81 174 ASP B N 1
ATOM 3120 C CA . ASP B 1 174 ? 3.947 -27.703 6.496 1 91.81 174 ASP B CA 1
ATOM 3121 C C . ASP B 1 174 ? 2.549 -27.094 6.453 1 91.81 174 ASP B C 1
ATOM 3123 O O . ASP B 1 174 ? 1.608 -27.641 7.031 1 91.81 174 ASP B O 1
ATOM 3127 N N . LEU B 1 175 ? 2.43 -26.031 5.703 1 92 175 LEU B N 1
ATOM 3128 C CA . LEU B 1 175 ? 1.171 -25.297 5.738 1 92 175 LEU B CA 1
ATOM 3129 C C . LEU B 1 175 ? 0.367 -25.531 4.465 1 92 175 LEU B 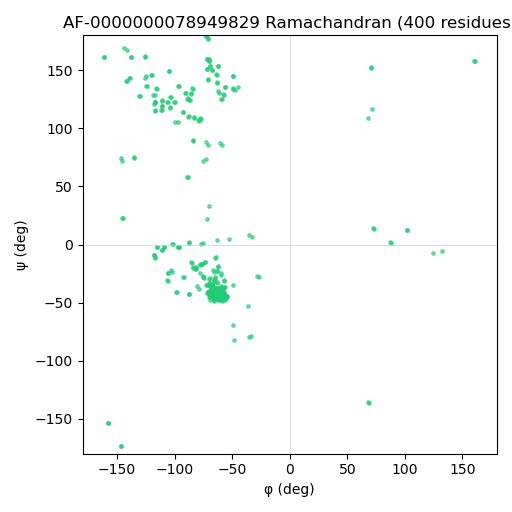C 1
ATOM 3131 O O . LEU B 1 175 ? -0.863 -25.453 4.473 1 92 175 LEU B O 1
ATOM 3135 N N . ILE B 1 176 ? 1.085 -25.766 3.354 1 94.25 176 ILE B N 1
ATOM 3136 C CA . ILE B 1 176 ? 0.39 -25.922 2.08 1 94.25 176 ILE B CA 1
ATOM 3137 C C . ILE B 1 176 ? 1.014 -27.078 1.288 1 94.25 176 ILE B C 1
ATOM 3139 O O . ILE B 1 176 ? 2.133 -27.5 1.58 1 94.25 176 ILE B O 1
ATOM 3143 N N . ASP B 1 177 ? 0.289 -27.594 0.305 1 96.25 177 ASP B N 1
ATOM 3144 C CA . ASP B 1 177 ? 0.799 -28.594 -0.612 1 96.25 177 ASP B CA 1
ATOM 3145 C C . ASP B 1 177 ? 1.678 -27.969 -1.691 1 96.25 177 ASP B C 1
ATOM 3147 O O . ASP B 1 177 ? 1.174 -27.312 -2.6 1 96.25 177 ASP B O 1
ATOM 3151 N N . ILE B 1 178 ? 2.963 -28.203 -1.532 1 97.19 178 ILE B N 1
ATOM 3152 C CA . ILE B 1 178 ? 3.918 -27.672 -2.49 1 97.19 178 ILE B CA 1
ATOM 3153 C C . ILE B 1 178 ? 4.336 -28.75 -3.477 1 97.19 178 ILE B C 1
ATOM 3155 O O . ILE B 1 178 ? 4.82 -29.812 -3.072 1 97.19 178 ILE B O 1
ATOM 3159 N N . VAL B 1 179 ? 4.152 -28.516 -4.75 1 96.94 179 VAL B N 1
ATOM 3160 C CA . VAL B 1 179 ? 4.547 -29.438 -5.809 1 96.94 179 VAL B CA 1
ATOM 3161 C C . VAL B 1 179 ? 5.715 -28.844 -6.602 1 96.94 179 VAL B C 1
ATOM 3163 O O . VAL B 1 179 ? 5.582 -27.781 -7.215 1 96.94 179 VAL B O 1
ATOM 3166 N N . TYR B 1 180 ? 6.777 -29.531 -6.586 1 94.69 180 TYR B N 1
ATOM 3167 C CA . TYR B 1 180 ? 7.961 -29.078 -7.312 1 94.69 180 TYR B CA 1
ATOM 3168 C C . TYR B 1 180 ? 7.918 -29.531 -8.766 1 94.69 180 TYR B C 1
ATOM 3170 O O . TYR B 1 180 ? 7.699 -30.719 -9.039 1 94.69 180 TYR B O 1
ATOM 3178 N N . ILE B 1 181 ? 8.156 -28.562 -9.688 1 93.94 181 ILE B N 1
ATOM 3179 C CA . ILE B 1 181 ? 8.117 -28.797 -11.125 1 93.94 181 ILE B CA 1
ATOM 3180 C C . ILE B 1 181 ? 9.492 -28.531 -11.727 1 93.94 181 ILE B C 1
ATOM 3182 O O . ILE B 1 181 ? 10.016 -27.422 -11.609 1 93.94 181 ILE B O 1
ATOM 3186 N N . GLU B 1 182 ? 10.023 -29.484 -12.32 1 88.5 182 GLU B N 1
ATOM 3187 C CA . GLU B 1 182 ? 11.32 -29.312 -12.977 1 88.5 182 GLU B CA 1
ATOM 3188 C C . GLU B 1 182 ? 11.156 -28.734 -14.375 1 88.5 182 GLU B C 1
ATOM 3190 O O . GLU B 1 182 ? 10.242 -29.125 -15.109 1 88.5 182 GLU B O 1
ATOM 3195 N N . ASN B 1 183 ? 11.953 -27.75 -14.695 1 85 183 ASN B N 1
ATOM 3196 C CA . ASN B 1 183 ? 11.922 -27.172 -16.031 1 85 183 ASN B CA 1
ATOM 3197 C C . ASN B 1 183 ? 13.312 -26.719 -16.484 1 85 183 ASN B C 1
ATOM 3199 O O . ASN B 1 183 ? 13.555 -25.531 -16.656 1 85 183 ASN B O 1
ATOM 3203 N N . SER B 1 184 ? 14.125 -27.625 -16.766 1 78.88 184 SER B N 1
ATOM 3204 C CA . SER B 1 184 ? 15.492 -27.312 -17.156 1 78.88 184 SER B CA 1
ATOM 3205 C C . SER B 1 184 ? 15.688 -27.438 -18.656 1 78.88 184 SER B C 1
ATOM 3207 O O . SER B 1 184 ? 16.641 -26.906 -19.219 1 78.88 184 SER B O 1
ATOM 3209 N N . ASN B 1 185 ? 14.844 -28.188 -19.328 1 77.12 185 ASN B N 1
ATOM 3210 C CA . ASN B 1 185 ? 14.953 -28.359 -20.766 1 77.12 185 ASN B CA 1
ATOM 3211 C C . ASN B 1 185 ? 13.578 -28.391 -21.438 1 77.12 185 ASN B C 1
ATOM 3213 O O . ASN B 1 185 ? 12.555 -28.375 -20.75 1 77.12 185 ASN B O 1
ATOM 3217 N N . GLU B 1 186 ? 13.531 -28.281 -22.719 1 75.25 186 GLU B N 1
ATOM 3218 C CA . GLU B 1 186 ? 12.297 -28.219 -23.5 1 75.25 186 GLU B CA 1
ATOM 3219 C C . GLU B 1 186 ? 11.422 -29.438 -23.25 1 75.25 186 GLU B C 1
ATOM 3221 O O . GLU B 1 186 ? 10.195 -29.328 -23.188 1 75.25 186 GLU B O 1
ATOM 3226 N N . GLU B 1 187 ? 12.008 -30.547 -23.172 1 77.75 187 GLU B N 1
ATOM 3227 C CA . GLU B 1 187 ? 11.266 -31.781 -22.906 1 77.75 187 GLU B CA 1
ATOM 3228 C C . GLU B 1 187 ? 10.531 -31.719 -21.578 1 77.75 187 GLU B C 1
ATOM 3230 O O . GLU B 1 187 ? 9.43 -32.25 -21.438 1 77.75 187 GLU B O 1
ATOM 3235 N N . ASP B 1 188 ? 11 -30.938 -20.766 1 84.75 188 ASP B N 1
ATOM 3236 C CA . ASP B 1 188 ? 10.43 -30.781 -19.438 1 84.75 188 ASP B CA 1
ATOM 3237 C C . ASP B 1 188 ? 9.164 -29.922 -19.484 1 84.75 188 ASP B C 1
ATOM 3239 O O . ASP B 1 188 ? 8.227 -30.172 -18.719 1 84.75 188 ASP B O 1
ATOM 3243 N N . LEU B 1 189 ? 9.062 -29.094 -20.469 1 87.19 189 LEU B N 1
ATOM 3244 C CA . LEU B 1 189 ? 7.961 -28.141 -20.516 1 87.19 189 LEU B CA 1
ATOM 3245 C C . LEU B 1 189 ? 6.629 -28.859 -20.688 1 87.19 189 LEU B C 1
ATOM 3247 O O . LEU B 1 189 ? 5.676 -28.578 -19.953 1 87.19 189 LEU B O 1
ATOM 3251 N N . GLU B 1 190 ? 6.586 -29.797 -21.562 1 88.94 190 GLU B N 1
ATOM 3252 C CA . GLU B 1 190 ? 5.352 -30.531 -21.828 1 88.94 190 GLU B CA 1
ATOM 3253 C C . GLU B 1 190 ? 4.977 -31.422 -20.641 1 88.94 190 GLU B C 1
ATOM 3255 O O . GLU B 1 190 ? 3.822 -31.422 -20.203 1 88.94 190 GLU B O 1
ATOM 3260 N N . THR B 1 191 ? 5.953 -32.125 -20.203 1 91.94 191 THR B N 1
ATOM 3261 C CA . THR B 1 191 ? 5.727 -33.031 -19.094 1 91.94 191 THR B CA 1
ATOM 3262 C C . THR B 1 191 ? 5.305 -32.25 -17.844 1 91.94 191 THR B C 1
ATOM 3264 O O . THR B 1 191 ? 4.383 -32.656 -17.141 1 91.94 191 THR B O 1
ATOM 3267 N N . SER B 1 192 ? 5.977 -31.156 -17.609 1 92.94 192 SER B N 1
ATOM 3268 C CA . SER B 1 192 ? 5.684 -30.312 -16.453 1 92.94 192 SER B CA 1
ATOM 3269 C C . SER B 1 192 ? 4.277 -29.734 -16.531 1 92.94 192 SER B C 1
ATOM 3271 O O . SER B 1 192 ? 3.543 -29.734 -15.539 1 92.94 192 SER B O 1
ATOM 3273 N N . THR B 1 193 ? 3.883 -29.281 -17.688 1 94.75 193 THR B N 1
ATOM 3274 C CA . THR B 1 193 ? 2.557 -28.703 -17.891 1 94.75 193 THR B CA 1
ATOM 3275 C C . THR B 1 193 ? 1.472 -29.75 -17.656 1 94.75 193 THR B C 1
ATOM 3277 O O . THR B 1 193 ? 0.471 -29.469 -16.984 1 94.75 193 THR B O 1
ATOM 3280 N N . ARG B 1 194 ? 1.724 -30.938 -18.172 1 94.38 194 ARG B N 1
ATOM 3281 C CA . ARG B 1 194 ? 0.756 -32.031 -18.031 1 94.38 194 ARG B CA 1
ATOM 3282 C C . ARG B 1 194 ? 0.621 -32.438 -16.562 1 94.38 194 ARG B C 1
ATOM 3284 O O . ARG B 1 194 ? -0.474 -32.781 -16.109 1 94.38 194 ARG B O 1
ATOM 3291 N N . LYS B 1 195 ? 1.727 -32.469 -15.922 1 95.38 195 LYS B N 1
ATOM 3292 C CA . LYS B 1 195 ? 1.703 -32.781 -14.5 1 95.38 195 LYS B CA 1
ATOM 3293 C C . LYS B 1 195 ? 0.812 -31.828 -13.727 1 95.38 195 LYS B C 1
ATOM 3295 O O . LYS B 1 195 ? -0.017 -32.25 -12.922 1 95.38 195 LYS B O 1
ATOM 3300 N N . ILE B 1 196 ? 0.928 -30.531 -13.93 1 97.06 196 ILE B N 1
ATOM 3301 C CA . ILE B 1 196 ? 0.107 -29.531 -13.266 1 97.06 196 ILE B CA 1
ATOM 3302 C C . ILE B 1 196 ? -1.356 -29.719 -13.656 1 97.06 196 ILE B C 1
ATOM 3304 O O . ILE B 1 196 ? -2.238 -29.734 -12.789 1 97.06 196 ILE B O 1
ATOM 3308 N N . PHE B 1 197 ? -1.576 -29.906 -14.93 1 97 197 PHE B N 1
ATOM 3309 C CA . PHE B 1 197 ? -2.932 -30.062 -15.438 1 97 197 PHE B CA 1
ATOM 3310 C C . PHE B 1 197 ? -3.633 -31.234 -14.758 1 97 197 PHE B C 1
ATOM 3312 O O . PHE B 1 197 ? -4.781 -31.109 -14.328 1 97 197 PHE B O 1
ATOM 3319 N N . ASP B 1 198 ? -2.92 -32.344 -14.617 1 96.88 198 ASP B N 1
ATOM 3320 C CA . ASP B 1 198 ? -3.49 -33.531 -14.031 1 96.88 198 ASP B CA 1
ATOM 3321 C C . ASP B 1 198 ? -3.855 -33.312 -12.57 1 96.88 198 ASP B C 1
ATOM 3323 O O . ASP B 1 198 ? -4.785 -33.938 -12.055 1 96.88 198 ASP B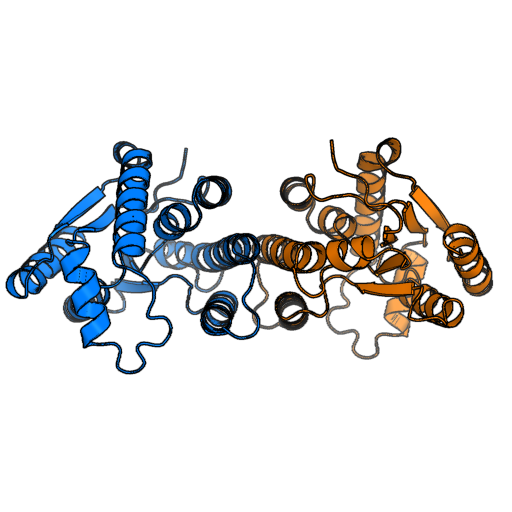 O 1
ATOM 3327 N N . LEU B 1 199 ? -3.162 -32.438 -11.922 1 96.5 199 LEU B N 1
ATOM 3328 C CA . LEU B 1 199 ? -3.383 -32.219 -10.5 1 96.5 199 LEU B CA 1
ATOM 3329 C C . LEU B 1 199 ? -4.516 -31.219 -10.281 1 96.5 199 LEU B C 1
ATOM 3331 O O . LEU B 1 199 ? -5.07 -31.125 -9.188 1 96.5 199 LEU B O 1
ATOM 3335 N N . ILE B 1 200 ? -4.918 -30.453 -11.359 1 96 200 ILE B N 1
ATOM 3336 C CA . ILE B 1 200 ? -5.922 -29.422 -11.125 1 96 200 ILE B CA 1
ATOM 3337 C C . ILE B 1 200 ? -7.184 -29.75 -11.93 1 96 200 ILE B C 1
ATOM 3339 O O . ILE B 1 200 ? -8.219 -29.094 -11.75 1 96 200 ILE B O 1
ATOM 3343 N N . LYS B 1 201 ? -7.07 -30.703 -12.82 1 92.38 201 LYS B N 1
ATOM 3344 C CA . LYS B 1 201 ? -8.211 -31.016 -13.68 1 92.38 201 LYS B CA 1
ATOM 3345 C C . LYS B 1 201 ? -9.398 -31.516 -12.859 1 92.38 201 LYS B C 1
ATOM 3347 O O . LYS B 1 201 ? -9.219 -32.062 -11.758 1 92.38 201 LYS B O 1
ATOM 3352 N N . PHE B 1 202 ? -10.594 -31.172 -13.32 1 87.62 202 PHE B N 1
ATOM 3353 C CA . PHE B 1 202 ? -11.82 -31.641 -12.688 1 87.62 202 PHE B CA 1
ATOM 3354 C C . PHE B 1 202 ? -11.977 -33.156 -12.859 1 87.62 202 PHE B C 1
ATOM 3356 O O . PHE B 1 202 ? -11.539 -33.719 -13.859 1 87.62 202 PHE B O 1
#

Radius of gyration: 24.89 Å; Cα contacts (8 Å, |Δi|>4): 647; chains: 2; bounding box: 49×70×52 Å

InterPro domains:
  IPR018094 Thymidylate kinase [MF_00165] (7-200)
  IPR018094 Thymidylate kinase [TIGR00041] (6-187)
  IPR018095 Thymidylate kinase, conserved site [PS01331] (98-110)
  IPR027417 P-loop containing nucleoside triphosphate hydrolase [G3DSA:3.40.50.300] (7-201)
  IPR027417 P-loop containing nucleoside triphosphate hydrolase [SSF52540] (8-200)
  IPR039430 Thymidylate kinase-like domain [PF02223] (11-187)

Foldseek 3Di:
DAAEQELEEEEDEDALLCSVVLVVVLCVVVVDCLQEAEAEPVTPDPLRVVLVVLVPVPVDHDDLLVSLVSRLVSQCCQAPVCPHHPVNSVVVPRYRYYYYDDLLLQCLVNPPSSCVSPVRHHHYQEYEYRDEDLVSSLVSCVVPDPCCVVVPPPSVVSVSSVVSSVVSCVVCVVPHHYHYQYDYDPVSSVVRSVVVCVVSPD/DAAEQELEEEEDEDALLCSVVLVVVLCVVVVDCLQEAEAEPVTPDPLRVVLVVLVPVPVDHDDLLVSLVSRLVSQCCQAPVCPHHPVNSVVVPRYRYYYYDDLLLQCLVNPPSSCVSPVRHHHYQEYEYRDEDLVSSLVSCVVPDPCCVVVVPPSVVSVSSVVSSVVSCVVCVVPHHYHYQYDYDPVSSVVRSVVVCVVSPD

Nearest PDB structures (foldseek):
  4eaq-assembly1_A  TM=7.678E-01  e=1.730E-10  Staphylococcus aureus subsp. aureus Mu50
  3lv8-assembly1_A-2  TM=7.407E-01  e=1.124E-09  Vibrio cholerae O1 biovar El Tor str. N16961
  3n2i-assembly1_A  TM=7.149E-01  e=1.060E-09  Vibrio cholerae O1 biovar El Tor str. N16961
  7e9v-assembly1_A  TM=5.153E-01  e=1.586E-06  Homo sapiens
  1tev-assembly1_A  TM=5.590E-01  e=1.962E-05  Homo sapiens

Secondary structure (DSSP, 8-state):
-PPEEEEEEEEE--TTSSHHHHHHHHHHH---TTTEEEEESS-SSHHHHHHHHHHT--SSPPPHHHHHHHHHHHHHHHHH-TTT-HHHHHHTSS-EEEEES-HHHHHHHHHHHHHHHHTTS-EEEEEEEEE--HHHHHHHHHHH-SSGGGTT--HHHHHHHHHHHHHHHHHHTTTSEEEEEE-SSHHHHHHHHHHHHHHH--/-PPEEEEEEEEE--TTSSHHHHHHHHHHH---TTTEEEEESS-SSHHHHHHHHHHT--SSPPPHHHHHHHHHHHHHHHHH-TTT-HHHHHHTSS-EEEEES-HHHHHHHHHHHHHHHHTTS-EEEEEEEEE--HHHHHHHHHHH-SS-TT----HHHHHHHHHHHHHHHHHHTTTSEEEEEE-SSHHHHHHHHHHHHHHH--

Organism: Borrelia turicatae (strain 91E135) (NCBI:txid314724)

pLDDT: mean 90.2, std 12.37, range [36.88, 98.75]

Sequence (404 aa):
MNKILKNFYCIEGIDGSGKTSIIQKLQKLCNNKLKYYFTKEPSQGVIGEFIRQQLTNFKNPLRKVSLAYLYVADRYEHLYNTKNGIIEILNKGKTKVITDRYLFSSIAYQGELGYKLNKDFPLPEKLFFIKTDPGIAYKRIQENRIQADLFEFEAAKFKEINSRYTEMLKIFDDLIDIVYIENSNEEDLETSTRKIFDLIKFMNKILKNFYCIEGIDGSGKTSIIQKLQKLCNNKLKYYFTKEPSQGVIGEFIRQQLTNFKNPLRKVSLAYLYVADRYEHLYNTKNGIIEILNKGKTKVITDRYLFSSIAYQGELGYKLNKDFPLPEKLFFIKTDPGIAYKRIQENRIQADLFEFEAAKFKEINSRYTEMLKIFDDLIDIVYIENSNEEDLETSTRKIFDLIKF

Solvent-accessible surface area (backbone atoms only — not comparable to full-atom values): 21705 Å² total; per-residue (Å²): 129,62,49,68,39,74,56,25,34,34,41,43,58,59,80,48,24,46,62,67,60,36,50,54,55,39,49,61,74,48,70,46,70,72,42,37,43,80,50,43,54,71,29,92,46,73,58,16,49,49,52,57,54,47,74,70,32,77,91,71,60,73,54,72,68,28,51,53,29,43,52,48,20,25,49,47,45,46,38,63,30,85,86,78,4,51,52,51,51,41,68,66,56,68,33,34,36,38,24,43,37,57,66,64,53,42,25,32,75,49,40,68,62,25,38,70,75,40,63,76,48,68,38,47,47,32,38,39,36,36,45,44,56,48,70,59,13,50,52,48,43,58,70,65,39,80,80,60,69,87,46,76,67,42,74,62,54,44,46,52,44,50,52,30,41,54,53,49,48,62,74,39,56,88,75,40,49,73,45,81,32,61,34,83,49,73,76,29,45,58,55,39,32,49,53,54,45,68,74,67,54,132,129,62,50,68,38,75,56,25,34,34,40,42,60,59,81,48,24,46,61,69,60,35,50,55,54,39,49,62,72,49,68,47,69,75,43,35,42,80,52,41,54,72,27,92,46,73,58,15,49,49,50,57,54,47,73,70,32,77,90,73,59,73,53,72,68,29,49,53,28,44,51,49,21,23,48,46,44,45,38,62,30,85,85,78,4,52,53,52,51,44,68,68,53,68,32,34,38,38,26,42,36,54,65,64,54,42,25,33,73,49,40,68,62,26,39,71,74,42,64,78,48,68,36,47,47,32,38,40,37,38,45,44,54,48,72,58,12,50,50,50,43,57,69,67,41,79,81,65,67,86,48,74,68,43,75,62,54,43,46,52,45,52,52,32,42,54,54,49,48,61,73,38,56,88,76,40,48,70,44,82,32,62,33,80,50,75,76,28,45,61,55,39,31,49,54,52,46,67,74,66,56,133